Protein AF-A0A0Q4BEG1-F1 (afdb_monomer)

Solvent-accessible surface area (backbone atoms only — not comparable to full-atom values): 36075 Å² total; per-residue (Å²): 136,88,86,86,88,84,88,83,84,90,77,92,82,81,90,82,93,78,94,75,93,80,91,83,87,87,83,87,82,93,77,94,74,96,78,93,79,86,78,85,77,73,88,72,85,78,87,81,80,85,73,100,72,88,72,88,82,78,92,87,70,75,75,54,84,65,86,88,90,89,90,83,85,91,87,72,90,82,72,96,81,70,86,80,76,95,79,72,88,75,84,43,58,37,72,45,79,45,75,45,75,62,57,73,48,76,50,73,49,65,34,25,38,39,34,48,58,23,29,60,25,34,40,36,26,69,30,40,35,47,31,37,37,41,29,50,21,35,31,50,32,39,38,42,59,11,74,40,52,30,34,36,40,40,31,54,54,32,33,35,34,27,38,42,40,28,74,19,43,38,35,41,31,43,80,44,95,40,61,29,42,27,59,65,14,45,36,38,37,58,27,32,38,34,33,48,35,33,36,37,38,33,32,28,37,47,28,58,16,41,36,36,32,61,22,29,40,38,36,27,72,29,46,42,31,17,37,20,39,38,34,31,56,75,14,35,37,42,37,23,26,40,45,27,72,28,46,35,38,32,42,13,39,38,39,26,71,28,47,34,38,23,31,22,37,38,32,58,21,38,39,38,28,69,23,35,38,41,23,76,26,49,37,38,34,57,18,44,36,40,28,50,25,42,37,39,26,28,20,40,38,33,54,19,40,40,38,28,60,24,43,35,42,26,57,23,46,36,39,30,45,20,38,34,38,29,60,36,36,47,43,37,63,55,36,30,34,36,30,71,29,46,45,37,39,27,54,39,69,60,98,52,46,54,70,49,56,84,32,50,38,27,48,73,89,44,84,42,74,72,84,53,50,24,31,42,41,44,48,78,72,65,89,73,88,80,70,87,78,50,57,34,43,38,39,38,65,56,96,89,43,80,48,78,51,78,38,51,69,88,58,65,75,52,77,47,84,39,64,58,84,66,77,44,69,85,41,79,38,54,38,34,35,32,56,93,89,41,50,22,45,24,76,22,53,31,43,72,47,92,56,102,58,67,48,32,27,45,28,57,37,57,90,49,47,50,66,81,39,66,26,40,43,39,52,43,42,77,86,30,41,91,53,82,61,51,73,47,46,47,70,40,80,46,78,82,75,81,82,59,56,40,94,40,42,44,75,71,49,50,49,63,67,78,57,66,39,38,53,100,51,69,46,75,31,34,49,38,74,42,78,33,71,30,41,44,39,52,43,39,79,86,31,40,89,53,84,60,52,72,48,49,44,66,41,75,57,79,84,75,81,82,61,54,42,92,65,46,43,76,77,46,59,75,51,85,80,62,66,37,38,53,80,54,69,49,76,38,40,50,37,70,24,42,47,33,77,77,76,61,54,56,79,87,81,71,88,77,81,53,78,42,73,32,43,75,88,62,85,58,46,49,76,44,59,26,58,48,58,70,84,75,86,44,52,21,41,39,41,66,38,92,61,41,30,35,68,84,77,41,81,72,69,44,77,40,67,64

Mean predicted aligned error: 21.12 Å

Foldseek 3Di:
DDDDDDDDDDDDDDDDDDDDDDDDDDDDDDDDDDDDDDDDDPQDPDDDDDDPPPDDDDPDDGWDKDWDDDDDDPPDDDDPDDDDDDDDGDIFTEPDEDAAAEEEAEDADQGEYEYANAHHYEYEYQHNPQEYEYHNYEAAEYEYQYLEAYEYEYEAEYEYQEYEDHNYEYEYEYPDQHAHEPDNYEYEYAEEYEYHEHHAEAAEYAYNAEYEYNAYEYEHVAEYEHCEYAYADHYEYEEAEYDHAAEYHACYHYEYAYEYEYQEYAHCEHYEYAEEYYYAEEYEANEAYEYAYEYEHCEYEHCYEEHYAAEYEYAAEAEAAEAAAYEEEYEYNHQYYEHAHYEAEYCYYDDRHDYHYPYWYHHPNDTDDDDQWAWEWEDAPDDDPPDAWFWKWWWKADPNDIDIDIDHPPPNTDIDTDDNPDDQQPPWIWIWIDGPNWIFIWTWRWHWDDDPGRIYTYTHTDGTFTQADWEKEAEAAVQFDDDDIDIDGFFAADDDDDFTDDQQWDWPAKVVHDDRTHHSYYYYIYTDIDGHKEKEAEAAVQFDHDDIDIDTFFAADDDTPRTDDPQKDFPDKPDDDDRTHHSYYYYIYTQIAGEDEDWAFDPDDDQDQAKDFGTDDDPFWDKDQRIDRDDDKTKIWTAGDPRHAYPVRHRDIDIYID

Sequence (658 aa):
MISFAALFEYTEDADAVATNDIIFDLNGGSIGGQSSFVKTVGELNATGLPDASGSVIPSGKDEFVVWSEHPTDYSKLYNAGDPAPPNVATLYAVWGKYTATSGSINITGTGCHILNGATGITVSGSGSASLLVLNNSTLNNLQLLSSANVTILLQNENQIGSISVGASTIRLSSASTGDIYINSSNIWGSSSFIVDGGNLDIDKISLGGPVILNGGIVNVRGALQGSSVTIKEGAVLYGNSIYTSGALEINGSVTVTGMTNAGSITINGTFSSDSNLYTGGKLTINGNVTIAGKTEAGSVSINGTFNSNSFVYTTGKITIDGDVTVAELIQSGSNSIIVEGGTVVAGSVYPSPTVTGSAVVVINGKDIVESGWKYIEIIPGFDTDGTSGINVTFQFILNSEIYDRTLSLPEFTSRINLDPNSDLSSNQIEIRYFRGGTEYVSMGTAVSVSTPAPGYYVVNMTEGVPVNAQYTISFDSDGGSSVSSITQDYGTAVTAPAAPTKTGYTFAGWYPAVPATMPAGNVTIVAQWTVNQYTITFDSAGGSAVTAITQDYGTAITPPADPTWVGHYFVGWDTELPMTMPAENMTITAVWKTKVDIPVAVSGLVYNGLQQTGVVAATGYTLTGNTGTVAGSYSATATLYAGYIWSDETEIDKTIPW

Secondary structure (DSSP, 8-state):
---------------------------S-----------------------SS--PPPS-----EE---------S---TTSPPPS-PPPPEEEEEEE--SSEEEE--SSSEEEEES-EEEEEEE-S--SEEEEES-EEEEEEE--SS-EEEEEESS-EESEEEE-SS-EEEEESSSSEEE-TT-EEEESS-EEEESSEEEESEEEESS-EEE-SEEEEESS-EEES-EEE-TTEEEEES-EEESSEEEESSEEEESS-EEESEEEESSEEEESS-EEEEEEEEESSEEEESS-EEEEEEEESSEEEESS-EEESS-EEESS-EEEEEEEEETTSEEEE-SSEEEEEEE-S--EEEESSEEEETTEEE--S--EEEEEEE-S---S-S--EEEEEEEETTEEEEEEEETT----EEEE-TT---TT-EEEEEEEETTEEEEEEEEEEEE--SSS-EEEEEEPPPEETT-EEEEEEE-TTSS----EEEETTPBPPPPPPP-BTTEEEEEEESPPPSB--SS-EEEEEEEEEPEEEEEEE-TTSS--PPEEEETTPBPPPPPPP--TTEEEEEESSPPPSB--SS-EEEEEEEEEEEPPP-BPTT----SS-EESB---TTEEEES-EESSSS--EEEEEEPTTEEETTS--SPEEEE-

Radius of gyration: 63.31 Å; Cα contacts (8 Å, |Δi|>4): 1658; chains: 1; bounding box: 144×55×194 Å

pLDDT: mean 70.48, std 25.37, range [20.67, 98.31]

Structure (mmCIF, N/CA/C/O backbone):
data_AF-A0A0Q4BEG1-F1
#
_entry.id   AF-A0A0Q4BEG1-F1
#
loop_
_atom_site.group_PDB
_atom_site.id
_atom_site.type_symbol
_atom_site.label_atom_id
_atom_site.label_alt_id
_atom_site.label_comp_id
_atom_site.label_asym_id
_atom_site.label_entity_id
_atom_site.label_seq_id
_atom_site.pdbx_PDB_ins_code
_atom_site.Cartn_x
_atom_site.Cartn_y
_atom_site.Cartn_z
_atom_site.occupancy
_atom_site.B_iso_or_equiv
_atom_site.auth_seq_id
_atom_site.auth_comp_id
_atom_site.auth_asym_id
_atom_site.auth_atom_id
_atom_site.pdbx_PDB_model_num
ATOM 1 N N . MET A 1 1 ? -51.920 20.963 32.818 1.00 22.58 1 MET A N 1
ATOM 2 C CA . MET A 1 1 ? -53.314 21.442 32.732 1.00 22.58 1 MET A CA 1
ATOM 3 C C . MET A 1 1 ? -54.028 21.018 34.006 1.00 22.58 1 MET A C 1
ATOM 5 O O . MET A 1 1 ? -54.041 19.832 34.282 1.00 22.58 1 MET A O 1
ATOM 9 N N . ILE A 1 2 ? -54.551 22.020 34.723 1.00 23.73 2 ILE A N 1
ATOM 10 C CA . ILE A 1 2 ? -55.498 22.020 35.859 1.00 23.73 2 ILE A CA 1
ATOM 11 C C . ILE A 1 2 ? -55.026 21.378 37.181 1.00 23.73 2 ILE A C 1
ATOM 13 O O . ILE A 1 2 ? -54.863 20.172 37.307 1.00 23.73 2 ILE A O 1
ATOM 17 N N . SER A 1 3 ? -54.832 22.269 38.158 1.00 20.67 3 SER A N 1
ATOM 18 C CA . SER A 1 3 ? -54.524 22.065 39.573 1.00 20.67 3 SER A CA 1
ATOM 19 C C . SER A 1 3 ? -55.769 21.739 40.404 1.00 20.67 3 SER A C 1
ATOM 21 O O . SER A 1 3 ? -56.871 22.125 40.027 1.00 20.67 3 SER A O 1
ATOM 23 N N . PHE A 1 4 ? -55.569 21.168 41.597 1.00 23.23 4 PHE A N 1
ATOM 24 C CA . PHE A 1 4 ? -56.305 21.582 42.797 1.00 23.23 4 PHE A CA 1
ATOM 25 C C . PHE A 1 4 ? -55.404 21.440 44.031 1.00 23.23 4 PHE A C 1
ATOM 27 O O . PHE A 1 4 ? -54.851 20.376 44.293 1.00 23.23 4 PHE A O 1
ATOM 34 N N . ALA A 1 5 ? -55.237 22.550 44.747 1.00 21.69 5 ALA A N 1
ATOM 35 C CA . ALA A 1 5 ? -54.612 22.636 46.057 1.00 21.69 5 ALA A CA 1
ATOM 36 C C . ALA A 1 5 ? -55.710 22.557 47.126 1.00 21.69 5 ALA A C 1
ATOM 38 O O . ALA A 1 5 ? -56.768 23.163 46.950 1.00 21.69 5 ALA A O 1
ATOM 39 N N . ALA A 1 6 ? -55.449 21.866 48.234 1.00 23.84 6 ALA A N 1
ATOM 40 C CA . ALA A 1 6 ? -56.238 21.994 49.453 1.00 23.84 6 ALA A CA 1
ATOM 41 C C . ALA A 1 6 ? -55.286 22.127 50.646 1.00 23.84 6 ALA A C 1
ATOM 43 O O . ALA A 1 6 ? -54.558 21.204 51.001 1.00 23.84 6 ALA A O 1
ATOM 44 N N . LEU A 1 7 ? -55.285 23.338 51.192 1.00 21.88 7 LEU A N 1
ATOM 45 C CA . LEU A 1 7 ? -54.707 23.760 52.457 1.00 21.88 7 LEU A CA 1
ATOM 46 C C . LEU A 1 7 ? -55.726 23.404 53.553 1.00 21.88 7 LEU A C 1
ATOM 48 O O . LEU A 1 7 ? -56.886 23.767 53.381 1.00 21.88 7 LEU A O 1
ATOM 52 N N . PHE A 1 8 ? -55.333 22.763 54.657 1.00 24.53 8 PHE A N 1
ATOM 53 C CA . PHE A 1 8 ? -56.079 22.882 55.915 1.00 24.53 8 PHE A CA 1
ATOM 54 C C . PHE A 1 8 ? -55.133 22.926 57.115 1.00 24.53 8 PHE A C 1
ATOM 56 O O . PHE A 1 8 ? -54.181 22.155 57.220 1.00 24.53 8 PHE A O 1
ATOM 63 N N . GLU A 1 9 ? -55.408 23.926 57.947 1.00 23.86 9 GLU A N 1
ATOM 64 C CA . GLU A 1 9 ? -54.665 24.407 59.102 1.00 23.86 9 GLU A CA 1
ATOM 65 C C . GLU A 1 9 ? -54.723 23.439 60.289 1.00 23.86 9 GLU A C 1
ATOM 67 O O . GLU A 1 9 ? -55.688 22.702 60.486 1.00 23.86 9 GLU A O 1
ATOM 72 N N . TYR A 1 10 ? -53.667 23.489 61.098 1.00 21.86 10 TYR A N 1
ATOM 73 C CA . TYR A 1 10 ? -53.548 22.826 62.388 1.00 21.86 10 TYR A CA 1
ATOM 74 C C . TYR A 1 10 ? -54.175 23.727 63.462 1.00 21.86 10 TYR A C 1
ATOM 76 O O . TYR A 1 10 ? -53.731 24.860 63.643 1.00 21.86 10 TYR A O 1
ATOM 84 N N . THR A 1 11 ? -55.173 23.232 64.191 1.00 23.53 11 THR A N 1
ATOM 85 C CA . THR A 1 11 ? -55.635 23.834 65.452 1.00 23.53 11 THR A CA 1
ATOM 86 C C . THR A 1 11 ? -55.521 22.799 66.561 1.00 23.53 11 THR A C 1
ATOM 88 O O . THR A 1 11 ? -56.201 21.774 66.521 1.00 23.53 11 THR A O 1
ATOM 91 N N . GLU A 1 12 ? -54.647 23.070 67.533 1.00 31.20 12 GLU A N 1
ATOM 92 C CA . GLU A 1 12 ? -54.675 22.438 68.853 1.00 31.20 12 GLU A CA 1
ATOM 93 C C . GLU A 1 12 ? -55.971 22.838 69.560 1.00 31.20 12 GLU A C 1
ATOM 95 O O . GLU A 1 12 ? -56.244 24.031 69.679 1.00 31.20 12 GLU A O 1
ATOM 100 N N . ASP A 1 13 ? -56.730 21.871 70.076 1.00 24.89 13 ASP A N 1
ATOM 101 C CA . ASP A 1 13 ? -57.464 22.113 71.315 1.00 24.89 13 ASP A CA 1
ATOM 102 C C . ASP A 1 13 ? -57.687 20.827 72.119 1.00 24.89 13 ASP A C 1
ATOM 104 O O . ASP A 1 13 ? -57.808 19.724 71.577 1.00 24.89 13 ASP A O 1
ATOM 108 N N . ALA A 1 14 ? -57.664 21.013 73.432 1.00 28.39 14 ALA A N 1
ATOM 109 C CA . ALA A 1 14 ? -57.689 20.012 74.482 1.00 28.39 14 ALA A CA 1
ATOM 110 C C . ALA A 1 14 ? -59.120 19.558 74.845 1.00 28.39 14 ALA A C 1
ATOM 112 O O . ALA A 1 14 ? -60.101 20.228 74.545 1.00 28.39 14 ALA A O 1
ATOM 113 N N . ASP A 1 15 ? -59.196 18.432 75.563 1.00 30.42 15 ASP A N 1
ATOM 114 C CA . ASP A 1 15 ? -60.332 17.948 76.364 1.00 30.42 15 ASP A CA 1
ATOM 115 C C . ASP A 1 15 ? -61.671 17.617 75.665 1.00 30.42 15 ASP A C 1
ATOM 117 O O . ASP A 1 15 ? -62.530 18.472 75.477 1.00 30.42 15 ASP A O 1
ATOM 121 N N . ALA A 1 16 ? -61.945 16.315 75.473 1.00 26.17 16 ALA A N 1
ATOM 122 C CA . ALA A 1 16 ? -63.298 15.754 75.633 1.00 26.17 16 ALA A CA 1
ATOM 123 C C . ALA A 1 16 ? -63.291 14.218 75.779 1.00 26.17 16 ALA A C 1
ATOM 125 O O . ALA A 1 16 ? -62.999 13.473 74.845 1.00 26.17 16 ALA A O 1
ATOM 126 N N . VAL A 1 17 ? -63.695 13.751 76.962 1.00 32.97 17 VAL A N 1
ATOM 127 C CA . VAL A 1 17 ? -64.114 12.373 77.252 1.00 32.97 17 VAL A CA 1
ATOM 128 C C . VAL A 1 17 ? -65.532 12.163 76.713 1.00 32.97 17 VAL A C 1
ATOM 130 O O . VAL A 1 17 ? -66.451 12.834 77.176 1.00 32.97 17 VAL A O 1
ATOM 133 N N . ALA A 1 18 ? -65.737 11.207 75.802 1.00 25.72 18 ALA A N 1
ATOM 134 C CA . ALA A 1 18 ? -67.034 10.550 75.603 1.00 25.72 18 ALA A CA 1
ATOM 135 C C . ALA A 1 18 ? -66.882 9.203 74.873 1.00 25.72 18 ALA A C 1
ATOM 137 O O . ALA A 1 18 ? -66.514 9.133 73.704 1.00 25.72 18 ALA A O 1
ATOM 138 N N . THR A 1 19 ? -67.214 8.135 75.593 1.00 33.53 19 THR A N 1
ATOM 139 C CA . THR A 1 19 ? -67.519 6.789 75.099 1.00 33.53 19 THR A CA 1
ATOM 140 C C . THR A 1 19 ? -68.606 6.821 74.027 1.00 33.53 19 THR A C 1
ATOM 142 O O . THR A 1 19 ? -69.690 7.320 74.313 1.00 33.53 19 THR A O 1
ATOM 145 N N . ASN A 1 20 ? -68.350 6.246 72.849 1.00 24.61 20 ASN A N 1
ATOM 146 C CA . ASN A 1 20 ? -69.378 5.718 71.947 1.00 24.61 20 ASN A CA 1
ATOM 147 C C . ASN A 1 20 ? -68.766 4.677 70.997 1.00 24.61 20 ASN A C 1
ATOM 149 O O . ASN A 1 20 ? -67.860 4.982 70.221 1.00 24.61 20 ASN A O 1
ATOM 153 N N . ASP A 1 21 ? -69.290 3.454 71.073 1.00 25.91 21 ASP A N 1
ATOM 154 C CA . ASP A 1 21 ? -69.036 2.361 70.137 1.00 25.91 21 ASP A CA 1
ATOM 155 C C . ASP A 1 21 ? -69.472 2.755 68.720 1.00 25.91 21 ASP A C 1
ATOM 157 O O . ASP A 1 21 ? -70.603 3.201 68.510 1.00 25.91 21 ASP A O 1
ATOM 161 N N . ILE A 1 22 ? -68.600 2.555 67.727 1.00 22.97 22 ILE A N 1
ATOM 162 C CA . ILE A 1 22 ? -68.961 2.674 66.310 1.00 22.97 22 ILE A CA 1
ATOM 163 C C . ILE A 1 22 ? -68.614 1.366 65.592 1.00 22.97 22 ILE A C 1
ATOM 165 O O . ILE A 1 22 ? -67.444 1.028 65.404 1.00 22.97 22 ILE A O 1
ATOM 169 N N . ILE A 1 23 ? -69.662 0.649 65.180 1.00 24.62 23 ILE A N 1
ATOM 170 C CA . ILE A 1 23 ? -69.626 -0.493 64.258 1.00 24.62 23 ILE A CA 1
ATOM 171 C C . ILE A 1 23 ? -69.607 0.067 62.826 1.00 24.62 23 ILE A C 1
ATOM 173 O O . ILE A 1 23 ? -70.495 0.840 62.473 1.00 24.62 23 ILE A O 1
ATOM 177 N N . PHE A 1 24 ? -68.642 -0.337 61.992 1.00 22.94 24 PHE A N 1
ATOM 178 C CA . PHE A 1 24 ? -68.664 -0.075 60.545 1.00 22.94 24 PHE A CA 1
ATOM 179 C C . PHE A 1 24 ? -68.751 -1.391 59.758 1.00 22.94 24 PHE A C 1
ATOM 181 O O . PHE A 1 24 ? -67.867 -2.240 59.859 1.00 22.94 24 PHE A O 1
ATOM 188 N N . ASP A 1 25 ? -69.829 -1.520 58.980 1.00 25.36 25 ASP A N 1
ATOM 189 C CA . ASP A 1 25 ? -70.054 -2.495 57.906 1.00 25.36 25 ASP A CA 1
ATOM 190 C C . ASP A 1 25 ? -69.460 -1.939 56.594 1.00 25.36 25 ASP A C 1
ATOM 192 O O . ASP A 1 25 ? -69.623 -0.752 56.301 1.00 25.36 25 ASP A O 1
ATOM 196 N N . LEU A 1 26 ? -68.756 -2.763 55.811 1.00 27.06 26 LEU A N 1
ATOM 197 C CA . LEU A 1 26 ? -68.136 -2.376 54.537 1.00 27.06 26 LEU A CA 1
ATOM 198 C C . LEU A 1 26 ? -68.632 -3.286 53.405 1.00 27.06 26 LEU A C 1
ATOM 200 O O . LEU A 1 26 ? -67.977 -4.256 53.028 1.00 27.06 26 LEU A O 1
ATOM 204 N N . ASN A 1 27 ? -69.767 -2.920 52.806 1.00 24.52 27 ASN A N 1
ATOM 205 C CA . ASN A 1 27 ? -70.147 -3.369 51.468 1.00 24.52 27 ASN A CA 1
ATOM 206 C C . ASN A 1 27 ? -69.619 -2.380 50.413 1.00 24.52 27 ASN A C 1
ATOM 208 O O . ASN A 1 27 ? -70.084 -1.248 50.331 1.00 24.52 27 ASN A O 1
ATOM 212 N N . GLY A 1 28 ? -68.667 -2.844 49.597 1.00 33.16 28 GLY A N 1
ATOM 213 C CA . GLY A 1 28 ? -68.411 -2.413 48.215 1.00 33.16 28 GLY A CA 1
ATOM 214 C C . GLY A 1 28 ? -68.277 -0.913 47.915 1.00 33.16 28 GLY A C 1
ATOM 215 O O . GLY A 1 28 ? -69.239 -0.274 47.500 1.00 33.16 28 GLY A O 1
ATOM 216 N N . GLY A 1 29 ? -67.047 -0.390 47.948 1.00 24.62 29 GLY A N 1
ATOM 217 C CA . GLY A 1 29 ? -66.695 0.892 47.327 1.00 24.62 29 GLY A CA 1
ATOM 218 C C . GLY A 1 29 ? -65.185 1.133 47.330 1.00 24.62 29 GLY A C 1
ATOM 219 O O . GLY A 1 29 ? -64.585 1.269 48.389 1.00 24.62 29 GLY A O 1
ATOM 220 N N . SER A 1 30 ? -64.559 1.156 46.149 1.00 27.92 30 SER A N 1
ATOM 221 C CA . SER A 1 30 ? -63.130 1.455 45.984 1.00 27.92 30 SER A CA 1
ATOM 222 C C . SER A 1 30 ? -62.909 2.968 45.962 1.00 27.92 30 SER A C 1
ATOM 224 O O . SER A 1 30 ? -63.525 3.670 45.160 1.00 27.92 30 SER A O 1
ATOM 226 N N . ILE A 1 31 ? -62.021 3.461 46.828 1.00 26.64 31 ILE A N 1
ATOM 227 C CA . ILE A 1 31 ? -61.511 4.834 46.803 1.00 26.64 31 ILE A CA 1
ATOM 228 C C . ILE A 1 31 ? -59.995 4.728 46.630 1.00 26.64 31 ILE A C 1
ATOM 230 O O . ILE A 1 31 ? -59.291 4.224 47.502 1.00 26.64 31 ILE A O 1
ATOM 234 N N . GLY A 1 32 ? -59.504 5.149 45.464 1.00 29.92 32 GLY A N 1
ATOM 235 C CA . GLY A 1 32 ? -58.081 5.233 45.161 1.00 29.92 32 GLY A CA 1
ATOM 236 C C . GLY A 1 32 ? -57.468 6.472 45.807 1.00 29.92 32 GLY A C 1
ATOM 237 O O . GLY A 1 32 ? -57.795 7.594 45.432 1.00 29.92 32 GLY A O 1
ATOM 238 N N . GLY A 1 33 ? -56.574 6.253 46.766 1.00 24.05 33 GLY A N 1
ATOM 239 C CA . GLY A 1 33 ? -55.751 7.278 47.400 1.00 24.05 33 GLY A CA 1
ATOM 240 C C . GLY A 1 33 ? -54.872 6.638 48.472 1.00 24.05 33 GLY A C 1
ATOM 241 O O . GLY A 1 33 ? -55.384 5.968 49.362 1.00 24.05 33 GLY A O 1
ATOM 242 N N . GLN A 1 34 ? -53.550 6.778 48.354 1.00 27.88 34 GLN A N 1
ATOM 243 C CA . GLN A 1 34 ? -52.602 6.255 49.338 1.00 27.88 34 GLN A CA 1
ATOM 244 C C . GLN A 1 34 ? -52.545 7.178 50.558 1.00 27.88 34 GLN A C 1
ATOM 246 O O . GLN A 1 34 ? -52.111 8.323 50.454 1.00 27.88 34 GLN A O 1
ATOM 251 N N . SER A 1 35 ? -52.958 6.667 51.715 1.00 23.08 35 SER A N 1
ATOM 252 C CA . SER A 1 35 ? -52.747 7.305 53.016 1.00 23.08 35 SER A CA 1
ATOM 253 C C . SER A 1 35 ? -52.703 6.239 54.110 1.00 23.08 35 SER A C 1
ATOM 255 O O . SER A 1 35 ? -53.659 5.477 54.265 1.00 23.08 35 SER A O 1
ATOM 257 N N . SER A 1 36 ? -51.604 6.187 54.862 1.00 27.23 36 SER A N 1
ATOM 258 C CA . SER A 1 36 ? -51.420 5.305 56.019 1.00 27.23 36 SER A CA 1
ATOM 259 C C . SER A 1 36 ? -52.099 5.914 57.252 1.00 27.23 36 SER A C 1
ATOM 261 O O . SER A 1 36 ? -51.783 7.042 57.625 1.00 27.23 36 SER A O 1
ATOM 263 N N . PHE A 1 37 ? -52.999 5.183 57.917 1.00 23.53 37 PHE A N 1
ATOM 264 C CA . PHE A 1 37 ? -53.596 5.590 59.197 1.00 23.53 37 PHE A CA 1
ATOM 265 C C . PHE A 1 37 ? -53.126 4.664 60.326 1.00 23.53 37 PHE A C 1
ATOM 267 O O . PHE A 1 37 ? -53.249 3.445 60.224 1.00 23.53 37 PHE A O 1
ATOM 274 N N . VAL A 1 38 ? -52.650 5.237 61.436 1.00 27.61 38 VAL A N 1
ATOM 275 C CA . VAL A 1 38 ? -52.522 4.533 62.723 1.00 27.61 38 VAL A CA 1
ATOM 276 C C . VAL A 1 38 ? -53.861 4.669 63.440 1.00 27.61 38 VAL A C 1
ATOM 278 O O . VAL A 1 38 ? -54.246 5.774 63.816 1.00 27.61 38 VAL A O 1
ATOM 281 N N . LYS A 1 39 ? -54.587 3.565 63.640 1.00 29.34 39 LYS A N 1
ATOM 282 C CA . LYS A 1 39 ? -55.753 3.563 64.530 1.00 29.34 39 LYS A CA 1
ATOM 283 C C . LYS A 1 39 ? -55.294 3.126 65.918 1.00 29.34 39 LYS A C 1
ATOM 285 O O . LYS A 1 39 ? -54.976 1.960 66.126 1.00 29.34 39 LYS A O 1
ATOM 290 N N . THR A 1 40 ? -55.254 4.061 66.862 1.00 26.03 40 THR A N 1
ATOM 291 C CA . THR A 1 40 ? -55.136 3.751 68.291 1.00 26.03 40 THR A CA 1
ATOM 292 C C . THR A 1 40 ? -56.379 2.955 68.688 1.00 26.03 40 THR A C 1
ATOM 294 O O . THR A 1 40 ? -57.479 3.505 68.716 1.00 26.03 40 THR A O 1
ATOM 297 N N . VAL A 1 41 ? -56.248 1.649 68.926 1.00 26.98 41 VAL A N 1
ATOM 298 C CA . VAL A 1 41 ? -57.330 0.872 69.545 1.00 26.98 41 VAL A CA 1
ATOM 299 C C . VAL A 1 41 ? -57.266 1.162 71.040 1.00 26.98 41 VAL A C 1
ATOM 301 O O . VAL A 1 41 ? -56.213 1.000 71.655 1.00 26.98 41 VAL A O 1
ATOM 304 N N . GLY A 1 42 ? -58.371 1.673 71.586 1.00 25.72 42 GLY A N 1
ATOM 305 C CA . GLY A 1 42 ? -58.512 1.961 73.010 1.00 25.72 42 GLY A CA 1
ATOM 306 C C . GLY A 1 42 ? -58.226 0.738 73.881 1.00 25.72 42 GLY A C 1
ATOM 307 O O . GLY A 1 42 ? -58.343 -0.399 73.426 1.00 25.72 42 GLY A O 1
ATOM 308 N N . GLU A 1 43 ? -57.829 1.023 75.120 1.00 24.89 43 GLU A N 1
ATOM 309 C CA . GLU A 1 43 ? -57.507 0.088 76.202 1.00 24.89 43 GLU A CA 1
ATOM 310 C C . GLU A 1 43 ? -58.304 -1.225 76.125 1.00 24.89 43 GLU A C 1
ATOM 312 O O . GLU A 1 43 ? -59.505 -1.267 76.404 1.00 24.89 43 GLU A O 1
ATOM 317 N N . LEU A 1 44 ? -57.630 -2.324 75.775 1.00 27.34 44 LEU A N 1
ATOM 318 C CA . LEU A 1 44 ? -58.190 -3.654 75.979 1.00 27.34 44 LEU A CA 1
ATOM 319 C C . LEU A 1 44 ? -57.861 -4.078 77.415 1.00 27.34 44 LEU A C 1
ATOM 321 O O . LEU A 1 44 ? -56.736 -4.467 77.719 1.00 27.34 44 LEU A O 1
ATOM 325 N N . ASN A 1 45 ? -58.851 -4.013 78.306 1.00 26.09 45 ASN A N 1
ATOM 326 C CA . ASN A 1 45 ? -58.773 -4.638 79.626 1.00 26.09 45 ASN A CA 1
ATOM 327 C C . ASN A 1 45 ? -58.700 -6.166 79.458 1.00 26.09 45 ASN A C 1
ATOM 329 O O . ASN A 1 45 ? -59.726 -6.841 79.374 1.00 26.09 45 ASN A O 1
ATOM 333 N N . ALA A 1 46 ? -57.492 -6.723 79.401 1.00 26.81 46 ALA A N 1
ATOM 334 C CA . ALA A 1 46 ? -57.275 -8.164 79.391 1.00 26.81 46 ALA A CA 1
ATOM 335 C C . ALA A 1 46 ? -57.186 -8.696 80.830 1.00 26.81 46 ALA A C 1
ATOM 337 O O . ALA A 1 46 ? -56.112 -8.953 81.370 1.00 26.81 46 ALA A O 1
ATOM 338 N N . THR A 1 47 ? -58.335 -8.890 81.480 1.00 25.03 47 THR A N 1
ATOM 339 C CA . THR A 1 47 ? -58.399 -9.768 82.650 1.00 25.03 47 THR A CA 1
ATOM 340 C C . THR A 1 47 ? -58.352 -11.226 82.189 1.00 25.03 47 THR A C 1
ATOM 342 O O . THR A 1 47 ? -59.358 -11.810 81.801 1.00 25.03 47 THR A O 1
ATOM 345 N N . GLY A 1 48 ? -57.166 -11.832 82.284 1.00 31.62 48 GLY A N 1
ATOM 346 C CA . GLY A 1 48 ? -57.019 -13.285 82.397 1.00 31.62 48 GLY A CA 1
ATOM 347 C C . GLY A 1 48 ? -56.457 -14.012 81.179 1.00 31.62 48 GLY A C 1
ATOM 348 O O . GLY A 1 48 ? -57.190 -14.708 80.485 1.00 31.62 48 GLY A O 1
ATOM 349 N N . LEU A 1 49 ? -55.131 -13.987 81.022 1.00 24.67 49 LEU A N 1
ATOM 350 C CA . LEU A 1 49 ? -54.374 -15.086 80.415 1.00 24.67 49 LEU A CA 1
ATOM 351 C C . LEU A 1 49 ? -53.090 -15.324 81.239 1.00 24.67 49 LEU A C 1
ATOM 353 O O . LEU A 1 49 ? -52.405 -14.354 81.562 1.00 24.67 49 LEU A O 1
ATOM 357 N N . PRO A 1 50 ? -52.773 -16.570 81.640 1.00 25.62 50 PRO A N 1
ATOM 358 C CA . PRO A 1 50 ? -51.569 -16.868 82.412 1.00 25.62 50 PRO A CA 1
ATOM 359 C C . PRO A 1 50 ? -50.324 -16.923 81.512 1.00 25.62 50 PRO A C 1
ATOM 361 O O . PRO A 1 50 ? -50.389 -17.420 80.386 1.00 25.62 50 PRO A O 1
ATOM 364 N N . ASP A 1 51 ? -49.182 -16.463 82.029 1.00 31.50 51 ASP A N 1
ATOM 365 C CA . ASP A 1 51 ? -47.871 -16.714 81.428 1.00 31.50 51 ASP A CA 1
ATOM 366 C C . ASP A 1 51 ? -47.389 -18.144 81.751 1.00 31.50 51 ASP A C 1
ATOM 368 O O . ASP A 1 51 ? -47.841 -18.790 82.699 1.00 31.50 51 ASP A O 1
ATOM 372 N N . ALA A 1 52 ? -46.450 -18.661 80.960 1.00 31.81 52 ALA A N 1
ATOM 373 C CA . ALA A 1 52 ? -45.843 -19.972 81.185 1.00 31.81 52 ALA A CA 1
ATOM 374 C C . ALA A 1 52 ? -44.658 -19.936 82.179 1.00 31.81 52 ALA A C 1
ATOM 376 O O . ALA A 1 52 ? -43.813 -20.830 82.144 1.00 31.81 52 ALA A O 1
ATOM 377 N N . SER A 1 53 ? -44.556 -18.927 83.057 1.00 32.59 53 SER A N 1
ATOM 378 C CA . SER A 1 53 ? -43.393 -18.790 83.954 1.00 32.59 53 SER A CA 1
ATOM 379 C C . SER A 1 53 ? -43.651 -18.260 85.366 1.00 32.59 53 SER A C 1
ATOM 381 O O . SER A 1 53 ? -42.726 -18.288 86.175 1.00 32.59 53 SER A O 1
ATOM 383 N N . GLY A 1 54 ? -44.872 -17.864 85.730 1.00 29.36 54 GLY A N 1
ATOM 384 C CA . GLY A 1 54 ? -45.264 -17.669 87.127 1.00 29.36 54 GLY A CA 1
ATOM 385 C C . GLY A 1 54 ? -44.455 -16.621 87.898 1.00 29.36 54 GLY A C 1
ATOM 386 O O . GLY A 1 54 ? -44.200 -16.823 89.085 1.00 29.36 54 GLY A O 1
ATOM 387 N N . SER A 1 55 ? -44.060 -15.505 87.273 1.00 26.16 55 SER A N 1
ATOM 388 C CA . SER A 1 55 ? -43.383 -14.410 87.983 1.00 26.16 55 SER A CA 1
ATOM 389 C C . SER A 1 55 ? -44.085 -13.062 87.798 1.00 26.16 55 SER A C 1
ATOM 391 O O . SER A 1 55 ? -44.490 -12.686 86.702 1.00 26.16 55 SER A O 1
ATOM 393 N N . VAL A 1 56 ? -44.253 -12.349 88.913 1.00 25.56 56 VAL A N 1
ATOM 394 C CA . VAL A 1 56 ? -45.060 -11.129 89.077 1.00 25.56 56 VAL A CA 1
ATOM 395 C C . VAL A 1 56 ? -44.493 -9.953 88.262 1.00 25.56 56 VAL A C 1
ATOM 397 O O . VAL A 1 56 ? -43.308 -9.637 88.351 1.00 25.56 56 VAL A O 1
ATOM 400 N N . ILE A 1 57 ? -45.361 -9.274 87.503 1.00 28.36 57 ILE A N 1
ATOM 401 C CA . ILE A 1 57 ? -45.062 -8.087 86.683 1.00 28.36 57 ILE A CA 1
ATOM 402 C C . ILE A 1 57 ? -44.839 -6.854 87.592 1.00 28.36 57 ILE A C 1
ATOM 404 O O . ILE A 1 57 ? -45.716 -6.549 88.403 1.00 28.36 57 ILE A O 1
ATOM 408 N N . PRO A 1 58 ? -43.730 -6.095 87.470 1.00 24.88 58 PRO A N 1
ATOM 409 C CA . PRO A 1 58 ? -43.599 -4.778 88.099 1.00 24.88 58 PRO A CA 1
ATOM 410 C C . PRO A 1 58 ? -44.516 -3.752 87.414 1.00 24.88 58 PRO A C 1
ATOM 412 O O . PRO A 1 58 ? -44.569 -3.685 86.187 1.00 24.88 58 PRO A O 1
ATOM 415 N N . SER A 1 59 ? -45.219 -2.938 88.204 1.00 23.64 59 SER A N 1
ATOM 416 C CA . SER A 1 59 ? -46.182 -1.928 87.741 1.00 23.64 59 SER A CA 1
ATOM 417 C C . SER A 1 59 ? -45.565 -0.909 86.771 1.00 23.64 59 SER A C 1
ATOM 419 O O . SER A 1 59 ? -44.587 -0.250 87.128 1.00 23.64 59 SER A O 1
ATOM 421 N N . GLY A 1 60 ? -46.172 -0.748 85.588 1.00 26.03 60 GLY A N 1
ATOM 422 C CA . GLY A 1 60 ? -45.816 0.283 84.598 1.00 26.03 60 GLY A CA 1
ATOM 423 C C . GLY A 1 60 ? -45.840 -0.149 83.122 1.00 26.03 60 GLY A C 1
ATOM 424 O O . GLY A 1 60 ? -45.241 0.535 82.297 1.00 26.03 60 GLY A O 1
ATOM 425 N N . LYS A 1 61 ? -46.465 -1.281 82.775 1.00 28.31 61 LYS A N 1
ATOM 426 C CA . LYS A 1 61 ? -46.580 -1.762 81.390 1.00 28.31 61 LYS A CA 1
ATOM 427 C C . LYS A 1 61 ? -48.029 -1.678 80.918 1.00 28.31 61 LYS A C 1
ATOM 429 O O . LYS A 1 61 ? -48.867 -2.383 81.470 1.00 28.31 61 LYS A O 1
ATOM 434 N N . ASP A 1 62 ? -48.280 -0.881 79.885 1.00 28.66 62 ASP A N 1
ATOM 435 C CA . ASP A 1 62 ? -49.513 -0.958 79.102 1.00 28.66 62 ASP A CA 1
ATOM 436 C C . ASP A 1 62 ? -49.277 -1.908 77.917 1.00 28.66 62 ASP A C 1
ATOM 438 O O . ASP A 1 62 ? -48.314 -1.738 77.160 1.00 28.66 62 ASP A O 1
ATOM 442 N N . GLU A 1 63 ? -50.126 -2.925 77.763 1.00 28.27 63 GLU A N 1
ATOM 443 C CA . GLU A 1 63 ? -50.119 -3.816 76.599 1.00 28.27 63 GLU A CA 1
ATOM 444 C C . GLU A 1 63 ? -50.926 -3.189 75.454 1.00 28.27 63 GLU A C 1
ATOM 446 O O . GLU A 1 63 ? -52.095 -2.849 75.613 1.00 28.27 63 GLU A O 1
ATOM 451 N N . PHE A 1 64 ? -50.318 -3.075 74.272 1.00 30.73 64 PHE A N 1
ATOM 452 C CA . PHE A 1 64 ? -51.002 -2.683 73.036 1.00 30.73 64 PHE A CA 1
ATOM 453 C C . PHE A 1 64 ? -50.657 -3.656 71.904 1.00 30.73 64 PHE A C 1
ATOM 455 O O . PHE A 1 64 ? -49.573 -4.239 71.880 1.00 30.73 64 PHE A O 1
ATOM 462 N N . VAL A 1 65 ? -51.582 -3.820 70.955 1.00 29.94 65 VAL A N 1
ATOM 463 C CA . VAL A 1 65 ? -51.434 -4.674 69.765 1.00 29.94 65 VAL A CA 1
ATOM 464 C C . VAL A 1 65 ? -51.068 -3.804 68.559 1.00 29.94 65 VAL A C 1
ATOM 466 O O . VAL A 1 65 ? -51.748 -2.816 68.291 1.00 29.94 65 VAL A O 1
ATOM 469 N N . VAL A 1 66 ? -50.020 -4.169 67.812 1.00 30.80 66 VAL A N 1
ATOM 470 C CA . VAL A 1 66 ? -49.592 -3.464 66.586 1.00 30.80 66 VAL A CA 1
ATOM 471 C C . VAL A 1 66 ? -49.800 -4.362 65.361 1.00 30.80 66 VAL A C 1
ATOM 473 O O . VAL A 1 66 ? -49.411 -5.527 65.381 1.00 30.80 66 VAL A O 1
ATOM 476 N N . TRP A 1 67 ? -50.397 -3.808 64.300 1.00 27.92 67 TRP A N 1
ATOM 477 C CA . TRP A 1 67 ? -50.545 -4.417 62.968 1.00 27.92 67 TRP A CA 1
ATOM 478 C C . TRP A 1 67 ? -49.565 -3.776 61.969 1.00 27.92 67 TRP A C 1
ATOM 480 O O . TRP A 1 67 ? -49.363 -2.563 62.015 1.00 27.92 67 TRP A O 1
ATOM 490 N N . SER A 1 68 ? -49.008 -4.555 61.033 1.00 29.34 68 SER A N 1
ATOM 491 C CA . SER A 1 68 ? -48.336 -4.028 59.831 1.00 29.34 68 SER A CA 1
ATOM 492 C C . SER A 1 68 ? -48.782 -4.790 58.576 1.00 29.34 68 SER A C 1
ATOM 494 O O . SER A 1 68 ? -48.712 -6.017 58.552 1.00 29.34 68 SER A O 1
ATOM 496 N N . GLU A 1 69 ? -49.198 -4.081 57.522 1.00 28.67 69 GLU A N 1
ATOM 497 C CA . GLU A 1 69 ? -49.534 -4.644 56.198 1.00 28.67 69 GLU A CA 1
ATOM 498 C C . GLU A 1 69 ? -48.887 -3.844 55.056 1.00 28.67 69 GLU A C 1
ATOM 500 O O . GLU A 1 69 ? -48.736 -2.633 55.206 1.00 28.67 69 GLU A O 1
ATOM 505 N N . HIS A 1 70 ? -48.574 -4.519 53.927 1.00 30.94 70 HIS A N 1
ATOM 506 C CA . HIS A 1 70 ? -48.738 -4.061 52.518 1.00 30.94 70 HIS A CA 1
ATOM 507 C C . HIS A 1 70 ? -48.210 -5.113 51.481 1.00 30.94 70 HIS A C 1
ATOM 509 O O . HIS A 1 70 ? -47.291 -5.853 51.825 1.00 30.94 70 HIS A O 1
ATOM 515 N N . PRO A 1 71 ? -48.655 -5.160 50.190 1.00 40.16 71 PRO A N 1
ATOM 516 C CA . PRO A 1 71 ? -49.979 -5.569 49.653 1.00 40.16 71 PRO A CA 1
ATOM 517 C C . PRO A 1 71 ? -49.882 -6.665 48.528 1.00 40.16 71 PRO A C 1
ATOM 519 O O . PRO A 1 71 ? -48.856 -6.813 47.875 1.00 40.16 71 PRO A O 1
ATOM 522 N N . THR A 1 72 ? -50.890 -7.502 48.230 1.00 28.05 72 THR A N 1
ATOM 523 C CA . THR A 1 72 ? -51.950 -7.265 47.216 1.00 28.05 72 THR A CA 1
ATOM 524 C C . THR A 1 72 ? -52.935 -8.458 47.148 1.00 28.05 72 THR A C 1
ATOM 526 O O . THR A 1 72 ? -52.526 -9.611 47.173 1.00 28.05 72 THR A O 1
ATOM 529 N N . ASP A 1 73 ? -54.229 -8.136 47.037 1.00 28.88 73 ASP A N 1
ATOM 530 C CA . ASP A 1 73 ? -55.343 -8.916 46.454 1.00 28.88 73 ASP A CA 1
ATOM 531 C C . ASP A 1 73 ? -55.617 -10.364 46.944 1.00 28.88 73 ASP A C 1
ATOM 533 O O . ASP A 1 73 ? -55.185 -11.350 46.353 1.00 28.88 73 ASP A O 1
ATOM 537 N N . TYR A 1 74 ? -56.460 -10.507 47.977 1.00 26.86 74 TYR A N 1
ATOM 538 C CA . TYR A 1 74 ? -56.986 -11.804 48.449 1.00 26.86 74 TYR A CA 1
ATOM 539 C C . TYR A 1 74 ? -58.376 -12.156 47.889 1.00 26.86 74 TYR A C 1
ATOM 541 O O . TYR A 1 74 ? -59.161 -12.855 48.527 1.00 26.86 74 TYR A O 1
ATOM 549 N N . SER A 1 75 ? -58.708 -11.704 46.679 1.00 28.59 75 SER A N 1
ATOM 550 C CA . SER A 1 75 ? -59.991 -12.027 46.046 1.00 28.59 75 SER A CA 1
ATOM 551 C C . SER A 1 75 ? -59.889 -13.090 44.945 1.00 28.59 75 SER A C 1
ATOM 553 O O . SER A 1 75 ? -60.537 -12.967 43.913 1.00 28.59 75 SER A O 1
ATOM 555 N N . LYS A 1 76 ? -59.112 -14.169 45.144 1.00 28.30 76 LYS A N 1
ATOM 556 C CA . LYS A 1 76 ? -59.213 -15.417 44.349 1.00 28.30 76 LYS A CA 1
ATOM 557 C C . LYS A 1 76 ? -58.556 -16.618 45.056 1.00 28.30 76 LYS A C 1
ATOM 559 O O . LYS A 1 76 ? -57.346 -16.777 45.038 1.00 28.30 76 LYS A O 1
ATOM 564 N N . LEU A 1 77 ? -59.414 -17.444 45.663 1.00 23.77 77 LEU A N 1
ATOM 565 C CA . LEU A 1 77 ? -59.377 -18.916 45.755 1.00 23.77 77 LEU A CA 1
ATOM 566 C C . LEU A 1 77 ? -58.001 -19.620 45.818 1.00 23.77 77 LEU A C 1
ATOM 568 O O . LEU A 1 77 ? -57.361 -19.802 44.788 1.00 23.77 77 LEU A O 1
ATOM 572 N N . TYR A 1 78 ? -57.679 -20.218 46.972 1.00 25.28 78 TYR A N 1
ATOM 573 C CA . TYR A 1 78 ? -56.935 -21.485 47.019 1.00 25.28 78 TYR A CA 1
ATOM 574 C C . TYR A 1 78 ? -57.716 -22.527 47.828 1.00 25.28 78 TYR A C 1
ATOM 576 O O . TYR A 1 78 ? -58.208 -22.253 48.923 1.00 25.28 78 TYR A O 1
ATOM 584 N N . ASN A 1 79 ? -57.864 -23.717 47.240 1.00 27.86 79 ASN A N 1
ATOM 585 C CA . ASN A 1 79 ? -58.475 -24.892 47.857 1.00 27.86 79 ASN A CA 1
ATOM 586 C C . ASN A 1 79 ? -57.511 -25.526 48.871 1.00 27.86 79 ASN A C 1
ATOM 588 O O . ASN A 1 79 ? -56.295 -25.489 48.698 1.00 27.86 79 ASN A O 1
ATOM 592 N N . ALA A 1 80 ? -58.072 -26.147 49.909 1.00 27.23 80 ALA A N 1
ATOM 593 C CA . ALA A 1 80 ? -57.331 -26.880 50.930 1.00 27.23 80 ALA A CA 1
ATOM 594 C C . ALA A 1 80 ? -56.496 -28.013 50.300 1.00 27.23 80 ALA A C 1
ATOM 596 O O . ALA A 1 80 ? -57.044 -29.043 49.908 1.00 27.23 80 ALA A O 1
ATOM 597 N N . GLY A 1 81 ? -55.178 -27.816 50.190 1.00 29.03 81 GLY A N 1
ATOM 598 C CA . GLY A 1 81 ? -54.256 -28.827 49.664 1.00 29.03 81 GLY A CA 1
ATOM 599 C C . GLY A 1 81 ? -52.881 -28.320 49.217 1.00 29.03 81 GLY A C 1
ATOM 600 O O . GLY A 1 81 ? -51.945 -29.115 49.219 1.00 29.03 81 GLY A O 1
ATOM 601 N N . ASP A 1 82 ? -52.724 -27.034 48.894 1.00 27.56 82 ASP A N 1
ATOM 602 C CA . ASP A 1 82 ? -51.427 -26.480 48.474 1.00 27.56 82 ASP A CA 1
ATOM 603 C C . ASP A 1 82 ? -50.570 -25.990 49.664 1.00 27.56 82 ASP A C 1
ATOM 605 O O . ASP A 1 82 ? -51.113 -25.504 50.663 1.00 27.56 82 ASP A O 1
ATOM 609 N N . PRO A 1 83 ? -49.227 -26.106 49.597 1.00 28.27 83 PRO A N 1
ATOM 610 C CA . PRO A 1 83 ? -48.331 -25.628 50.649 1.00 28.27 83 PRO A CA 1
ATOM 611 C C . PRO A 1 83 ? -48.391 -24.095 50.771 1.00 28.27 83 PRO A C 1
ATOM 613 O O . PRO A 1 83 ? -48.262 -23.372 49.785 1.00 28.27 83 PRO A O 1
ATOM 616 N N . ALA A 1 84 ? -48.582 -23.601 51.998 1.00 27.31 84 ALA A N 1
ATOM 617 C CA . ALA A 1 84 ? -48.731 -22.178 52.304 1.00 27.31 84 ALA A CA 1
ATOM 618 C C . ALA A 1 84 ? -47.470 -21.348 51.957 1.00 27.31 84 ALA A C 1
ATOM 620 O O . ALA A 1 84 ? -46.352 -21.810 52.206 1.00 27.31 84 ALA A O 1
ATOM 621 N N . PRO A 1 85 ? -47.614 -20.107 51.446 1.00 25.47 85 PRO A N 1
ATOM 622 C CA . PRO A 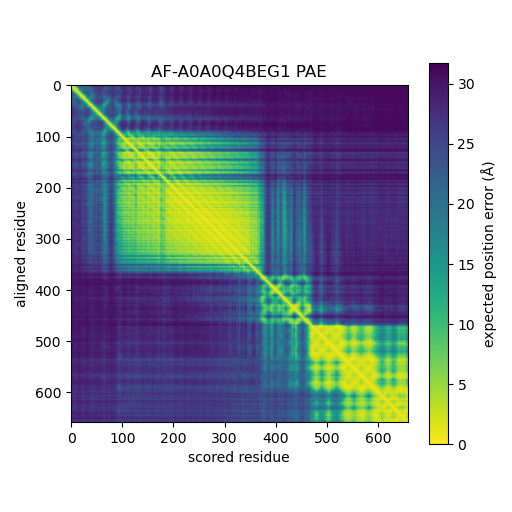1 85 ? -46.487 -19.199 51.245 1.00 25.47 85 PRO A CA 1
ATOM 623 C C . PRO A 1 85 ? -45.962 -18.626 52.584 1.00 25.47 85 PRO A C 1
ATOM 625 O O . PRO A 1 85 ? -46.697 -18.596 53.571 1.00 25.47 85 PRO A O 1
ATOM 628 N N . PRO A 1 86 ? -44.708 -18.128 52.652 1.00 26.47 86 PRO A N 1
ATOM 629 C CA . PRO A 1 86 ? -43.978 -17.907 53.911 1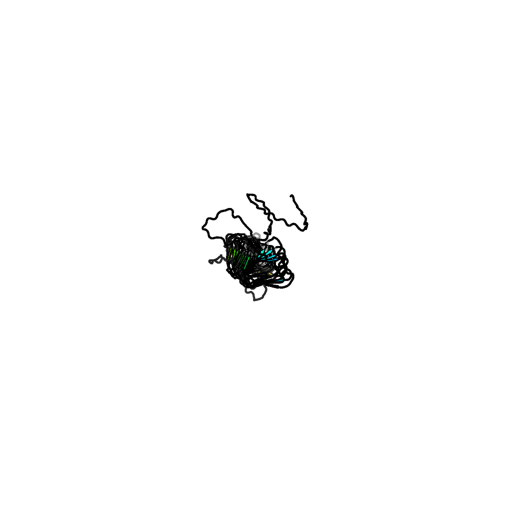.00 26.47 86 PRO A CA 1
ATOM 630 C C . PRO A 1 86 ? -44.394 -16.697 54.768 1.00 26.47 86 PRO A C 1
ATOM 632 O O . PRO A 1 86 ? -43.697 -16.381 55.728 1.00 26.47 86 PRO A O 1
ATOM 635 N N . ASN A 1 87 ? -45.488 -16.000 54.462 1.00 28.53 87 ASN A N 1
ATOM 636 C CA . ASN A 1 87 ? -45.787 -14.704 55.079 1.00 28.53 87 ASN A CA 1
ATOM 637 C C . ASN A 1 87 ? -47.060 -14.772 55.931 1.00 28.53 87 ASN A C 1
ATOM 639 O O . ASN A 1 87 ? -48.146 -14.414 55.483 1.00 28.53 87 ASN A O 1
ATOM 643 N N . VAL A 1 88 ? -46.911 -15.234 57.176 1.00 25.17 88 VAL A N 1
ATOM 644 C CA . VAL A 1 88 ? -47.944 -15.149 58.218 1.00 25.17 88 VAL A CA 1
ATOM 645 C C . VAL A 1 88 ? -47.735 -13.848 59.000 1.00 25.17 88 VAL A C 1
ATOM 647 O O . VAL A 1 88 ? -46.650 -13.614 59.536 1.00 25.17 88 VAL A O 1
ATOM 650 N N . ALA A 1 89 ? -48.766 -13.001 59.076 1.00 26.36 89 ALA A N 1
ATOM 651 C CA . ALA A 1 89 ? -48.789 -11.834 59.957 1.00 26.36 89 ALA A CA 1
ATOM 652 C C . ALA A 1 89 ? -48.476 -12.271 61.400 1.00 26.36 89 ALA A C 1
ATOM 654 O O . ALA A 1 89 ? -49.168 -13.117 61.967 1.00 26.36 89 ALA A O 1
ATOM 655 N N . THR A 1 90 ? -47.398 -11.739 61.981 1.00 31.58 90 THR A N 1
ATOM 656 C CA . THR A 1 90 ? -46.942 -12.119 63.325 1.00 31.58 90 THR A CA 1
ATOM 657 C C . THR A 1 90 ? -47.445 -11.091 64.335 1.00 31.58 90 THR A C 1
ATOM 659 O O . THR A 1 90 ? -47.105 -9.914 64.251 1.00 31.58 90 THR A O 1
ATOM 662 N N . LEU A 1 91 ? -48.277 -11.528 65.282 1.00 29.94 91 LEU A N 1
ATOM 663 C CA . LEU A 1 91 ? -48.765 -10.705 66.389 1.00 29.94 91 LEU A CA 1
ATOM 664 C C . LEU A 1 91 ? -47.627 -10.497 67.402 1.00 29.94 91 LEU A C 1
ATOM 666 O O . LEU A 1 91 ? -47.129 -11.472 67.966 1.00 29.94 91 LEU A O 1
ATOM 670 N N . TYR A 1 92 ? -47.223 -9.253 67.662 1.00 36.56 92 TYR A N 1
ATOM 671 C CA . TYR A 1 92 ? -46.228 -8.951 68.696 1.00 36.56 92 TYR A CA 1
ATOM 672 C C . TYR A 1 92 ? -46.891 -8.357 69.942 1.00 36.56 92 TYR A C 1
ATOM 674 O O . TYR A 1 92 ? -47.557 -7.328 69.858 1.00 36.56 92 TYR A O 1
ATOM 682 N N . ALA A 1 93 ? -46.661 -8.962 71.112 1.00 33.97 93 ALA A N 1
ATOM 683 C CA . ALA A 1 93 ? -46.954 -8.319 72.392 1.00 33.97 93 ALA A CA 1
ATOM 684 C C . ALA A 1 93 ? -45.967 -7.157 72.615 1.00 33.97 93 ALA A C 1
ATOM 686 O O . ALA A 1 93 ? -44.751 -7.345 72.488 1.00 33.97 93 ALA A O 1
ATOM 687 N N . VAL A 1 94 ? -46.465 -5.958 72.932 1.00 42.00 94 VAL A N 1
ATOM 688 C CA . VAL A 1 94 ? -45.631 -4.787 73.264 1.00 42.00 94 VAL A CA 1
ATOM 689 C C . VAL A 1 94 ? -45.135 -4.910 74.705 1.00 42.00 94 VAL A C 1
ATOM 691 O O . VAL A 1 94 ? -45.924 -5.005 75.636 1.00 42.00 94 VAL A O 1
ATOM 694 N N . TRP A 1 95 ? -43.815 -4.936 74.898 1.00 37.81 95 TRP A N 1
ATOM 695 C CA . TRP A 1 95 ? -43.174 -5.212 76.193 1.00 37.81 95 TRP A CA 1
ATOM 696 C C . TRP A 1 95 ? -42.718 -3.953 76.949 1.00 37.81 95 TRP A C 1
ATOM 698 O O . TRP A 1 95 ? -42.389 -4.052 78.137 1.00 37.81 95 TRP A O 1
ATOM 708 N N . GLY A 1 96 ? -42.705 -2.785 76.292 1.00 46.50 96 GLY A N 1
ATOM 709 C CA . GLY A 1 96 ? -42.426 -1.485 76.912 1.00 46.50 96 GLY A CA 1
ATOM 710 C C . GLY A 1 96 ? -42.391 -0.312 75.918 1.00 46.50 96 GLY A C 1
ATOM 711 O O . GLY A 1 96 ? -41.945 -0.471 74.779 1.00 46.50 96 GLY A O 1
ATOM 712 N N . LYS A 1 97 ? -42.839 0.868 76.375 1.00 48.78 97 LYS A N 1
ATOM 713 C CA . LYS A 1 97 ? -42.720 2.172 75.697 1.00 48.78 97 LYS A CA 1
ATOM 714 C C . LYS A 1 97 ? -41.716 3.038 76.459 1.00 48.78 97 LYS A C 1
ATOM 716 O O . LYS A 1 97 ? -41.845 3.189 77.670 1.00 48.78 97 LYS A O 1
ATOM 721 N N . TYR A 1 98 ? -40.742 3.619 75.762 1.00 54.16 98 TYR A N 1
ATOM 722 C CA . TYR A 1 98 ? -39.691 4.430 76.385 1.00 54.16 98 TYR A CA 1
ATOM 723 C C . TYR A 1 98 ? -39.671 5.853 75.813 1.00 54.16 98 TYR A C 1
ATOM 725 O O . TYR A 1 98 ? -39.583 6.041 74.600 1.00 54.16 98 TYR A O 1
ATOM 733 N N . THR A 1 99 ? -39.709 6.845 76.703 1.00 53.38 99 THR A N 1
ATOM 734 C CA . THR A 1 99 ? -39.484 8.273 76.426 1.00 53.38 99 THR A CA 1
ATOM 735 C C . THR A 1 99 ? -38.346 8.730 77.338 1.00 53.38 99 THR A C 1
ATOM 737 O O . THR A 1 99 ? -38.573 9.072 78.498 1.00 53.38 99 THR A O 1
ATOM 740 N N . ALA A 1 100 ? -37.103 8.647 76.874 1.00 55.81 100 ALA A N 1
ATOM 741 C CA . ALA A 1 100 ? -35.943 9.060 77.659 1.00 55.81 100 ALA A CA 1
ATOM 742 C C . ALA A 1 100 ? -35.098 10.063 76.858 1.00 55.81 100 ALA A C 1
ATOM 744 O O . ALA A 1 100 ? -35.050 10.004 75.631 1.00 55.81 100 ALA A O 1
ATOM 745 N N . THR A 1 101 ? -34.452 10.993 77.558 1.00 47.44 101 THR A N 1
ATOM 746 C CA . THR A 1 101 ? -33.700 12.120 76.970 1.00 47.44 101 THR A CA 1
ATOM 747 C C . THR A 1 101 ? -32.183 12.024 77.179 1.00 47.44 101 THR A C 1
ATOM 749 O O . THR A 1 101 ? -31.444 12.902 76.742 1.00 47.44 101 THR A O 1
ATOM 752 N N . SER A 1 102 ? -31.701 10.985 77.878 1.00 53.84 102 SER A N 1
ATOM 753 C CA . SER A 1 102 ? -30.284 10.587 77.974 1.00 53.84 102 SER A CA 1
ATOM 754 C C . SER A 1 102 ? -30.142 9.230 78.688 1.00 53.84 102 SER A C 1
ATOM 756 O O . SER A 1 102 ? -31.031 8.829 79.440 1.00 53.84 102 SER A O 1
ATOM 758 N N . GLY A 1 103 ? -29.031 8.511 78.474 1.00 63.09 103 GLY A N 1
ATOM 759 C CA . GLY A 1 103 ? -28.693 7.276 79.206 1.00 63.09 103 GLY A CA 1
ATOM 760 C C . GLY A 1 103 ? -28.560 6.023 78.332 1.00 63.09 103 GLY A C 1
ATOM 761 O O . GLY A 1 103 ? -28.318 6.109 77.129 1.00 63.09 103 GLY A O 1
ATOM 762 N N . SER A 1 104 ? -28.662 4.838 78.944 1.00 62.47 104 SER A N 1
ATOM 763 C CA . SER A 1 104 ? -28.654 3.546 78.239 1.00 62.47 104 SER A CA 1
ATOM 764 C C . SER A 1 104 ? -29.941 2.769 78.513 1.00 62.47 104 SER A C 1
ATOM 766 O O . SER A 1 104 ? -30.331 2.627 79.670 1.00 62.47 104 SER A O 1
ATOM 768 N N . ILE A 1 105 ? -30.581 2.252 77.466 1.00 65.00 105 ILE A N 1
ATOM 769 C CA . ILE A 1 105 ? -31.747 1.365 77.560 1.00 65.00 105 ILE A CA 1
ATOM 770 C C . ILE A 1 105 ? -31.281 -0.045 77.213 1.00 65.00 105 ILE A C 1
ATOM 772 O O . ILE A 1 105 ? -30.831 -0.281 76.095 1.00 65.00 105 ILE A O 1
ATOM 776 N N . ASN A 1 106 ? -31.398 -0.977 78.162 1.00 66.00 106 ASN A N 1
ATOM 777 C CA . ASN A 1 106 ? -31.141 -2.391 77.905 1.00 66.00 106 ASN A CA 1
ATOM 778 C C . ASN A 1 106 ? -32.462 -3.115 77.608 1.00 66.00 106 ASN A C 1
ATOM 780 O O . ASN A 1 106 ? -33.299 -3.290 78.496 1.00 66.00 106 ASN A O 1
ATOM 784 N N . ILE A 1 107 ? -32.658 -3.510 76.357 1.00 65.25 107 ILE A N 1
ATOM 785 C CA . ILE A 1 107 ? -33.828 -4.234 75.879 1.00 65.25 107 ILE A CA 1
ATOM 786 C C . ILE A 1 107 ? -33.605 -5.732 76.122 1.00 65.25 107 ILE A C 1
ATOM 788 O O . ILE A 1 107 ? -32.730 -6.362 75.527 1.00 65.25 107 ILE A O 1
ATOM 792 N N . THR A 1 108 ? -34.412 -6.309 77.012 1.00 57.78 108 THR A N 1
ATOM 793 C CA . THR A 1 108 ? -34.405 -7.743 77.335 1.00 57.78 108 THR A CA 1
ATOM 794 C C . THR A 1 108 ? -35.808 -8.325 77.137 1.00 57.78 108 THR A C 1
ATOM 796 O O . THR A 1 108 ? -36.798 -7.670 77.463 1.00 57.78 108 THR A O 1
ATOM 799 N N . GLY A 1 109 ? -35.901 -9.540 76.581 1.00 55.12 109 GLY A N 1
ATOM 800 C CA . GLY A 1 109 ? -37.173 -10.201 76.243 1.00 55.12 109 GLY A CA 1
ATOM 801 C C . GLY A 1 109 ? -37.367 -10.470 74.744 1.00 55.12 109 GLY A C 1
ATOM 802 O O . GLY A 1 109 ? -36.527 -10.086 73.933 1.00 55.12 109 GLY A O 1
ATOM 803 N N . THR A 1 110 ? -38.452 -11.170 74.386 1.00 56.78 110 THR A N 1
ATOM 804 C CA . THR A 1 110 ? -38.759 -11.638 73.014 1.00 56.78 110 THR A CA 1
ATOM 805 C C . THR A 1 110 ? -39.853 -10.830 72.287 1.00 56.78 110 THR A C 1
ATOM 807 O O . THR A 1 110 ? -40.343 -11.247 71.237 1.00 56.78 110 THR A O 1
ATOM 810 N N . GLY A 1 111 ? -40.257 -9.670 72.818 1.00 62.06 111 GLY A N 1
ATOM 811 C CA . GLY A 1 111 ? -41.416 -8.897 72.345 1.00 62.06 111 GLY A CA 1
ATOM 812 C C . GLY A 1 111 ? -41.116 -7.718 71.411 1.00 62.06 111 GLY A C 1
ATOM 813 O O . GLY A 1 111 ? -40.007 -7.567 70.894 1.00 62.06 111 GLY A O 1
ATOM 814 N N . CYS A 1 112 ? -42.139 -6.881 71.202 1.00 65.88 112 CYS A N 1
ATOM 815 C CA . CYS A 1 112 ? -42.029 -5.585 70.530 1.00 65.88 112 CYS A CA 1
ATOM 816 C C . CYS A 1 112 ? -41.653 -4.486 71.536 1.00 65.88 112 CYS A C 1
ATOM 818 O O . CYS A 1 112 ? -42.263 -4.381 72.602 1.00 65.88 112 CYS A O 1
ATOM 820 N N . HIS A 1 113 ? -40.676 -3.649 71.196 1.00 68.69 113 HIS A N 1
ATOM 821 C CA . HIS A 1 113 ? -40.258 -2.503 72.004 1.00 68.69 113 HIS A CA 1
ATOM 822 C C . HIS A 1 113 ? -40.422 -1.213 71.204 1.00 68.69 113 HIS A C 1
ATOM 824 O O . HIS A 1 113 ? -39.996 -1.154 70.056 1.00 68.69 113 HIS A O 1
ATOM 830 N N . ILE A 1 114 ? -41.019 -0.179 71.804 1.00 71.25 114 ILE A N 1
ATOM 831 C CA . ILE A 1 114 ? -41.310 1.089 71.119 1.00 71.25 114 ILE A CA 1
ATOM 832 C C . ILE A 1 114 ? -40.545 2.229 71.798 1.00 71.25 114 ILE A C 1
ATOM 834 O O . ILE A 1 114 ? -40.722 2.484 72.991 1.00 71.25 114 ILE A O 1
ATOM 838 N N . LEU A 1 115 ? -39.721 2.943 71.034 1.00 70.94 115 LEU A N 1
ATOM 839 C CA . LEU A 1 115 ? -39.107 4.207 71.437 1.00 70.94 115 LEU A CA 1
ATOM 840 C C . LEU A 1 115 ? -39.781 5.331 70.656 1.00 70.94 115 LEU A C 1
ATOM 842 O O . LEU A 1 115 ? -39.828 5.298 69.429 1.00 70.94 115 LEU A O 1
ATOM 846 N N . ASN A 1 116 ? -40.315 6.316 71.372 1.00 73.56 116 ASN A N 1
ATOM 847 C CA . ASN A 1 116 ? -41.002 7.451 70.767 1.00 73.56 116 ASN A CA 1
ATOM 848 C C . ASN A 1 116 ? -40.430 8.751 71.342 1.00 73.56 116 ASN A C 1
ATOM 850 O O . ASN A 1 116 ? -40.533 8.970 72.548 1.00 73.56 116 ASN A O 1
ATOM 854 N N . GLY A 1 117 ? -39.798 9.581 70.509 1.00 65.75 117 GLY A N 1
ATOM 855 C CA . GLY A 1 117 ? -39.159 10.827 70.953 1.00 65.75 117 GLY A CA 1
ATOM 856 C C . GLY A 1 117 ? -37.908 10.631 71.819 1.00 65.75 117 GLY A C 1
ATOM 857 O O . GLY A 1 117 ? -37.572 11.507 72.614 1.00 65.75 117 GLY A O 1
ATOM 858 N N . ALA A 1 118 ? -37.245 9.472 71.739 1.00 66.75 118 ALA A N 1
ATOM 859 C CA . ALA A 1 118 ? -36.055 9.185 72.538 1.00 66.75 118 ALA A CA 1
ATOM 860 C C . ALA A 1 118 ? -34.845 9.961 71.995 1.00 66.75 118 ALA A C 1
ATOM 862 O O . ALA A 1 118 ? -34.598 9.918 70.796 1.00 66.75 118 ALA A O 1
ATOM 863 N N . THR A 1 119 ? -34.066 10.637 72.844 1.00 66.69 119 THR A N 1
ATOM 864 C CA . THR A 1 119 ? -32.901 11.434 72.408 1.00 66.69 119 THR A CA 1
ATOM 865 C C . THR A 1 119 ? -31.639 11.099 73.206 1.00 66.69 119 THR A C 1
ATOM 867 O O . THR A 1 119 ? -31.681 10.920 74.420 1.00 66.69 119 THR A O 1
ATOM 870 N N . GLY A 1 120 ? -30.492 10.981 72.526 1.00 59.62 120 GLY A N 1
ATOM 871 C CA . GLY A 1 120 ? -29.170 10.839 73.152 1.00 59.62 120 GLY A CA 1
ATOM 872 C C . GLY A 1 120 ? -28.928 9.514 73.890 1.00 59.62 120 GLY A C 1
ATOM 873 O O . GLY A 1 120 ? -28.154 9.473 74.849 1.00 59.62 120 GLY A O 1
ATOM 874 N N . ILE A 1 121 ? -29.591 8.431 73.477 1.00 61.53 121 ILE A N 1
ATOM 875 C CA . ILE A 1 121 ? -29.568 7.144 74.192 1.00 61.53 121 ILE A CA 1
ATOM 876 C C . ILE A 1 121 ? -28.714 6.101 73.477 1.00 61.53 121 ILE A C 1
ATOM 878 O O . ILE A 1 121 ? -28.657 6.058 72.248 1.00 61.53 121 ILE A O 1
ATOM 882 N N . THR A 1 122 ? -28.062 5.241 74.263 1.00 61.97 122 THR A N 1
ATOM 883 C CA . THR A 1 122 ? -27.532 3.959 73.778 1.00 61.97 122 THR A CA 1
ATOM 884 C C . THR A 1 122 ? -28.543 2.855 74.044 1.00 61.97 122 THR A C 1
ATOM 886 O O . THR A 1 122 ? -28.915 2.622 75.191 1.00 61.97 122 THR A O 1
ATOM 889 N N . VAL A 1 123 ? -28.987 2.164 73.002 1.00 65.44 123 VAL A N 1
ATOM 890 C CA . VAL A 1 123 ? -29.849 0.990 73.149 1.00 65.44 123 VAL A CA 1
ATOM 891 C C . VAL A 1 123 ? -28.976 -0.249 73.025 1.00 65.44 123 VAL A C 1
ATOM 893 O O . VAL A 1 123 ? -28.323 -0.434 72.001 1.00 65.44 123 VAL A O 1
ATOM 896 N N . SER A 1 124 ? -28.944 -1.083 74.058 1.00 63.28 124 SER A N 1
ATOM 897 C CA . SER A 1 124 ? -28.286 -2.390 74.033 1.00 63.28 124 SER A CA 1
ATOM 898 C C . SER A 1 124 ? -29.305 -3.494 74.291 1.00 63.28 124 SER A C 1
ATOM 900 O O . SER A 1 124 ? -30.331 -3.253 74.913 1.00 63.28 124 SER A O 1
ATOM 902 N N . GLY A 1 125 ? -29.079 -4.703 73.788 1.00 59.47 125 GLY A N 1
ATOM 903 C CA . GLY A 1 125 ? -29.963 -5.830 74.078 1.00 59.47 125 GLY A CA 1
ATOM 904 C C . GLY A 1 125 ? -29.314 -7.166 73.751 1.00 59.47 125 GLY A C 1
ATOM 905 O O . GLY A 1 125 ? -28.719 -7.329 72.684 1.00 59.47 125 GLY A O 1
ATOM 906 N N . SER A 1 126 ? -29.406 -8.113 74.687 1.00 49.53 126 SER A N 1
ATOM 907 C CA . SER A 1 126 ? -28.960 -9.508 74.529 1.00 49.53 126 SER A CA 1
ATOM 908 C C . SER A 1 126 ? -30.117 -10.483 74.278 1.00 49.53 126 SER A C 1
ATOM 910 O O . SER A 1 126 ? -29.876 -11.657 74.003 1.00 49.53 126 SER A O 1
ATOM 912 N N . GLY A 1 127 ? -31.365 -10.012 74.389 1.00 50.47 127 GLY A N 1
ATOM 913 C CA . GLY A 1 127 ? -32.578 -10.800 74.171 1.00 50.47 127 GLY A CA 1
ATOM 914 C C . GLY A 1 127 ? -33.082 -10.737 72.730 1.00 50.47 127 GLY A C 1
ATOM 915 O O . GLY A 1 127 ? -32.763 -9.810 71.988 1.00 50.47 127 GLY A O 1
ATOM 916 N N . SER A 1 128 ? -33.891 -11.726 72.353 1.00 51.12 128 SER A N 1
ATOM 917 C CA . SER A 1 128 ? -34.507 -11.881 71.032 1.00 51.12 128 SER A CA 1
ATOM 918 C C . SER A 1 128 ? -35.622 -10.863 70.759 1.00 51.12 128 SER A C 1
ATOM 920 O O . SER A 1 128 ? -36.745 -11.263 70.464 1.00 51.12 128 SER A O 1
ATOM 922 N N . ALA A 1 129 ? -35.362 -9.560 70.896 1.00 50.88 129 ALA A N 1
ATOM 923 C CA . ALA A 1 129 ? -36.342 -8.538 70.541 1.00 50.88 129 ALA A CA 1
ATOM 924 C C . ALA A 1 129 ? -36.755 -8.738 69.075 1.00 50.88 129 ALA A C 1
ATOM 926 O O . ALA A 1 129 ? -35.958 -8.534 68.159 1.00 50.88 129 ALA A O 1
ATOM 927 N N . SER A 1 130 ? -37.994 -9.180 68.868 1.00 60.41 130 SER A N 1
ATOM 928 C CA . SER A 1 130 ? -38.473 -9.567 67.541 1.00 60.41 130 SER A CA 1
ATOM 929 C C . SER A 1 130 ? -38.773 -8.338 66.671 1.00 60.41 130 SER A C 1
ATOM 931 O O . SER A 1 130 ? -38.660 -8.400 65.445 1.00 60.41 130 SER A O 1
ATOM 933 N N . LEU A 1 131 ? -39.126 -7.215 67.317 1.00 67.31 131 LEU A N 1
ATOM 934 C CA . LEU A 1 131 ? -39.468 -5.939 66.690 1.00 67.31 131 LEU A CA 1
ATOM 935 C C . LEU A 1 131 ? -39.059 -4.748 67.585 1.00 67.31 131 LEU A C 1
ATOM 937 O O . LEU A 1 131 ? -39.447 -4.670 68.749 1.00 67.31 131 LEU A O 1
ATOM 941 N N . LEU A 1 132 ? -38.308 -3.796 67.039 1.00 74.44 132 LEU A N 1
ATOM 942 C CA . LEU A 1 132 ? -37.959 -2.514 67.651 1.00 74.44 132 LEU A CA 1
ATOM 943 C C . LEU A 1 132 ? -38.570 -1.392 66.812 1.00 74.44 132 LEU A C 1
ATOM 945 O O . LEU A 1 132 ? -38.162 -1.189 65.676 1.00 74.44 132 LEU A O 1
ATOM 949 N N . VAL A 1 133 ? -39.529 -0.650 67.350 1.00 74.69 133 VAL A N 1
ATOM 950 C CA . VAL A 1 133 ? -40.127 0.500 66.664 1.00 74.69 133 VAL A CA 1
ATOM 951 C C . VAL A 1 133 ? -39.449 1.773 67.154 1.00 74.69 133 VAL A C 1
ATOM 953 O O . VAL A 1 133 ? -39.492 2.066 68.349 1.00 74.69 133 VAL A O 1
ATOM 956 N N . LEU A 1 134 ? -38.839 2.533 66.247 1.00 75.06 134 LEU A N 1
ATOM 957 C CA . LEU A 1 134 ? -38.320 3.871 66.526 1.00 75.06 134 LEU A CA 1
ATOM 958 C C . LEU A 1 134 ? -39.213 4.898 65.839 1.00 75.06 134 LEU A C 1
ATOM 960 O O . LEU A 1 134 ? -39.419 4.844 64.627 1.00 75.06 134 LEU A O 1
ATOM 964 N N . ASN A 1 135 ? -39.746 5.826 66.623 1.00 76.88 135 ASN A N 1
ATOM 965 C CA . ASN A 1 135 ? -40.548 6.933 66.134 1.00 76.88 135 ASN A CA 1
ATOM 966 C C . ASN A 1 135 ? -39.935 8.256 66.601 1.00 76.88 135 ASN A C 1
ATOM 968 O O . ASN A 1 135 ? -39.751 8.453 67.806 1.00 76.88 135 ASN A O 1
ATOM 972 N N . ASN A 1 136 ? -39.606 9.141 65.658 1.00 76.44 136 ASN A N 1
ATOM 973 C CA . ASN A 1 136 ? -39.048 10.470 65.922 1.00 76.44 136 ASN A CA 1
ATOM 974 C C . ASN A 1 136 ? -37.891 10.474 66.949 1.00 76.44 136 ASN A C 1
ATOM 976 O O . ASN A 1 136 ? -37.902 11.245 67.909 1.00 76.44 136 ASN A O 1
ATOM 980 N N . SER A 1 137 ? -36.962 9.517 66.844 1.00 73.88 137 SER A N 1
ATOM 981 C CA . SER A 1 137 ? -35.946 9.244 67.870 1.00 73.88 137 SER A CA 1
ATOM 982 C C . SER A 1 137 ? -34.514 9.465 67.366 1.00 73.88 137 SER A C 1
ATOM 984 O O . SER A 1 137 ? -34.166 9.109 66.241 1.00 73.88 137 SER A O 1
ATOM 986 N N . THR A 1 138 ? -33.654 9.995 68.237 1.00 78.69 138 THR A N 1
ATOM 987 C CA . THR A 1 138 ? -32.216 10.209 68.031 1.00 78.69 138 THR A CA 1
ATOM 988 C C . THR A 1 138 ? -31.403 9.329 68.983 1.00 78.69 138 THR A C 1
ATOM 990 O O . THR A 1 138 ? -31.305 9.601 70.181 1.00 78.69 138 THR A O 1
ATOM 993 N N . LEU A 1 139 ? -30.779 8.275 68.465 1.00 76.75 139 LEU A N 1
ATOM 994 C CA . LEU A 1 139 ? -29.923 7.361 69.218 1.00 76.75 139 LEU A CA 1
ATOM 995 C C . LEU A 1 139 ? -28.447 7.677 68.971 1.00 76.75 139 LEU A C 1
ATOM 997 O O . LEU A 1 139 ? -28.031 7.856 67.831 1.00 76.75 139 LEU A O 1
ATOM 1001 N N . ASN A 1 140 ? -27.632 7.653 70.028 1.00 76.31 140 ASN A N 1
ATOM 1002 C CA . ASN A 1 140 ? -26.178 7.736 69.875 1.00 76.31 140 ASN A CA 1
ATOM 1003 C C . ASN A 1 140 ? -25.638 6.432 69.282 1.00 76.31 140 ASN A C 1
ATOM 1005 O O . ASN A 1 140 ? -24.904 6.453 68.304 1.00 76.31 140 ASN A O 1
ATOM 1009 N N . ASN A 1 141 ? -26.039 5.298 69.865 1.00 75.38 141 ASN A N 1
ATOM 1010 C CA . ASN A 1 141 ? -25.603 3.964 69.461 1.00 75.38 141 ASN A CA 1
ATOM 1011 C C . ASN A 1 141 ? -26.754 2.960 69.609 1.00 75.38 141 ASN A C 1
ATOM 1013 O O . ASN A 1 141 ? -27.475 2.974 70.609 1.00 75.38 141 ASN A O 1
ATOM 1017 N N . LEU A 1 142 ? -26.867 2.036 68.660 1.00 78.56 142 LEU A N 1
ATOM 1018 C CA . LEU A 1 142 ? -27.735 0.866 68.729 1.00 78.56 142 LEU A CA 1
ATOM 1019 C C . LEU A 1 142 ? -26.868 -0.397 68.666 1.00 78.56 142 LEU A C 1
ATOM 1021 O O . LEU A 1 142 ? -26.281 -0.713 67.636 1.00 78.56 142 LEU A O 1
ATOM 1025 N N . GLN A 1 143 ? -26.762 -1.111 69.784 1.00 77.50 143 GLN A N 1
ATOM 1026 C CA . GLN A 1 143 ? -25.972 -2.332 69.916 1.00 77.50 143 GLN A CA 1
ATOM 1027 C C . GLN A 1 143 ? -26.887 -3.544 70.072 1.00 77.50 143 GLN A C 1
ATOM 1029 O O . GLN A 1 143 ? -27.478 -3.777 71.127 1.00 77.50 143 GLN A O 1
ATOM 1034 N N . LEU A 1 144 ? -26.975 -4.355 69.025 1.00 72.69 144 LEU A N 1
ATOM 1035 C CA . LEU A 1 144 ? -27.811 -5.549 69.003 1.00 72.69 144 LEU A CA 1
ATOM 1036 C C . LEU A 1 144 ? -26.915 -6.779 69.110 1.00 72.69 144 LEU A C 1
ATOM 1038 O O . LEU A 1 144 ? -26.455 -7.318 68.110 1.00 72.69 144 LEU A O 1
ATOM 1042 N N . LEU A 1 145 ? -26.657 -7.215 70.345 1.00 66.69 145 LEU A N 1
ATOM 1043 C CA . LEU A 1 145 ? -25.801 -8.370 70.661 1.00 66.69 145 LEU A CA 1
ATOM 1044 C C . LEU A 1 145 ? -26.572 -9.704 70.656 1.00 66.69 145 LEU A C 1
ATOM 1046 O O . LEU A 1 145 ? -26.003 -10.751 70.956 1.00 66.69 145 LEU A O 1
ATOM 1050 N N . SER A 1 146 ? -27.863 -9.652 70.324 1.00 61.50 146 SER A N 1
ATOM 1051 C CA . SER A 1 146 ? -28.769 -10.791 70.159 1.00 61.50 146 SER A CA 1
ATOM 1052 C C . SER A 1 146 ? -28.206 -11.864 69.209 1.00 61.50 146 SER A C 1
ATOM 1054 O O . SER A 1 146 ? -27.500 -11.548 68.243 1.00 61.50 146 SER A O 1
ATOM 1056 N N . SER A 1 147 ? -28.568 -13.130 69.451 1.00 59.06 147 SER A N 1
ATOM 1057 C CA . SER A 1 147 ? -28.434 -14.262 68.512 1.00 59.06 147 SER A CA 1
ATOM 1058 C C . SER A 1 147 ? -29.694 -14.518 67.664 1.00 59.06 147 SER A C 1
ATOM 1060 O O . SER A 1 147 ? -29.671 -15.364 66.773 1.00 59.06 147 SER A O 1
ATOM 1062 N N . ALA A 1 148 ? -30.792 -13.808 67.938 1.00 62.09 148 ALA A N 1
ATOM 1063 C CA . ALA A 1 148 ? -32.030 -13.850 67.169 1.00 62.09 148 ALA A CA 1
ATOM 1064 C C . ALA A 1 148 ? -32.212 -12.613 66.276 1.00 62.09 148 ALA A C 1
ATOM 1066 O O . ALA A 1 148 ? -31.884 -11.492 66.670 1.00 62.09 148 ALA A O 1
ATOM 1067 N N . ASN A 1 149 ? -32.805 -12.829 65.099 1.00 69.38 149 ASN A N 1
ATOM 1068 C CA . ASN A 1 149 ? -33.102 -11.782 64.121 1.00 69.38 149 ASN A CA 1
ATOM 1069 C C . ASN A 1 149 ? -33.914 -10.637 64.739 1.00 69.38 149 ASN A C 1
ATOM 1071 O O . ASN A 1 149 ? -34.886 -10.881 65.451 1.00 69.38 149 ASN A O 1
ATOM 1075 N N . VAL A 1 150 ? -33.533 -9.402 64.414 1.00 72.56 150 VAL A N 1
ATOM 1076 C CA . VAL A 1 150 ? -34.177 -8.187 64.922 1.00 72.56 150 VAL A CA 1
ATOM 1077 C C . VAL A 1 150 ? -34.750 -7.411 63.747 1.00 72.56 150 VAL A C 1
ATOM 1079 O O . VAL A 1 150 ? -34.025 -7.075 62.808 1.00 72.56 150 VAL A O 1
ATOM 1082 N N . THR A 1 151 ? -36.043 -7.101 63.808 1.00 73.75 151 THR A N 1
ATOM 1083 C CA . THR A 1 151 ? -36.667 -6.145 62.887 1.00 73.75 151 THR A CA 1
ATOM 1084 C C . THR A 1 151 ? -36.702 -4.780 63.551 1.00 73.75 151 THR A C 1
ATOM 1086 O O . THR A 1 151 ? -37.168 -4.664 64.678 1.00 73.75 151 THR A O 1
ATOM 1089 N N . ILE A 1 152 ? -36.226 -3.743 62.874 1.00 76.44 152 ILE A N 1
ATOM 1090 C CA . ILE A 1 152 ? -36.316 -2.358 63.317 1.00 76.44 152 ILE A CA 1
ATOM 1091 C C . ILE A 1 152 ? -37.274 -1.644 62.372 1.00 76.44 152 ILE A C 1
ATOM 1093 O O . ILE A 1 152 ? -36.982 -1.487 61.187 1.00 76.44 152 ILE A O 1
ATOM 1097 N N . LEU A 1 153 ? -38.417 -1.223 62.900 1.00 74.44 153 LEU A N 1
ATOM 1098 C CA . LEU A 1 153 ? -39.392 -0.423 62.179 1.00 74.44 153 LEU A CA 1
ATOM 1099 C C . LEU A 1 153 ? -39.142 1.053 62.473 1.00 74.44 153 LEU A C 1
ATOM 1101 O O . LEU A 1 153 ? -39.244 1.496 63.616 1.00 74.44 153 LEU A O 1
ATOM 1105 N N . LEU A 1 154 ? -38.823 1.812 61.436 1.00 72.81 154 LEU A N 1
ATOM 1106 C CA . LEU A 1 154 ? -38.537 3.236 61.511 1.00 72.81 154 LEU A CA 1
ATOM 1107 C C . LEU A 1 154 ? -39.781 4.013 61.064 1.00 72.81 154 LEU A C 1
ATOM 1109 O O . LEU A 1 154 ? -40.329 3.782 59.983 1.00 72.81 154 LEU A O 1
ATOM 1113 N N . GLN A 1 155 ? -40.251 4.909 61.928 1.00 72.19 155 GLN A N 1
ATOM 1114 C CA . GLN A 1 155 ? -41.405 5.777 61.703 1.00 72.19 155 GLN A CA 1
ATOM 1115 C C . GLN A 1 155 ? -40.975 7.239 61.817 1.00 72.19 155 GLN A C 1
ATOM 1117 O O . GLN A 1 155 ? -40.366 7.622 62.818 1.00 72.19 155 GLN A O 1
ATOM 1122 N N . ASN A 1 156 ? -41.331 8.061 60.826 1.00 72.00 156 ASN A N 1
ATOM 1123 C CA . ASN A 1 156 ? -40.926 9.472 60.754 1.00 72.00 156 ASN A CA 1
ATOM 1124 C C . ASN A 1 156 ? -39.387 9.633 60.776 1.00 72.00 156 ASN A C 1
ATOM 1126 O O . ASN A 1 156 ? -38.647 8.695 60.468 1.00 72.00 156 ASN A O 1
ATOM 1130 N N . GLU A 1 157 ? -38.892 10.820 61.118 1.00 73.75 157 GLU A N 1
ATOM 1131 C CA . GLU A 1 157 ? -37.459 11.123 61.121 1.00 73.75 157 GLU A CA 1
ATOM 1132 C C . GLU A 1 157 ? -36.753 10.474 62.316 1.00 73.75 157 GLU A C 1
ATOM 1134 O O . GLU A 1 157 ? -36.982 10.829 63.467 1.00 73.75 157 GLU A O 1
ATOM 1139 N N . ASN A 1 158 ? -35.862 9.520 62.060 1.00 72.81 158 ASN A N 1
ATOM 1140 C CA . ASN A 1 158 ? -35.011 8.939 63.096 1.00 72.81 158 ASN A CA 1
ATOM 1141 C C . ASN A 1 158 ? -33.550 9.165 62.741 1.00 72.81 158 ASN A C 1
ATOM 1143 O O . ASN A 1 158 ? -33.180 9.068 61.575 1.00 72.81 158 ASN A O 1
ATOM 1147 N N . GLN A 1 159 ? -32.726 9.403 63.758 1.00 77.19 159 GLN A N 1
ATOM 1148 C CA . GLN A 1 159 ? -31.278 9.508 63.631 1.00 77.19 159 GLN A CA 1
ATOM 1149 C C . GLN A 1 159 ? -30.622 8.462 64.518 1.00 77.19 159 GLN A C 1
ATOM 1151 O O . GLN A 1 159 ? -30.925 8.363 65.703 1.00 77.19 159 GLN A O 1
ATOM 1156 N N . ILE A 1 160 ? -29.718 7.667 63.961 1.00 76.81 160 ILE A N 1
ATOM 1157 C CA . ILE A 1 160 ? -28.934 6.697 64.725 1.00 76.81 160 ILE A CA 1
ATOM 1158 C C . ILE A 1 160 ? -27.470 7.004 64.425 1.00 76.81 160 ILE A C 1
ATOM 1160 O O . ILE A 1 160 ? -27.113 7.178 63.260 1.00 76.81 160 ILE A O 1
ATOM 1164 N N . GLY A 1 161 ? -26.642 7.127 65.462 1.00 76.19 161 GLY A N 1
ATOM 1165 C CA . GLY A 1 161 ? -25.230 7.487 65.326 1.00 76.19 161 GLY A CA 1
ATOM 1166 C C . GLY A 1 161 ? -24.300 6.307 65.039 1.00 76.19 161 GLY A C 1
ATOM 1167 O O . GLY A 1 161 ? -23.298 6.488 64.364 1.00 76.19 161 GLY A O 1
ATOM 1168 N N . SER A 1 162 ? -24.601 5.093 65.505 1.00 77.69 162 SER A N 1
ATOM 1169 C CA . SER A 1 162 ? -23.964 3.861 65.013 1.00 77.69 162 SER A CA 1
ATOM 1170 C C . SER A 1 162 ? -24.855 2.645 65.240 1.00 77.69 162 SER A C 1
ATOM 1172 O O . SER A 1 162 ? -25.629 2.611 66.202 1.00 77.69 162 SER A O 1
ATOM 1174 N N . ILE A 1 163 ? -24.732 1.633 64.376 1.00 79.50 163 ILE A N 1
ATOM 1175 C CA . ILE A 1 163 ? -25.405 0.341 64.545 1.00 79.50 163 ILE A CA 1
ATOM 1176 C C . ILE A 1 163 ? -24.339 -0.752 64.599 1.00 79.50 163 ILE A C 1
ATOM 1178 O O . ILE A 1 163 ? -23.623 -0.994 63.630 1.00 79.50 163 ILE A O 1
ATOM 1182 N N . SER A 1 164 ? -24.249 -1.432 65.737 1.00 77.06 164 SER A N 1
ATOM 1183 C CA . SER A 1 164 ? -23.389 -2.601 65.910 1.00 77.06 164 SER A CA 1
ATOM 1184 C C . SER A 1 164 ? -24.241 -3.859 65.974 1.00 77.06 164 SER A C 1
ATOM 1186 O O . SER A 1 164 ? -25.164 -3.951 66.790 1.00 77.06 164 SER A O 1
ATOM 1188 N N . VAL A 1 165 ? -23.933 -4.818 65.104 1.00 70.44 165 VAL A N 1
ATOM 1189 C CA . VAL A 1 165 ? -24.711 -6.042 64.921 1.00 70.44 165 VAL A CA 1
ATOM 1190 C C . VAL A 1 165 ? -23.911 -7.263 65.367 1.00 70.44 165 VAL A C 1
ATOM 1192 O O . VAL A 1 165 ? -22.788 -7.498 64.924 1.00 70.44 165 VAL A O 1
ATOM 1195 N N . GLY A 1 166 ? -24.492 -8.040 66.279 1.00 68.81 166 GLY A N 1
ATOM 1196 C CA . GLY A 1 166 ? -23.982 -9.330 66.740 1.00 68.81 166 GLY A CA 1
ATOM 1197 C C . GLY A 1 166 ? -24.262 -10.446 65.730 1.00 68.81 166 GLY A C 1
ATOM 1198 O O . GLY A 1 166 ? -24.195 -10.228 64.525 1.00 68.81 166 GLY A O 1
ATOM 1199 N N . ALA A 1 167 ? -24.610 -11.646 66.201 1.00 62.56 167 ALA A N 1
ATOM 1200 C CA . ALA A 1 167 ? -24.789 -12.855 65.378 1.00 62.56 167 ALA A CA 1
ATOM 1201 C C . ALA A 1 167 ? -26.138 -12.947 64.616 1.00 62.56 167 ALA A C 1
ATOM 1203 O O . ALA A 1 167 ? -26.495 -14.016 64.127 1.00 62.56 167 ALA A O 1
ATOM 1204 N N . SER A 1 168 ? -26.900 -11.853 64.531 1.00 67.19 168 SER A N 1
ATOM 1205 C CA . SER A 1 168 ? -28.297 -11.853 64.068 1.00 67.19 168 SER A CA 1
ATOM 1206 C C . SER A 1 168 ? -28.519 -11.095 62.768 1.00 67.19 168 SER A C 1
ATOM 1208 O O . SER A 1 168 ? -27.863 -10.084 62.525 1.00 67.19 168 SER A O 1
ATOM 1210 N N . THR A 1 169 ? -29.510 -11.514 61.973 1.00 71.00 169 THR A N 1
ATOM 1211 C CA . THR A 1 169 ? -29.969 -10.711 60.829 1.00 71.00 169 THR A CA 1
ATOM 1212 C C . THR A 1 169 ? -30.699 -9.473 61.330 1.00 71.00 169 THR A C 1
ATOM 1214 O O . THR A 1 169 ? -31.630 -9.591 62.130 1.00 71.00 169 THR A O 1
ATOM 1217 N N . ILE A 1 170 ? -30.321 -8.303 60.822 1.00 74.75 170 ILE A N 1
ATOM 1218 C CA . ILE A 1 170 ? -31.087 -7.073 61.018 1.00 74.75 170 ILE A CA 1
ATOM 1219 C C . ILE A 1 170 ? -31.948 -6.821 59.798 1.00 74.75 170 ILE A C 1
ATOM 1221 O O . ILE A 1 170 ? -31.449 -6.822 58.675 1.00 74.75 170 ILE A O 1
ATOM 1225 N N . ARG A 1 171 ? -33.231 -6.565 60.034 1.00 76.31 171 ARG A N 1
ATOM 1226 C CA . ARG A 1 171 ? -34.143 -6.027 59.029 1.00 76.31 171 ARG A CA 1
ATOM 1227 C C . ARG A 1 171 ? -34.502 -4.604 59.414 1.00 76.31 171 ARG A C 1
ATOM 1229 O O . ARG A 1 171 ? -35.081 -4.403 60.473 1.00 76.31 171 ARG A O 1
ATOM 1236 N N . LEU A 1 172 ? -34.149 -3.628 58.592 1.00 75.69 172 LEU A N 1
ATOM 1237 C CA . LEU A 1 172 ? -34.685 -2.277 58.689 1.00 75.69 172 LEU A CA 1
ATOM 1238 C C . LEU A 1 172 ? -35.903 -2.190 57.786 1.00 75.69 172 LEU A C 1
ATOM 1240 O O . LEU A 1 172 ? -35.812 -2.535 56.615 1.00 75.69 172 LEU A O 1
ATOM 1244 N N . SER A 1 173 ? -37.018 -1.709 58.310 1.00 70.00 173 SER A N 1
ATOM 1245 C CA . SER A 1 173 ? -38.205 -1.410 57.518 1.00 70.00 173 SER A CA 1
ATOM 1246 C C . SER A 1 173 ? -38.672 0.001 57.837 1.00 70.00 173 SER A C 1
ATOM 1248 O O . SER A 1 173 ? -38.573 0.451 58.979 1.00 70.00 173 SER A O 1
ATOM 1250 N N . SER A 1 174 ? -39.166 0.709 56.828 1.00 61.81 174 SER A N 1
ATOM 1251 C CA . SER A 1 174 ? -39.791 2.021 56.990 1.00 61.81 174 SER A CA 1
ATOM 1252 C C . SER A 1 174 ? -41.310 1.897 56.876 1.00 61.81 174 SER A C 1
ATOM 1254 O O . SER A 1 174 ? -41.817 1.216 55.988 1.00 61.81 174 SER A O 1
ATOM 1256 N N . ALA A 1 175 ? -42.052 2.538 57.783 1.00 50.47 175 ALA A N 1
ATOM 1257 C CA . ALA A 1 175 ? -43.522 2.538 57.738 1.00 50.47 175 ALA A CA 1
ATOM 1258 C C . ALA A 1 175 ? -44.114 3.731 56.963 1.00 50.47 175 ALA A C 1
ATOM 1260 O O . ALA A 1 175 ? -45.308 3.742 56.664 1.00 50.47 175 ALA A O 1
ATOM 1261 N N . SER A 1 176 ? -43.314 4.764 56.684 1.00 49.28 176 SER A N 1
ATOM 1262 C CA . SER A 1 176 ? -43.751 5.992 56.018 1.00 49.28 176 SER A CA 1
ATOM 1263 C C . SER A 1 176 ? -42.727 6.467 54.989 1.00 49.28 176 SER A C 1
ATOM 1265 O O . SER A 1 176 ? -41.551 6.125 55.058 1.00 49.28 176 SER A O 1
ATOM 1267 N N . THR A 1 177 ? -43.176 7.294 54.044 1.00 43.09 177 THR A N 1
ATOM 1268 C CA . THR A 1 177 ? -42.371 7.951 52.996 1.00 43.09 177 THR A CA 1
ATOM 1269 C C . THR A 1 177 ? -41.394 9.011 53.532 1.00 43.09 177 THR A C 1
ATOM 1271 O O . THR A 1 177 ? -40.935 9.853 52.766 1.00 43.09 177 THR A O 1
ATOM 1274 N N . GLY A 1 178 ? -41.134 9.035 54.841 1.00 44.72 178 GLY A N 1
ATOM 1275 C CA . GLY A 1 178 ? -40.207 9.976 55.461 1.00 44.72 178 GLY A CA 1
ATOM 1276 C C . GLY A 1 178 ? -38.755 9.572 55.217 1.00 44.72 178 GLY A C 1
ATOM 1277 O O . GLY A 1 178 ? -38.431 8.383 55.199 1.00 44.72 178 GLY A O 1
ATOM 1278 N N . ASP A 1 179 ? -37.886 10.565 55.043 1.00 49.03 179 ASP A N 1
ATOM 1279 C CA . ASP A 1 179 ? -36.446 10.355 54.940 1.00 49.03 179 ASP A CA 1
ATOM 1280 C C . ASP A 1 179 ? -35.902 9.814 56.269 1.00 49.03 179 ASP A C 1
ATOM 1282 O O . ASP A 1 179 ? -35.916 10.483 57.304 1.00 49.03 179 ASP A O 1
ATOM 1286 N N . ILE A 1 180 ? -35.416 8.575 56.259 1.00 52.97 180 ILE A N 1
ATOM 1287 C CA . ILE A 1 180 ? -34.700 7.991 57.387 1.00 52.97 180 ILE A CA 1
ATOM 1288 C C . ILE A 1 180 ? -33.248 8.448 57.285 1.00 52.97 180 ILE A C 1
ATOM 1290 O O . ILE A 1 180 ? -32.414 7.872 56.581 1.00 52.97 180 ILE A O 1
ATOM 1294 N N . TYR A 1 181 ? -32.936 9.499 58.033 1.00 52.50 181 TYR A N 1
ATOM 1295 C CA . TYR A 1 181 ? -31.584 10.021 58.159 1.00 52.50 181 TYR A CA 1
ATOM 1296 C C . TYR A 1 181 ? -30.800 9.261 59.227 1.00 52.50 181 TYR A C 1
ATOM 1298 O O . TYR A 1 181 ? -30.655 9.722 60.357 1.00 52.50 181 TYR A O 1
ATOM 1306 N N . ILE A 1 182 ? -30.180 8.136 58.868 1.00 56.94 182 ILE A N 1
ATOM 1307 C CA . ILE A 1 182 ? -29.122 7.565 59.706 1.00 56.94 182 ILE A CA 1
ATOM 1308 C C . ILE A 1 182 ? -27.825 8.375 59.499 1.00 56.94 182 ILE A C 1
ATOM 1310 O O . ILE A 1 182 ? -26.825 7.923 58.941 1.00 56.94 182 ILE A O 1
ATOM 1314 N N . ASN A 1 183 ? -27.838 9.629 59.956 1.00 46.53 183 ASN A N 1
ATOM 1315 C CA . ASN A 1 183 ? -26.692 10.516 59.840 1.00 46.53 183 ASN A CA 1
ATOM 1316 C C . ASN A 1 183 ? -25.518 9.971 60.672 1.00 46.53 183 ASN A C 1
ATOM 1318 O O . ASN A 1 183 ? -25.603 9.879 61.895 1.00 46.53 183 ASN A O 1
ATOM 1322 N N . SER A 1 184 ? -24.411 9.658 59.992 1.00 51.75 184 SER A N 1
ATOM 1323 C CA . SER A 1 184 ? -23.132 9.248 60.588 1.00 51.75 184 SER A CA 1
ATOM 1324 C C . SER A 1 184 ? -23.094 7.850 61.224 1.00 51.75 184 SER A C 1
ATOM 1326 O O . SER A 1 184 ? -22.108 7.534 61.890 1.00 51.75 184 SER A O 1
ATOM 1328 N N . SER A 1 185 ? -24.086 6.971 60.983 1.00 59.09 185 SER A N 1
ATOM 1329 C CA . SER A 1 185 ? -23.902 5.566 61.373 1.00 59.09 185 SER A CA 1
ATOM 1330 C C . SER A 1 185 ? -22.985 4.842 60.431 1.00 59.09 185 SER A C 1
ATOM 1332 O O . SER A 1 185 ? -23.273 4.631 59.251 1.00 59.09 185 SER A O 1
ATOM 1334 N N . ASN A 1 186 ? -21.946 4.308 61.043 1.00 69.12 186 ASN A N 1
ATOM 1335 C CA . ASN A 1 186 ? -21.369 3.095 60.546 1.00 69.12 186 ASN A CA 1
ATOM 1336 C C . ASN A 1 186 ? -22.199 1.896 61.016 1.00 69.12 186 ASN A C 1
ATOM 1338 O O . ASN A 1 186 ? -22.534 1.784 62.201 1.00 69.12 186 ASN A O 1
ATOM 1342 N N . ILE A 1 187 ? -22.505 1.001 60.084 1.00 76.38 187 ILE A N 1
ATOM 1343 C CA . ILE A 1 187 ? -23.107 -0.296 60.374 1.00 76.38 187 ILE A CA 1
ATOM 1344 C C . ILE A 1 187 ? -21.991 -1.338 60.337 1.00 76.38 187 ILE A C 1
ATOM 1346 O O . ILE A 1 187 ? -21.385 -1.553 59.284 1.00 76.38 187 ILE A O 1
ATOM 1350 N N . TRP A 1 188 ? -21.714 -1.972 61.476 1.00 74.50 188 TRP A N 1
ATOM 1351 C CA . TRP A 1 188 ? -20.642 -2.961 61.607 1.00 74.50 188 TRP A CA 1
ATOM 1352 C C . TRP A 1 188 ? -21.097 -4.230 62.302 1.00 74.50 188 TRP A C 1
ATOM 1354 O O . TRP A 1 188 ? -21.902 -4.181 63.228 1.00 74.50 188 TRP A O 1
ATOM 1364 N N . GLY A 1 189 ? -20.518 -5.360 61.905 1.00 75.06 189 GLY A N 1
ATOM 1365 C CA . GLY A 1 189 ? -20.754 -6.650 62.544 1.00 75.06 189 GLY A CA 1
ATOM 1366 C C . GLY A 1 189 ? -20.619 -7.822 61.583 1.00 75.06 189 GLY A C 1
ATOM 1367 O O . GLY A 1 189 ? -20.184 -7.661 60.448 1.00 75.06 189 GLY A O 1
ATOM 1368 N N . SER A 1 190 ? -20.960 -9.024 62.038 1.00 65.62 190 SER A N 1
ATOM 1369 C CA . SER A 1 190 ? -20.705 -10.267 61.289 1.00 65.62 190 SER A CA 1
ATOM 1370 C C . SER A 1 190 ? -21.897 -10.792 60.489 1.00 65.62 190 SER A C 1
ATOM 1372 O O . SER A 1 190 ? -21.760 -11.795 59.798 1.00 65.62 190 SER A O 1
ATOM 1374 N N . SER A 1 191 ? -23.062 -10.160 60.603 1.00 77.31 191 SER A N 1
ATOM 1375 C CA . SER A 1 191 ? -24.337 -10.771 60.210 1.00 77.31 191 SER A CA 1
ATOM 1376 C C . SER A 1 191 ? -25.019 -10.067 59.044 1.00 77.31 191 SER A C 1
ATOM 1378 O O . SER A 1 191 ? -24.542 -9.047 58.546 1.00 77.31 191 SER A O 1
ATOM 1380 N N . SER A 1 192 ? -26.116 -10.661 58.574 1.00 80.31 192 SER A N 1
ATOM 1381 C CA . SER A 1 192 ? -26.904 -10.174 57.445 1.00 80.31 192 SER A CA 1
ATOM 1382 C C . SER A 1 192 ? -27.625 -8.864 57.765 1.00 80.31 192 SER A C 1
ATOM 1384 O O . SER A 1 192 ? -28.141 -8.680 58.869 1.00 80.31 192 SER A O 1
ATOM 1386 N N . PHE A 1 193 ? -27.744 -7.994 56.771 1.00 83.06 193 PHE A N 1
ATOM 1387 C CA . PHE A 1 193 ? -28.473 -6.735 56.861 1.00 83.06 193 PHE A CA 1
ATOM 1388 C C . PHE A 1 193 ? -29.450 -6.613 55.700 1.00 83.06 193 PHE A C 1
ATOM 1390 O O . PHE A 1 193 ? -29.071 -6.783 54.545 1.00 83.06 193 PHE A O 1
ATOM 1397 N N . ILE A 1 194 ? -30.712 -6.352 56.013 1.00 82.00 194 ILE A N 1
ATOM 1398 C CA . ILE A 1 194 ? -31.806 -6.266 55.050 1.00 82.00 194 ILE A CA 1
ATOM 1399 C C . ILE A 1 194 ? -32.481 -4.908 55.211 1.00 82.00 194 ILE A C 1
ATOM 1401 O O . ILE A 1 194 ? -32.767 -4.501 56.335 1.00 82.00 194 ILE A O 1
ATOM 1405 N N . VAL A 1 195 ? -32.750 -4.226 54.103 1.00 80.94 195 VAL A N 1
ATOM 1406 C CA . VAL A 1 195 ? -33.503 -2.968 54.058 1.00 80.94 195 VAL A CA 1
ATOM 1407 C C . VAL A 1 195 ? -34.777 -3.189 53.253 1.00 80.94 195 VAL A C 1
ATOM 1409 O O . VAL A 1 195 ? -34.724 -3.391 52.043 1.00 80.94 195 VAL A O 1
ATOM 1412 N N . ASP A 1 196 ? -35.918 -3.146 53.925 1.00 76.25 196 ASP A N 1
ATOM 1413 C CA . ASP A 1 196 ? -37.258 -3.320 53.374 1.00 76.25 196 ASP A CA 1
ATOM 1414 C C . ASP A 1 196 ? -37.917 -1.940 53.167 1.00 76.25 196 ASP A C 1
ATOM 1416 O O . ASP A 1 196 ? -38.764 -1.512 53.956 1.00 76.25 196 ASP A O 1
ATOM 1420 N N . GLY A 1 197 ? -37.504 -1.234 52.105 1.00 69.12 197 GLY A N 1
ATOM 1421 C CA . GLY A 1 197 ? -38.122 0.018 51.645 1.00 69.12 197 GLY A CA 1
ATOM 1422 C C . GLY A 1 197 ? -37.738 1.293 52.414 1.00 69.12 197 GLY A C 1
ATOM 1423 O O . GLY A 1 197 ? -37.152 1.248 53.495 1.00 69.12 197 GLY A O 1
ATOM 1424 N N . GLY A 1 198 ? -38.134 2.451 51.867 1.00 69.06 198 GLY A N 1
ATOM 1425 C CA . GLY A 1 198 ? -37.892 3.788 52.439 1.00 69.06 198 GLY A CA 1
ATOM 1426 C C . GLY A 1 198 ? -36.656 4.499 51.898 1.00 69.06 198 GLY A C 1
ATOM 1427 O O . GLY A 1 198 ? -35.881 3.922 51.140 1.00 69.06 198 GLY A O 1
ATOM 1428 N N . ASN A 1 199 ? -36.477 5.761 52.287 1.00 75.44 199 ASN A N 1
ATOM 1429 C CA . ASN A 1 199 ? -35.272 6.526 51.977 1.00 75.44 199 ASN A CA 1
ATOM 1430 C C . ASN A 1 199 ? -34.302 6.412 53.150 1.00 75.44 199 ASN A C 1
ATOM 1432 O O . ASN A 1 199 ? -34.667 6.781 54.259 1.00 75.44 199 ASN A O 1
ATOM 1436 N N . LEU A 1 200 ? -33.096 5.904 52.925 1.00 77.62 200 LEU A N 1
ATOM 1437 C CA . LEU A 1 200 ? -32.111 5.632 53.961 1.00 77.62 200 LEU A CA 1
ATOM 1438 C C . LEU A 1 200 ? -30.774 6.277 53.604 1.00 77.62 200 LEU A C 1
ATOM 1440 O O . LEU A 1 200 ? -30.185 5.932 52.588 1.00 77.62 200 LEU A O 1
ATOM 1444 N N . ASP A 1 201 ? -30.270 7.173 54.445 1.00 81.19 201 ASP A N 1
ATOM 1445 C CA . ASP A 1 201 ? -28.931 7.762 54.294 1.00 81.19 201 ASP A CA 1
ATOM 1446 C C . ASP A 1 201 ? -27.984 7.157 55.337 1.00 81.19 201 ASP A C 1
ATOM 1448 O O . ASP A 1 201 ? -28.280 7.210 56.528 1.00 81.19 201 ASP A O 1
ATOM 1452 N N . ILE A 1 202 ? -26.885 6.544 54.892 1.00 81.00 202 ILE A N 1
ATOM 1453 C CA . ILE A 1 202 ? -25.914 5.795 55.700 1.00 81.00 202 ILE A CA 1
ATOM 1454 C C . ILE A 1 202 ? -24.509 6.306 55.383 1.00 81.00 202 ILE A C 1
ATOM 1456 O O . ILE A 1 202 ? -24.151 6.520 54.225 1.00 81.00 202 ILE A O 1
ATOM 1460 N N . ASP A 1 203 ? -23.662 6.431 56.403 1.00 83.75 203 ASP A N 1
ATOM 1461 C CA . ASP A 1 203 ? -22.267 6.808 56.180 1.00 83.75 203 ASP A CA 1
ATOM 1462 C C . ASP A 1 203 ? -21.455 5.635 55.619 1.00 83.75 203 ASP A C 1
ATOM 1464 O O . ASP A 1 203 ? -20.865 5.732 54.551 1.00 83.75 203 ASP A O 1
ATOM 1468 N N . LYS A 1 204 ? -21.466 4.475 56.280 1.00 86.31 204 LYS A N 1
ATOM 1469 C CA . LYS A 1 204 ? -20.725 3.295 55.812 1.00 86.31 204 LYS A CA 1
ATOM 1470 C C . LYS A 1 204 ? -21.388 2.007 56.272 1.00 86.31 204 LYS A C 1
ATOM 1472 O O . LYS A 1 204 ? -21.834 1.903 57.413 1.00 86.31 204 LYS A O 1
ATOM 1477 N N . ILE A 1 205 ? -21.357 0.986 55.421 1.00 87.44 205 ILE A N 1
ATOM 1478 C CA . ILE A 1 205 ? -21.740 -0.379 55.790 1.00 87.44 205 ILE A CA 1
ATOM 1479 C C . ILE A 1 205 ? -20.492 -1.250 55.688 1.00 87.44 205 ILE A C 1
ATOM 1481 O O . ILE A 1 205 ? -19.848 -1.294 54.646 1.00 87.44 205 ILE A O 1
ATOM 1485 N N . SER A 1 206 ? -20.116 -1.941 56.759 1.00 87.62 206 SER A N 1
ATOM 1486 C CA . SER A 1 206 ? -19.040 -2.930 56.709 1.00 87.62 206 SER A CA 1
ATOM 1487 C C . SER A 1 206 ? -19.415 -4.145 57.543 1.00 87.62 206 SER A C 1
ATOM 1489 O O . SER A 1 206 ? -19.263 -4.172 58.764 1.00 87.62 206 SER A O 1
ATOM 1491 N N . LEU A 1 207 ? -19.975 -5.133 56.848 1.00 85.06 207 LEU A N 1
ATOM 1492 C CA . LEU A 1 207 ? -20.552 -6.333 57.428 1.00 85.06 207 LEU A CA 1
ATOM 1493 C C . LEU A 1 207 ? -19.826 -7.587 56.943 1.00 85.06 207 LEU A C 1
ATOM 1495 O O . LEU A 1 207 ? -19.421 -7.692 55.788 1.00 85.06 207 LEU A O 1
ATOM 1499 N N . GLY A 1 208 ? -19.700 -8.568 57.832 1.00 82.50 208 GLY A N 1
ATOM 1500 C CA . GLY A 1 208 ? -19.247 -9.916 57.489 1.00 82.50 208 GLY A CA 1
ATOM 1501 C C . GLY A 1 208 ? -20.333 -10.775 56.833 1.00 82.50 208 GLY A C 1
ATOM 1502 O O . GLY A 1 208 ? -20.006 -11.802 56.248 1.00 82.50 208 GLY A O 1
ATOM 1503 N N . GLY A 1 209 ? -21.604 -10.364 56.918 1.00 86.62 209 GLY A N 1
ATOM 1504 C CA . GLY A 1 209 ? -22.756 -11.052 56.333 1.00 86.62 209 GLY A CA 1
ATOM 1505 C C . GLY A 1 209 ? -23.281 -10.388 55.052 1.00 86.62 209 GLY A C 1
ATOM 1506 O O . GLY A 1 209 ? -22.678 -9.436 54.552 1.00 86.62 209 GLY A O 1
ATOM 1507 N N . PRO A 1 210 ? -24.339 -10.939 54.436 1.00 90.25 210 PRO A N 1
ATOM 1508 C CA . PRO A 1 210 ? -24.929 -10.416 53.205 1.00 90.25 210 PRO A CA 1
ATOM 1509 C C . PRO A 1 210 ? -25.713 -9.120 53.448 1.00 90.25 210 PRO A C 1
ATOM 1511 O O . PRO A 1 210 ? -26.357 -8.964 54.484 1.00 90.25 210 PRO A O 1
ATOM 1514 N N . VAL A 1 211 ? -25.704 -8.214 52.472 1.00 91.00 211 VAL A N 1
ATOM 1515 C CA . VAL A 1 211 ? -26.509 -6.984 52.463 1.00 91.00 211 VAL A CA 1
ATOM 1516 C C . VAL A 1 211 ? -27.589 -7.091 51.396 1.00 91.00 211 VAL A C 1
ATOM 1518 O O . VAL A 1 211 ? -27.283 -7.365 50.241 1.00 91.00 211 VAL A O 1
ATOM 1521 N N . ILE A 1 212 ? -28.850 -6.873 51.756 1.00 89.19 212 ILE A N 1
ATOM 1522 C CA . ILE A 1 212 ? -29.993 -7.026 50.853 1.00 89.19 212 ILE A CA 1
ATOM 1523 C C . ILE A 1 212 ? -30.850 -5.762 50.904 1.00 89.19 212 ILE A C 1
ATOM 1525 O O . ILE A 1 212 ? -31.329 -5.387 51.967 1.00 89.19 212 ILE A O 1
ATOM 1529 N N . LEU A 1 213 ? -31.077 -5.116 49.763 1.00 90.31 213 LEU A N 1
ATOM 1530 C CA . LEU A 1 213 ? -31.992 -3.982 49.634 1.00 90.31 213 LEU A CA 1
ATOM 1531 C C . LEU A 1 213 ? -33.236 -4.449 48.869 1.00 90.31 213 LEU A C 1
ATOM 1533 O O . LEU A 1 213 ? -33.144 -4.767 47.686 1.00 90.31 213 LEU A O 1
ATOM 1537 N N . ASN A 1 214 ? -34.385 -4.511 49.538 1.00 82.81 214 ASN A N 1
ATOM 1538 C CA . ASN A 1 214 ? -35.666 -4.995 49.011 1.00 82.81 214 ASN A CA 1
ATOM 1539 C C . ASN A 1 214 ? -36.589 -3.870 48.493 1.00 82.81 214 ASN A C 1
ATOM 1541 O O . ASN A 1 214 ? -37.752 -4.121 48.195 1.00 82.81 214 ASN A O 1
ATOM 1545 N N . GLY A 1 215 ? -36.094 -2.635 48.390 1.00 77.25 215 GLY A N 1
ATOM 1546 C CA . GLY A 1 215 ? -36.826 -1.489 47.843 1.00 77.25 215 GLY A CA 1
ATOM 1547 C C . GLY A 1 215 ? -36.358 -0.165 48.446 1.00 77.25 215 GLY A C 1
ATOM 1548 O O . GLY A 1 215 ? -35.541 -0.161 49.366 1.00 77.25 215 GLY A O 1
ATOM 1549 N N . GLY A 1 216 ? -36.910 0.950 47.962 1.00 79.38 216 GLY A N 1
ATOM 1550 C CA . GLY A 1 216 ? -36.603 2.288 48.483 1.00 79.38 216 GLY A CA 1
ATOM 1551 C C . GLY A 1 216 ? -35.310 2.889 47.925 1.00 79.38 216 GLY A C 1
ATOM 1552 O O . GLY A 1 216 ? -34.713 2.338 47.003 1.00 79.38 216 GLY A O 1
ATOM 1553 N N . ILE A 1 217 ? -34.890 4.035 48.462 1.00 85.38 217 ILE A N 1
ATOM 1554 C CA . ILE A 1 217 ? -33.671 4.746 48.054 1.00 85.38 217 ILE A CA 1
ATOM 1555 C C . ILE A 1 217 ? -32.658 4.659 49.189 1.00 85.38 217 ILE A C 1
ATOM 1557 O O . ILE A 1 217 ? -32.888 5.189 50.266 1.00 85.38 217 ILE A O 1
ATOM 1561 N N . VAL A 1 218 ? -31.509 4.039 48.956 1.00 87.12 218 VAL A N 1
ATOM 1562 C CA . VAL A 1 218 ? -30.428 3.938 49.935 1.00 87.12 218 VAL A CA 1
ATOM 1563 C C . VAL A 1 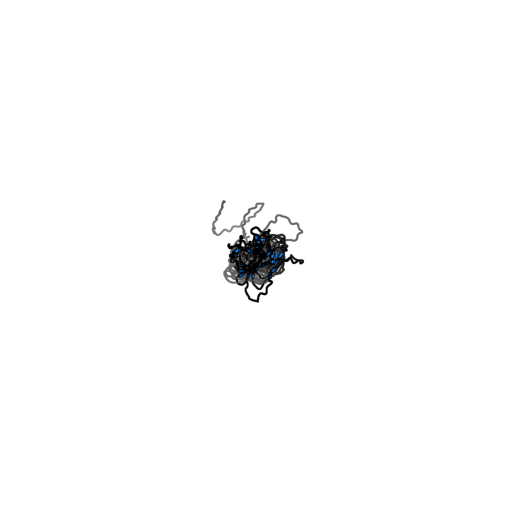218 ? -29.232 4.737 49.440 1.00 87.12 218 VAL A C 1
ATOM 1565 O O . VAL A 1 218 ? -28.709 4.483 48.360 1.00 87.12 218 VAL A O 1
ATOM 1568 N N . ASN A 1 219 ? -28.787 5.703 50.230 1.00 88.75 219 ASN A N 1
ATOM 1569 C CA . ASN A 1 219 ? -27.560 6.450 50.019 1.00 88.75 219 ASN A CA 1
ATOM 1570 C C . ASN A 1 219 ? -26.489 5.933 50.986 1.00 88.75 219 ASN A C 1
ATOM 1572 O O . ASN A 1 219 ? -26.709 5.904 52.192 1.00 88.75 219 ASN A O 1
ATOM 1576 N N . VAL A 1 220 ? -25.339 5.510 50.466 1.00 90.00 220 VAL A N 1
ATOM 1577 C CA . VAL A 1 220 ? -24.173 5.077 51.239 1.00 90.00 220 VAL A CA 1
ATOM 1578 C C . VAL A 1 220 ? -23.000 5.973 50.860 1.00 90.00 220 VAL A C 1
ATOM 1580 O O . VAL A 1 220 ? -22.374 5.795 49.814 1.00 90.00 220 VAL A O 1
ATOM 1583 N N . ARG A 1 221 ? -22.698 6.950 51.717 1.00 87.50 221 ARG A N 1
ATOM 1584 C CA . ARG A 1 221 ? -21.693 7.999 51.452 1.00 87.50 221 ARG A CA 1
ATOM 1585 C C . ARG A 1 221 ? -20.262 7.457 51.390 1.00 87.50 221 ARG A C 1
ATOM 1587 O O . ARG A 1 221 ? -19.404 8.016 50.710 1.00 87.50 221 ARG A O 1
ATOM 1594 N N . GLY A 1 222 ? -20.009 6.371 52.106 1.00 87.50 222 GLY A N 1
ATOM 1595 C CA . GLY A 1 222 ? -18.760 5.631 52.186 1.00 87.50 222 GLY A CA 1
ATOM 1596 C C . GLY A 1 222 ? -18.866 4.245 51.551 1.00 87.50 222 GLY A C 1
ATOM 1597 O O . GLY A 1 222 ? -19.688 3.984 50.675 1.00 87.50 222 GLY A O 1
ATOM 1598 N N . ALA A 1 223 ? -17.987 3.332 51.962 1.00 89.12 223 ALA A N 1
ATOM 1599 C CA . ALA A 1 223 ? -17.967 1.989 51.390 1.00 89.12 223 ALA A CA 1
ATOM 1600 C C . ALA A 1 223 ? -19.174 1.149 51.846 1.00 89.12 223 ALA A C 1
ATOM 1602 O O . ALA A 1 223 ? -19.493 1.104 53.035 1.00 89.12 223 ALA A O 1
ATOM 1603 N N . LEU A 1 224 ? -19.773 0.425 50.906 1.00 93.25 224 LEU A N 1
ATOM 1604 C CA . LEU A 1 224 ? -20.698 -0.674 51.140 1.00 93.25 224 LEU A CA 1
ATOM 1605 C C . LEU A 1 224 ? -19.913 -1.987 51.090 1.00 93.25 224 LEU A C 1
ATOM 1607 O O . LEU A 1 224 ? -19.446 -2.387 50.025 1.00 93.25 224 LEU A O 1
ATOM 1611 N N . GLN A 1 225 ? -19.750 -2.648 52.234 1.00 91.75 225 GLN A N 1
ATOM 1612 C CA . GLN A 1 225 ? -19.055 -3.929 52.333 1.00 91.75 225 GLN A CA 1
ATOM 1613 C C . GLN A 1 225 ? -19.942 -5.003 52.958 1.00 91.75 225 GLN A C 1
ATOM 1615 O O . GLN A 1 225 ? -20.564 -4.777 53.997 1.00 91.75 225 GLN A O 1
ATOM 1620 N N . GLY A 1 226 ? -19.958 -6.174 52.328 1.00 90.44 226 GLY A N 1
ATOM 1621 C CA . GLY A 1 226 ? -20.725 -7.345 52.746 1.00 90.44 226 GLY A CA 1
ATOM 1622 C C . GLY A 1 226 ? -20.127 -8.628 52.172 1.00 90.44 226 GLY A C 1
ATOM 1623 O O . GLY A 1 226 ? -19.370 -8.587 51.202 1.00 90.44 226 GLY A O 1
ATOM 1624 N N . SER A 1 227 ? -20.487 -9.789 52.725 1.00 91.19 227 SER A N 1
ATOM 1625 C CA . SER A 1 227 ? -20.136 -11.081 52.096 1.00 91.19 227 SER A CA 1
ATOM 1626 C C . SER A 1 227 ? -20.790 -11.260 50.722 1.00 91.19 227 SER A C 1
ATOM 1628 O O . SER A 1 227 ? -20.216 -11.892 49.843 1.00 91.19 227 SER A O 1
ATOM 1630 N N . SER A 1 228 ? -21.957 -10.656 50.513 1.00 94.75 228 SER A N 1
ATOM 1631 C CA . SER A 1 228 ? -22.622 -10.469 49.225 1.00 94.75 228 SER A CA 1
ATOM 1632 C C . SER A 1 228 ? -23.497 -9.219 49.313 1.00 94.75 228 SER A C 1
ATOM 1634 O O . SER A 1 228 ? -23.828 -8.771 50.415 1.00 94.75 228 SER A O 1
ATOM 1636 N N . VAL A 1 229 ? -23.870 -8.646 48.174 1.00 95.94 229 VAL A N 1
ATOM 1637 C CA . VAL A 1 229 ? -24.796 -7.508 48.106 1.00 95.94 229 VAL A CA 1
ATOM 1638 C C . VAL A 1 229 ? -25.874 -7.822 47.077 1.00 95.94 229 VAL A C 1
ATOM 1640 O O . VAL A 1 229 ? -25.562 -8.147 45.936 1.00 95.94 229 VAL A O 1
ATOM 1643 N N . THR A 1 230 ? -27.139 -7.700 47.462 1.00 95.69 230 THR A N 1
ATOM 1644 C CA . THR A 1 230 ? -28.287 -7.913 46.578 1.00 95.69 230 THR A CA 1
ATOM 1645 C C . THR A 1 230 ? -29.172 -6.678 46.584 1.00 95.69 230 THR A C 1
ATOM 1647 O O . THR A 1 230 ? -29.739 -6.316 47.609 1.00 95.69 230 THR A O 1
ATOM 1650 N N . ILE A 1 231 ? -29.331 -6.049 45.427 1.00 95.44 231 ILE A N 1
ATOM 1651 C CA . ILE A 1 231 ? -30.235 -4.927 45.193 1.00 95.44 231 ILE A CA 1
ATOM 1652 C C . ILE A 1 231 ? -31.432 -5.486 44.429 1.00 95.44 231 ILE A C 1
ATOM 1654 O O . ILE A 1 231 ? -31.289 -5.925 43.286 1.00 95.44 231 ILE A O 1
ATOM 1658 N N . LYS A 1 232 ? -32.602 -5.567 45.057 1.00 91.19 232 LYS A N 1
ATOM 1659 C CA . LYS A 1 232 ? -33.819 -6.069 44.410 1.00 91.19 232 LYS A CA 1
ATOM 1660 C C . LYS A 1 232 ? -34.430 -5.023 43.484 1.00 91.19 232 LYS A C 1
ATOM 1662 O O . LYS A 1 232 ? -34.059 -3.851 43.490 1.00 91.19 232 LYS A O 1
ATOM 1667 N N . GLU A 1 233 ? -35.360 -5.489 42.664 1.00 89.94 233 GLU A N 1
ATOM 1668 C CA . GLU A 1 233 ? -36.175 -4.639 41.806 1.00 89.94 233 GLU A CA 1
ATOM 1669 C C . GLU A 1 233 ? -36.882 -3.553 42.636 1.00 89.94 233 GLU A C 1
ATOM 1671 O O . GLU A 1 233 ? -37.307 -3.798 43.765 1.00 89.94 233 GLU A O 1
ATOM 1676 N N . GLY A 1 234 ? -36.949 -2.331 42.106 1.00 82.62 234 GLY A N 1
ATOM 1677 C CA . GLY A 1 234 ? -37.525 -1.179 42.808 1.00 82.62 234 GLY A CA 1
ATOM 1678 C C . GLY A 1 234 ? -36.637 -0.549 43.891 1.00 82.62 234 GLY A C 1
ATOM 1679 O O . GLY A 1 234 ? -37.012 0.488 44.436 1.00 82.62 234 GLY A O 1
ATOM 1680 N N . ALA A 1 235 ? -35.464 -1.117 44.196 1.00 86.38 235 ALA A N 1
ATOM 1681 C CA . ALA A 1 235 ? -34.469 -0.476 45.055 1.00 86.38 235 ALA A CA 1
ATOM 1682 C C . ALA A 1 235 ? -33.531 0.434 44.243 1.00 86.38 235 ALA A C 1
ATOM 1684 O O . ALA A 1 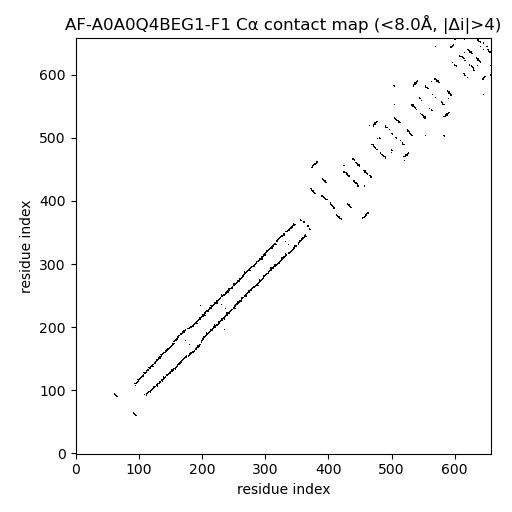235 ? -33.126 0.094 43.128 1.00 86.38 235 ALA A O 1
ATOM 1685 N N . VAL A 1 236 ? -33.149 1.572 44.820 1.00 90.00 236 VAL A N 1
ATOM 1686 C CA . VAL A 1 236 ? -32.166 2.514 44.274 1.00 90.00 236 VAL A CA 1
ATOM 1687 C C . VAL A 1 236 ? -31.017 2.648 45.264 1.00 90.00 236 VAL A C 1
ATOM 1689 O O . VAL A 1 236 ? -31.249 2.980 46.420 1.00 90.00 236 VAL A O 1
ATOM 1692 N N . LEU A 1 237 ? -29.782 2.415 44.828 1.00 93.69 237 LEU A N 1
ATOM 1693 C CA . LEU A 1 237 ? -28.577 2.624 45.629 1.00 93.69 237 LEU A CA 1
ATOM 1694 C C . LEU A 1 237 ? -27.743 3.757 45.031 1.00 93.69 237 LEU A C 1
ATOM 1696 O O . LEU A 1 237 ? -27.295 3.657 43.891 1.00 93.69 237 LEU A O 1
ATOM 1700 N N . TYR A 1 238 ? -27.469 4.782 45.826 1.00 93.31 238 TYR A N 1
ATOM 1701 C CA . TYR A 1 238 ? -26.391 5.734 45.581 1.00 93.31 238 TYR A CA 1
ATOM 1702 C C . TYR A 1 238 ? -25.237 5.368 46.509 1.00 93.31 238 TYR A C 1
ATOM 1704 O O . TYR A 1 238 ? -25.381 5.455 47.720 1.00 93.31 238 TYR A O 1
ATOM 1712 N N . GLY A 1 239 ? -24.121 4.889 45.972 1.00 90.56 239 GLY A N 1
ATOM 1713 C CA . GLY A 1 239 ? -22.977 4.441 46.763 1.00 90.56 239 GLY A CA 1
ATOM 1714 C C . GLY A 1 239 ? -21.702 5.210 46.442 1.00 90.56 239 GLY A C 1
ATOM 1715 O O . GLY A 1 239 ? -21.565 5.795 45.372 1.00 90.56 239 GLY A O 1
ATOM 1716 N N . ASN A 1 240 ? -20.725 5.153 47.344 1.00 92.75 240 ASN A N 1
ATOM 1717 C CA . ASN A 1 240 ? -19.343 5.464 46.993 1.00 92.75 240 ASN A CA 1
ATOM 1718 C C . ASN A 1 240 ? -18.679 4.229 46.374 1.00 92.75 240 ASN A C 1
ATOM 1720 O O . ASN A 1 240 ? -18.681 4.076 45.162 1.00 92.75 240 ASN A O 1
ATOM 1724 N N . SER A 1 241 ? -18.178 3.301 47.189 1.00 93.94 241 SER A N 1
ATOM 1725 C CA . SER A 1 241 ? -17.514 2.080 46.715 1.00 93.94 241 SER A CA 1
ATOM 1726 C C . SER A 1 241 ? -18.263 0.839 47.194 1.00 93.94 241 SER A C 1
ATOM 1728 O O . SER A 1 241 ? -18.746 0.824 48.326 1.00 93.94 241 SER A O 1
ATOM 1730 N N . ILE A 1 242 ? -18.311 -0.220 46.387 1.00 96.19 242 ILE A N 1
ATOM 1731 C CA . ILE A 1 242 ? -18.917 -1.507 46.761 1.00 96.19 242 ILE A CA 1
ATOM 1732 C C . ILE A 1 242 ? -17.817 -2.566 46.816 1.00 96.19 242 ILE A C 1
ATOM 1734 O O . ILE A 1 242 ? -17.155 -2.815 45.813 1.00 96.19 242 ILE A O 1
ATOM 1738 N N . TYR A 1 243 ? -17.639 -3.213 47.968 1.00 94.94 243 TYR A N 1
ATOM 1739 C CA . TYR A 1 243 ? -16.669 -4.295 48.149 1.00 94.94 243 TYR A CA 1
ATOM 1740 C C . TYR A 1 243 ? -17.358 -5.541 48.687 1.00 94.94 243 TYR A C 1
ATOM 1742 O O . TYR A 1 243 ? -17.855 -5.545 49.811 1.00 94.94 243 TYR A O 1
ATOM 1750 N N . THR A 1 244 ? -17.354 -6.625 47.921 1.00 94.25 244 THR A N 1
ATOM 1751 C CA . THR A 1 244 ? -17.905 -7.901 48.385 1.00 94.25 244 THR A CA 1
ATOM 1752 C C . THR A 1 244 ? -16.964 -9.047 48.061 1.00 94.25 244 THR A C 1
ATOM 1754 O O . THR A 1 244 ? -16.298 -9.045 47.031 1.00 94.25 244 THR A O 1
ATOM 1757 N N . SER A 1 245 ? -16.878 -10.036 48.946 1.00 89.75 245 SER A N 1
ATOM 1758 C CA . SER A 1 245 ? -16.111 -11.255 48.664 1.00 89.75 245 SER A CA 1
ATOM 1759 C C . SER A 1 245 ? -16.897 -12.248 47.800 1.00 89.75 245 SER A C 1
ATOM 1761 O O . SER A 1 245 ? -16.296 -13.027 47.064 1.00 89.75 245 SER A O 1
ATOM 1763 N N . GLY A 1 246 ? -18.229 -12.220 47.882 1.00 93.62 246 GLY A N 1
ATOM 1764 C CA . GLY A 1 246 ? -19.155 -13.056 47.124 1.00 93.62 246 GLY A CA 1
ATOM 1765 C C . GLY A 1 246 ? -19.845 -12.312 45.981 1.00 93.62 246 GLY A C 1
ATOM 1766 O O . GLY A 1 246 ? -19.233 -11.508 45.280 1.00 93.62 246 GLY A O 1
ATOM 1767 N N . ALA A 1 247 ? -21.118 -12.631 45.749 1.00 95.81 247 ALA A N 1
ATOM 1768 C CA . ALA A 1 247 ? -21.874 -12.091 44.625 1.00 95.81 247 ALA A CA 1
ATOM 1769 C C . ALA A 1 247 ? -22.401 -10.669 44.888 1.00 95.81 247 ALA A C 1
ATOM 1771 O O . ALA A 1 247 ? -22.899 -10.365 45.974 1.00 95.81 247 ALA A O 1
ATOM 1772 N N . LEU A 1 248 ? -22.351 -9.831 43.854 1.00 97.69 248 LEU A N 1
ATOM 1773 C CA . LEU A 1 248 ? -23.104 -8.587 43.736 1.00 97.69 248 LEU A CA 1
ATOM 1774 C C . LEU A 1 248 ? -24.230 -8.794 42.714 1.00 97.69 248 LEU A C 1
ATOM 1776 O O . LEU A 1 248 ? -23.968 -8.980 41.527 1.00 97.69 248 LEU A O 1
ATOM 1780 N N . GLU A 1 249 ? -25.476 -8.765 43.172 1.00 97.81 249 GLU A N 1
ATOM 1781 C CA . GLU A 1 249 ? -26.674 -8.947 42.349 1.00 97.81 249 GLU A CA 1
ATOM 1782 C C . GLU A 1 249 ? -27.482 -7.653 42.293 1.00 97.81 249 GLU A C 1
ATOM 1784 O O . GLU A 1 249 ? -27.935 -7.156 43.320 1.00 97.81 249 GLU A O 1
ATOM 1789 N N . ILE A 1 250 ? -27.697 -7.109 41.099 1.00 97.75 250 ILE A N 1
ATOM 1790 C CA . ILE A 1 250 ? -28.358 -5.820 40.898 1.00 97.75 250 ILE A CA 1
ATOM 1791 C C . ILE A 1 250 ? -29.574 -6.007 39.998 1.00 97.75 250 ILE A C 1
ATOM 1793 O O . ILE A 1 250 ? -29.448 -6.119 38.786 1.00 97.75 250 ILE A O 1
ATOM 1797 N N . ASN A 1 251 ? -30.762 -6.020 40.590 1.00 95.25 251 ASN A N 1
ATOM 1798 C CA . ASN A 1 251 ? -32.054 -6.019 39.896 1.00 95.25 251 ASN A CA 1
ATOM 1799 C C . ASN A 1 251 ? -32.722 -4.632 39.922 1.00 95.25 251 ASN A C 1
ATOM 1801 O O . ASN A 1 251 ? -33.636 -4.381 39.147 1.00 95.25 251 ASN A O 1
ATOM 1805 N N . GLY A 1 252 ? -32.276 -3.743 40.816 1.00 92.31 252 GLY A N 1
ATOM 1806 C CA . GLY A 1 252 ? -32.715 -2.347 40.912 1.00 92.31 252 GLY A CA 1
ATOM 1807 C C . GLY A 1 252 ? -31.805 -1.371 40.158 1.00 92.31 252 GLY A C 1
ATOM 1808 O O . GLY A 1 252 ? -31.139 -1.739 39.192 1.00 92.31 252 GLY A O 1
ATOM 1809 N N . SER A 1 253 ? -31.754 -0.119 40.613 1.00 95.00 253 SER A N 1
ATOM 1810 C CA . SER A 1 253 ? -30.862 0.915 40.072 1.00 95.00 253 SER A CA 1
ATOM 1811 C C . SER A 1 253 ? -29.699 1.175 41.022 1.00 95.00 253 SER A C 1
ATOM 1813 O O . SER A 1 253 ? -29.903 1.353 42.218 1.00 95.00 253 SER A O 1
ATOM 1815 N N . VAL A 1 254 ? -28.479 1.241 40.504 1.00 97.12 254 VAL A N 1
ATOM 1816 C CA . VAL A 1 254 ? -27.273 1.501 41.294 1.00 97.12 254 VAL A CA 1
ATOM 1817 C C . VAL A 1 254 ? -26.427 2.562 40.605 1.00 97.12 254 VAL A C 1
ATOM 1819 O O . VAL A 1 254 ? -26.080 2.420 39.436 1.00 97.12 254 VAL A O 1
ATOM 1822 N N . THR A 1 255 ? -26.046 3.590 41.352 1.00 96.75 255 THR A N 1
ATOM 1823 C CA . THR A 1 255 ? -25.073 4.597 40.933 1.00 96.75 255 THR A CA 1
ATOM 1824 C C . THR A 1 255 ? -23.958 4.640 41.961 1.00 96.75 255 THR A C 1
ATOM 1826 O O . THR A 1 255 ? -24.226 4.832 43.146 1.00 96.75 255 THR A O 1
ATOM 1829 N N . VAL A 1 256 ? -22.714 4.466 41.526 1.00 95.56 256 VAL A N 1
ATOM 1830 C CA . VAL A 1 256 ? -21.541 4.461 42.404 1.00 95.56 256 VAL A CA 1
ATOM 1831 C C . VAL A 1 256 ? -20.483 5.455 41.940 1.00 95.56 256 VAL A C 1
ATOM 1833 O O . VAL A 1 256 ? -20.200 5.544 40.748 1.00 95.56 256 VAL A O 1
ATOM 1836 N N . THR A 1 257 ? -19.895 6.187 42.886 1.00 93.44 257 THR A N 1
ATOM 1837 C CA . THR A 1 257 ? -18.835 7.184 42.622 1.00 93.44 257 THR A CA 1
ATOM 1838 C C . THR A 1 257 ? -17.412 6.677 42.894 1.00 93.44 257 THR A C 1
ATOM 1840 O O . THR A 1 257 ? -16.429 7.417 42.937 1.00 93.44 257 THR A O 1
ATOM 1843 N N . GLY A 1 258 ? -17.292 5.389 43.184 1.00 91.56 258 GLY A N 1
ATOM 1844 C CA . GLY A 1 258 ? -16.070 4.738 43.612 1.00 91.56 258 GLY A CA 1
ATOM 1845 C C . GLY A 1 258 ? -16.007 3.306 43.107 1.00 91.56 258 GLY A C 1
ATOM 1846 O O . GLY A 1 258 ? -16.874 2.825 42.373 1.00 91.56 258 GLY A O 1
ATOM 1847 N N . MET A 1 259 ? -14.928 2.624 43.482 1.00 94.06 259 MET A N 1
ATOM 1848 C CA . MET A 1 259 ? -14.607 1.307 42.946 1.00 94.06 259 MET A CA 1
ATOM 1849 C C . MET A 1 259 ? -15.680 0.280 43.313 1.00 94.06 259 MET A C 1
ATOM 1851 O O . MET A 1 259 ? -16.126 0.201 44.459 1.00 94.06 259 MET A O 1
ATOM 1855 N N . THR A 1 260 ? -16.036 -0.560 42.346 1.00 97.56 260 THR A N 1
ATOM 1856 C CA . THR A 1 260 ? -16.827 -1.768 42.587 1.00 97.56 260 THR A CA 1
ATOM 1857 C C . THR A 1 260 ? -15.923 -2.984 42.468 1.00 97.56 260 THR A C 1
ATOM 1859 O O . THR A 1 260 ? -15.293 -3.181 41.435 1.00 97.56 260 THR A O 1
ATOM 1862 N N . ASN A 1 261 ? -15.841 -3.799 43.515 1.00 97.00 261 ASN A N 1
ATOM 1863 C CA . ASN A 1 261 ? -15.084 -5.046 43.524 1.00 97.00 261 ASN A CA 1
ATOM 1864 C C . ASN A 1 261 ? -15.924 -6.157 44.163 1.00 97.00 261 ASN A C 1
ATOM 1866 O O . ASN A 1 261 ? -16.338 -6.041 45.319 1.00 97.00 261 ASN A O 1
ATOM 1870 N N . ALA A 1 262 ? -16.195 -7.218 43.410 1.00 96.94 262 ALA A N 1
ATOM 1871 C CA . ALA A 1 262 ? -17.003 -8.342 43.871 1.00 96.94 262 ALA A CA 1
ATOM 1872 C C . ALA A 1 262 ? -16.476 -9.688 43.358 1.00 96.94 262 ALA A C 1
ATOM 1874 O O . ALA A 1 262 ? -15.853 -9.767 42.297 1.00 96.94 262 ALA A O 1
ATOM 1875 N N . GLY A 1 263 ? -16.786 -10.777 44.061 1.00 94.69 263 GLY A N 1
ATOM 1876 C CA . GLY A 1 263 ? -16.452 -12.135 43.624 1.00 94.69 263 GLY A CA 1
ATOM 1877 C C . GLY A 1 263 ? -17.083 -12.490 42.273 1.00 94.69 263 GLY A C 1
ATOM 1878 O O . GLY A 1 263 ? -16.393 -12.973 41.380 1.00 94.69 263 GLY A O 1
ATOM 1879 N N . SER A 1 264 ? -18.367 -12.179 42.090 1.00 97.06 264 SER A N 1
ATOM 1880 C CA . SER A 1 264 ? -19.080 -12.226 40.802 1.00 97.06 264 SER A CA 1
ATOM 1881 C C . SER A 1 264 ? -20.107 -11.101 40.735 1.00 97.06 264 SER A C 1
ATOM 1883 O O . SER A 1 264 ? -20.639 -10.714 41.773 1.00 97.06 264 SER A O 1
ATOM 1885 N N . ILE A 1 265 ? -20.437 -10.609 39.542 1.00 98.31 265 ILE A N 1
ATOM 1886 C CA . ILE A 1 265 ? -21.373 -9.488 39.371 1.00 98.31 265 ILE A CA 1
ATOM 1887 C C . ILE A 1 265 ? -22.478 -9.886 38.393 1.00 98.31 265 ILE A C 1
ATOM 1889 O O . ILE A 1 265 ? -22.196 -10.346 37.289 1.00 98.31 265 ILE A O 1
ATOM 1893 N N . THR A 1 266 ? -23.738 -9.697 38.784 1.00 98.19 266 THR A N 1
ATOM 1894 C CA . THR A 1 266 ? -24.912 -9.879 37.917 1.00 98.19 266 THR A CA 1
ATOM 1895 C C . THR A 1 266 ? -25.765 -8.620 37.942 1.00 98.19 266 THR A C 1
ATOM 1897 O O . THR A 1 266 ? -26.205 -8.201 39.009 1.00 98.19 266 THR A O 1
ATOM 1900 N N . ILE A 1 267 ? -26.014 -8.029 36.776 1.00 98.19 267 ILE A N 1
ATOM 1901 C CA . ILE A 1 267 ? -26.755 -6.776 36.620 1.00 98.19 267 ILE A CA 1
ATOM 1902 C C . ILE A 1 267 ? -27.950 -7.024 35.704 1.00 98.19 267 ILE A C 1
ATOM 1904 O O . ILE A 1 267 ? -27.809 -7.083 34.487 1.00 98.19 267 ILE A O 1
ATOM 1908 N N . ASN A 1 268 ? -29.127 -7.169 36.301 1.00 97.00 268 ASN A N 1
ATOM 1909 C CA . ASN A 1 268 ? -30.420 -7.240 35.622 1.00 97.00 268 ASN A CA 1
ATOM 1910 C C . ASN A 1 268 ? -31.102 -5.864 35.517 1.00 97.00 268 ASN A C 1
ATOM 1912 O O . ASN A 1 268 ? -31.942 -5.675 34.646 1.00 97.00 268 ASN A O 1
ATOM 1916 N N . GLY A 1 269 ? -30.749 -4.917 36.395 1.00 94.06 269 GLY A N 1
ATOM 1917 C CA . GLY A 1 269 ? -31.278 -3.549 36.402 1.00 94.06 269 GLY A CA 1
ATOM 1918 C C . GLY A 1 269 ? -30.331 -2.519 35.773 1.00 94.06 269 GLY A C 1
ATOM 1919 O O . GLY A 1 269 ? -29.658 -2.801 34.783 1.00 94.06 269 GLY A O 1
ATOM 1920 N N . THR A 1 270 ? -30.261 -1.318 36.350 1.00 96.06 270 THR A N 1
ATOM 1921 C CA . THR A 1 270 ? -29.377 -0.240 35.869 1.00 96.06 270 THR A CA 1
ATOM 1922 C C . THR A 1 270 ? -28.161 -0.102 36.776 1.00 96.06 270 THR A C 1
ATOM 1924 O O . THR A 1 270 ? -28.306 -0.045 37.997 1.00 96.06 270 THR A O 1
ATOM 1927 N N . PHE A 1 271 ? -26.966 0.001 36.197 1.00 97.75 271 PHE A N 1
ATOM 1928 C CA . PHE A 1 271 ? -25.733 0.278 36.931 1.00 97.75 271 PHE A CA 1
ATOM 1929 C C . PHE A 1 271 ? -24.934 1.392 36.257 1.00 97.75 271 PHE A C 1
ATOM 1931 O O . PHE A 1 271 ? -24.624 1.312 35.071 1.00 97.75 271 PHE A O 1
ATOM 1938 N N . SER A 1 272 ? -24.558 2.408 37.025 1.00 97.44 272 SER A N 1
ATOM 1939 C CA . SER A 1 272 ? -23.677 3.483 36.581 1.00 97.44 272 SER A CA 1
ATOM 1940 C C . SER A 1 272 ? -22.507 3.635 37.544 1.00 97.44 272 SER A C 1
ATOM 1942 O O . SER A 1 272 ? -22.715 3.758 38.749 1.00 97.44 272 SER A O 1
ATOM 1944 N N . SER A 1 273 ? -21.283 3.683 37.022 1.00 95.75 273 SER A N 1
ATOM 1945 C CA . SER A 1 273 ? -20.081 3.974 37.805 1.00 95.75 273 SER A CA 1
ATOM 1946 C C . SER A 1 273 ? -19.197 4.997 37.105 1.00 95.75 273 SER A C 1
ATOM 1948 O O . SER A 1 273 ? -18.954 4.891 35.905 1.00 95.75 273 SER A O 1
ATOM 1950 N N . ASP A 1 274 ? -18.677 5.965 37.854 1.00 93.50 274 ASP A N 1
ATOM 1951 C CA . ASP A 1 274 ? -17.608 6.861 37.389 1.00 93.50 274 ASP A CA 1
ATOM 1952 C C . ASP A 1 274 ? -16.193 6.283 37.626 1.00 93.50 274 ASP A C 1
ATOM 1954 O O . ASP A 1 274 ? -15.189 6.926 37.318 1.00 93.50 274 ASP A O 1
ATOM 1958 N N . SER A 1 275 ? -16.106 5.062 38.160 1.00 95.88 275 SER A N 1
ATOM 1959 C CA . SER A 1 275 ? -14.872 4.418 38.599 1.00 95.88 275 SER A CA 1
ATOM 1960 C C . SER A 1 275 ? -14.718 3.027 37.981 1.00 95.88 275 SER A C 1
ATOM 1962 O O . SER A 1 275 ? -15.432 2.646 37.052 1.00 95.88 275 SER A O 1
ATOM 1964 N N . ASN A 1 276 ? -13.730 2.273 38.460 1.00 95.19 276 ASN A N 1
ATOM 1965 C CA . ASN A 1 276 ? -13.416 0.946 37.946 1.00 95.19 276 ASN A CA 1
ATOM 1966 C C . ASN A 1 276 ? -14.351 -0.126 38.528 1.00 95.19 276 ASN A C 1
ATOM 1968 O O . ASN A 1 276 ? -14.717 -0.087 39.709 1.00 95.19 276 ASN A O 1
ATOM 1972 N N . LEU A 1 277 ? -14.649 -1.132 37.710 1.00 97.31 277 LEU A N 1
ATOM 1973 C CA . LEU A 1 277 ? -15.388 -2.329 38.088 1.00 97.31 277 LEU A CA 1
ATOM 1974 C C . LEU A 1 277 ? -14.485 -3.558 37.959 1.00 97.31 277 LEU A C 1
ATOM 1976 O O . LEU A 1 277 ? -13.972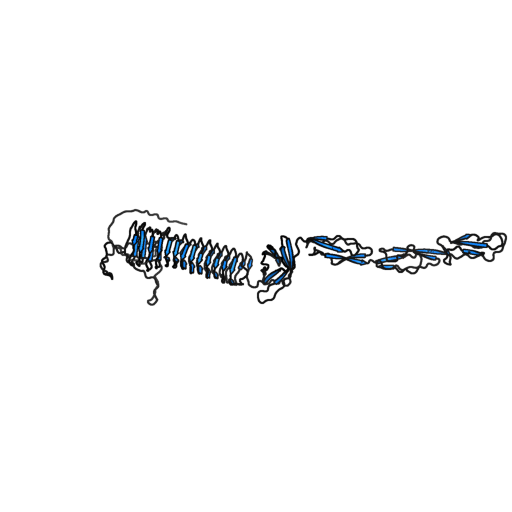 -3.859 36.885 1.00 97.31 277 LEU A O 1
ATOM 1980 N N . TYR A 1 278 ? -14.320 -4.279 39.061 1.00 96.88 278 TYR A N 1
ATOM 1981 C CA . TYR A 1 278 ? -13.478 -5.462 39.168 1.00 96.88 278 TYR A CA 1
ATOM 1982 C C . TYR A 1 278 ? -14.299 -6.663 39.617 1.00 96.88 278 TYR A C 1
ATOM 1984 O O . TYR A 1 278 ? -15.046 -6.605 40.597 1.00 96.88 278 TYR A O 1
ATOM 1992 N N . THR A 1 279 ? -14.109 -7.793 38.950 1.00 96.25 279 THR A N 1
ATOM 1993 C CA . THR A 1 279 ? -14.565 -9.075 39.466 1.00 96.25 279 THR A CA 1
ATOM 1994 C C . THR A 1 279 ? -13.622 -10.207 39.091 1.00 96.25 279 THR A C 1
ATOM 1996 O O . THR A 1 279 ? -13.257 -10.386 37.935 1.00 96.25 279 THR A O 1
ATOM 1999 N N . GLY A 1 280 ? -13.215 -11.012 40.073 1.00 89.00 280 GLY A N 1
ATOM 2000 C CA . GLY A 1 280 ? -12.415 -12.210 39.796 1.00 89.00 280 GLY A CA 1
ATOM 2001 C C . GLY A 1 280 ? -13.208 -13.305 39.068 1.00 89.00 280 GLY A C 1
ATOM 2002 O O . GLY A 1 280 ? -12.617 -14.197 38.463 1.00 89.00 280 GLY A O 1
ATOM 2003 N N . GLY A 1 281 ? -14.542 -13.247 39.131 1.00 93.69 281 GLY A N 1
ATOM 2004 C CA . GLY A 1 281 ? -15.461 -14.225 38.560 1.00 93.69 281 GLY A CA 1
ATOM 2005 C C . GLY A 1 281 ? -16.194 -13.718 37.319 1.00 93.69 281 GLY A C 1
ATOM 2006 O O . GLY A 1 281 ? -15.668 -12.958 36.510 1.00 93.69 281 GLY A O 1
ATOM 2007 N N . LYS A 1 282 ? -17.425 -14.195 37.125 1.00 96.00 282 LYS A N 1
ATOM 2008 C CA . LYS A 1 282 ? -18.253 -13.831 35.969 1.00 96.00 282 LYS A CA 1
ATOM 2009 C C . LYS A 1 282 ? -18.940 -12.477 36.187 1.00 96.00 282 LYS A C 1
ATOM 2011 O O . LYS A 1 282 ? -19.568 -12.271 37.225 1.00 96.00 282 LYS A O 1
ATOM 2016 N N . LEU A 1 283 ? -18.876 -11.615 35.175 1.00 97.69 283 LEU A N 1
ATOM 2017 C CA . LEU A 1 283 ? -19.709 -10.427 35.006 1.00 97.69 283 LEU A CA 1
ATOM 2018 C C . LEU A 1 283 ? -20.849 -10.753 34.031 1.00 97.69 283 LEU A C 1
ATOM 2020 O O . LEU A 1 283 ? -20.606 -11.095 32.874 1.00 97.69 283 LEU A O 1
ATOM 2024 N N . THR A 1 284 ? -22.092 -10.669 34.499 1.00 97.75 284 THR A N 1
ATOM 2025 C CA . THR A 1 284 ? -23.302 -10.880 33.691 1.00 97.75 284 THR A CA 1
ATOM 2026 C C . THR A 1 284 ? -24.098 -9.583 33.623 1.00 97.75 284 THR A C 1
ATOM 2028 O O . THR A 1 284 ? -24.467 -9.040 34.661 1.00 97.75 284 THR A O 1
ATOM 2031 N N . ILE A 1 285 ? -24.368 -9.093 32.417 1.00 97.69 285 ILE A N 1
ATOM 2032 C CA . ILE A 1 285 ? -25.077 -7.840 32.156 1.00 97.69 285 ILE A CA 1
ATOM 2033 C C . ILE A 1 285 ? -26.317 -8.156 31.326 1.00 97.69 285 ILE A C 1
ATOM 2035 O O . ILE A 1 285 ? -26.214 -8.395 30.130 1.00 97.69 285 ILE A O 1
ATOM 2039 N N . ASN A 1 286 ? -27.483 -8.153 31.958 1.00 96.75 286 ASN A N 1
ATOM 2040 C CA . ASN A 1 286 ? -28.785 -8.300 31.304 1.00 96.75 286 ASN A CA 1
ATOM 2041 C C . ASN A 1 286 ? -29.549 -6.966 31.228 1.00 96.75 286 ASN A C 1
ATOM 2043 O O . ASN A 1 286 ? -30.497 -6.854 30.461 1.00 96.75 286 ASN A O 1
ATOM 2047 N N . GLY A 1 287 ? -29.156 -5.973 32.032 1.00 93.50 287 GLY A N 1
ATOM 2048 C CA . GLY A 1 287 ? -29.754 -4.637 32.057 1.00 93.50 287 GLY A CA 1
ATOM 2049 C C . GLY A 1 287 ? -28.886 -3.562 31.394 1.00 93.50 287 GLY A C 1
ATOM 2050 O O . GLY A 1 287 ? -28.165 -3.839 30.439 1.00 93.50 287 GLY A O 1
ATOM 2051 N N . ASN A 1 288 ? -28.949 -2.326 31.896 1.00 94.81 288 ASN A N 1
ATOM 2052 C CA . ASN A 1 288 ? -28.234 -1.178 31.325 1.00 94.81 288 ASN A CA 1
ATOM 2053 C C . ASN A 1 288 ? -27.045 -0.781 32.198 1.00 94.81 288 ASN A C 1
ATOM 2055 O O . ASN A 1 288 ? -27.212 -0.439 33.369 1.00 94.81 288 ASN A O 1
ATOM 2059 N N . VAL A 1 289 ? -25.847 -0.796 31.624 1.00 97.50 289 VAL A N 1
ATOM 2060 C CA . VAL A 1 289 ? -24.596 -0.578 32.351 1.00 97.50 289 VAL A CA 1
ATOM 2061 C C . VAL A 1 289 ? -23.784 0.532 31.699 1.00 97.50 289 VAL A C 1
ATOM 2063 O O . VAL A 1 289 ? -23.539 0.496 30.496 1.00 97.50 289 VAL A O 1
ATOM 2066 N N . THR A 1 290 ? -23.315 1.480 32.509 1.00 96.62 290 THR A N 1
ATOM 2067 C CA . THR A 1 290 ? -22.380 2.535 32.102 1.00 96.62 290 THR A CA 1
ATOM 2068 C C . THR A 1 290 ? -21.221 2.614 33.090 1.00 96.62 290 THR A C 1
ATOM 2070 O O . THR A 1 290 ? -21.437 2.738 34.294 1.00 96.62 290 THR A O 1
ATOM 2073 N N . ILE A 1 291 ? -19.985 2.550 32.599 1.00 96.25 291 ILE A N 1
ATOM 2074 C CA . ILE A 1 291 ? -18.773 2.555 33.428 1.00 96.25 291 ILE A CA 1
ATOM 2075 C C . ILE A 1 291 ? -17.755 3.524 32.830 1.00 96.25 291 ILE A C 1
ATOM 2077 O O . ILE A 1 291 ? -17.290 3.335 31.709 1.00 96.25 291 ILE A O 1
ATOM 2081 N N . ALA A 1 292 ? -17.374 4.560 33.572 1.00 92.12 292 ALA A N 1
ATOM 2082 C CA . ALA A 1 292 ? -16.351 5.492 33.106 1.00 92.12 292 ALA A CA 1
ATOM 2083 C C . ALA A 1 292 ? -14.929 4.919 33.237 1.00 92.12 292 ALA A C 1
ATOM 2085 O O . ALA A 1 292 ? -14.063 5.236 32.425 1.00 92.12 292 ALA A O 1
ATOM 2086 N N . GLY A 1 293 ? -14.687 4.087 34.255 1.00 89.75 293 GLY A N 1
ATOM 2087 C CA . GLY A 1 293 ? -13.394 3.460 34.508 1.00 89.75 293 GLY A CA 1
ATOM 2088 C C . GLY A 1 293 ? -13.186 2.123 33.796 1.00 89.75 293 GLY A C 1
ATOM 2089 O O . GLY A 1 293 ? -13.965 1.691 32.944 1.00 89.75 293 GLY A O 1
ATOM 2090 N N . LYS A 1 294 ? -12.099 1.449 34.176 1.00 91.44 294 LYS A N 1
ATOM 2091 C CA . LYS A 1 294 ? -11.720 0.130 33.661 1.00 91.44 294 LYS A CA 1
ATOM 2092 C C . LYS A 1 294 ? -12.682 -0.944 34.149 1.00 91.44 294 LYS A C 1
ATOM 2094 O O . LYS A 1 294 ? -13.097 -0.929 35.307 1.00 91.44 294 LYS A O 1
ATOM 2099 N N . THR A 1 295 ? -12.963 -1.909 33.284 1.00 95.81 295 THR A N 1
ATOM 2100 C CA . THR A 1 295 ? -13.720 -3.115 33.621 1.00 95.81 295 THR A CA 1
ATOM 2101 C C . THR A 1 295 ? -12.806 -4.326 33.531 1.00 95.81 295 THR A C 1
ATOM 2103 O O . THR A 1 295 ? -12.307 -4.642 32.454 1.00 95.81 295 THR A O 1
ATOM 2106 N N . GLU A 1 296 ? -12.603 -5.026 34.642 1.00 95.12 296 GLU A N 1
ATOM 2107 C CA . GLU A 1 296 ? -11.840 -6.273 34.683 1.00 95.12 296 GLU A CA 1
ATOM 2108 C C . GLU A 1 296 ? -12.709 -7.406 35.220 1.00 95.12 296 GLU A C 1
ATOM 2110 O O . GLU A 1 296 ? -13.292 -7.293 36.301 1.00 95.12 296 GLU A O 1
ATOM 2115 N N . ALA A 1 297 ? -12.801 -8.505 34.472 1.00 95.19 297 ALA A N 1
ATOM 2116 C CA . ALA A 1 297 ? -13.629 -9.646 34.848 1.00 95.19 297 ALA A CA 1
ATOM 2117 C C . ALA A 1 297 ? -12.959 -10.998 34.564 1.00 95.19 297 ALA A C 1
ATOM 2119 O O . ALA A 1 297 ? -12.202 -11.162 33.609 1.00 95.19 297 ALA A O 1
ATOM 2120 N N . GLY A 1 298 ? -13.301 -12.020 35.343 1.00 90.25 298 GLY A N 1
ATOM 2121 C CA . GLY A 1 298 ? -12.944 -13.403 35.036 1.00 90.25 298 GLY A CA 1
ATOM 2122 C C . GLY A 1 298 ? -13.579 -13.887 33.730 1.00 90.25 298 GLY A C 1
ATOM 2123 O O . GLY A 1 298 ? -12.926 -14.537 32.936 1.00 90.25 298 GLY A O 1
ATOM 2124 N N . SER A 1 299 ? -14.840 -13.556 33.460 1.00 91.81 299 SER A N 1
ATOM 2125 C CA . SER A 1 299 ? -15.503 -13.745 32.153 1.00 91.81 299 SER A CA 1
ATOM 2126 C C . SER A 1 299 ? -16.667 -12.767 32.021 1.00 91.81 299 SER A C 1
ATOM 2128 O O . SER A 1 299 ? -17.156 -12.281 33.041 1.00 91.81 299 SER A O 1
ATOM 2130 N N . VAL A 1 300 ? -17.120 -12.475 30.800 1.00 94.38 300 VAL A N 1
ATOM 2131 C CA . VAL A 1 300 ? -18.186 -11.486 30.553 1.00 94.38 300 VAL A CA 1
ATOM 2132 C C . VAL A 1 300 ? -19.299 -12.085 29.698 1.00 94.38 300 VAL A C 1
ATOM 2134 O O . VAL A 1 300 ? -19.042 -12.760 28.705 1.00 94.38 300 VAL A O 1
ATOM 2137 N N . SER A 1 301 ? -20.545 -11.831 30.088 1.00 94.69 301 SER A N 1
ATOM 2138 C CA . SER A 1 301 ? -21.756 -12.178 29.342 1.00 94.69 301 SER A CA 1
ATOM 2139 C C . SER A 1 301 ? -22.657 -10.951 29.295 1.00 94.69 301 SER A C 1
ATOM 2141 O O . SER A 1 301 ? -23.091 -10.491 30.348 1.00 94.69 301 SER A O 1
ATOM 2143 N N . ILE A 1 302 ? -22.934 -10.426 28.108 1.00 94.81 302 ILE A N 1
ATOM 2144 C CA . ILE A 1 302 ? -23.732 -9.216 27.902 1.00 94.81 302 ILE A CA 1
ATOM 2145 C C . ILE A 1 302 ? -24.936 -9.591 27.048 1.00 94.81 302 ILE A C 1
ATOM 2147 O O . ILE A 1 302 ? -24.756 -10.043 25.933 1.00 94.81 302 ILE A O 1
ATOM 2151 N N . ASN A 1 303 ? -26.137 -9.421 27.580 1.00 93.88 303 ASN A N 1
ATOM 2152 C CA . ASN A 1 303 ? -27.426 -9.541 26.892 1.00 93.88 303 ASN A CA 1
ATOM 2153 C C . ASN A 1 303 ? -28.204 -8.203 26.929 1.00 93.88 303 ASN A C 1
ATOM 2155 O O . ASN A 1 303 ? -29.198 -8.021 26.241 1.00 93.88 303 ASN A O 1
ATOM 2159 N N . GLY A 1 304 ? -27.762 -7.254 27.761 1.00 90.81 304 GLY A N 1
ATOM 2160 C CA . GLY A 1 304 ? -28.300 -5.894 27.825 1.00 90.81 304 GLY A CA 1
ATOM 2161 C C . GLY A 1 304 ? -27.400 -4.861 27.141 1.00 90.81 304 GLY A C 1
ATOM 2162 O O . GLY A 1 304 ? -26.602 -5.198 26.269 1.00 90.81 304 GLY A O 1
ATOM 2163 N N . THR A 1 305 ? -27.495 -3.604 27.578 1.00 92.94 305 THR A N 1
ATOM 2164 C CA . THR A 1 305 ? -26.656 -2.504 27.073 1.00 92.94 305 THR A CA 1
ATOM 2165 C C . THR A 1 305 ? -25.432 -2.318 27.962 1.00 92.94 305 THR A C 1
ATOM 2167 O O . THR A 1 305 ? -25.569 -2.178 29.179 1.00 92.94 305 THR A O 1
ATOM 2170 N N . PHE A 1 306 ? -24.240 -2.233 27.378 1.00 95.69 306 PHE A N 1
ATOM 2171 C CA . PHE A 1 306 ? -22.995 -1.986 28.100 1.00 95.69 306 PHE A CA 1
ATOM 2172 C C . PHE A 1 306 ? -22.174 -0.864 27.461 1.00 95.69 306 PHE A C 1
ATOM 2174 O O . PHE A 1 306 ? -21.700 -0.987 26.338 1.00 95.69 306 PHE A O 1
ATOM 2181 N N . ASN A 1 307 ? -21.956 0.215 28.207 1.00 94.06 307 ASN A N 1
ATOM 2182 C CA . ASN A 1 307 ? -21.135 1.347 27.797 1.00 94.06 307 ASN A CA 1
ATOM 2183 C C . ASN A 1 307 ? -19.923 1.467 28.723 1.00 94.06 307 ASN A C 1
ATOM 2185 O O . ASN A 1 307 ? -20.081 1.614 29.935 1.00 94.06 307 ASN A O 1
ATOM 2189 N N . SER A 1 308 ? -18.715 1.446 28.166 1.00 92.94 308 SER A N 1
ATOM 2190 C CA . SER A 1 308 ? -17.484 1.714 28.902 1.00 92.94 308 SER A CA 1
ATOM 2191 C C . SER A 1 308 ? -16.661 2.806 28.231 1.00 92.94 308 SER A C 1
ATOM 2193 O O . SER A 1 308 ? -16.398 2.757 27.031 1.00 92.94 308 SER A O 1
ATOM 2195 N N . ASN A 1 309 ? -16.203 3.781 29.014 1.00 89.81 309 ASN A N 1
ATOM 2196 C CA . ASN A 1 309 ? -15.306 4.824 28.513 1.00 89.81 309 ASN A CA 1
ATOM 2197 C C . ASN A 1 309 ? -13.827 4.403 28.559 1.00 89.81 309 ASN A C 1
ATOM 2199 O O . ASN A 1 309 ? -12.973 5.199 28.179 1.00 89.81 309 ASN A O 1
ATOM 2203 N N . SER A 1 310 ? -13.511 3.191 29.029 1.00 88.69 310 SER A N 1
ATOM 2204 C CA . SER A 1 310 ? -12.130 2.728 29.184 1.00 88.69 310 SER A CA 1
ATOM 2205 C C . SER A 1 310 ? -11.955 1.253 28.798 1.00 88.69 310 SER A C 1
ATOM 2207 O O . SER A 1 310 ? -12.804 0.660 28.135 1.00 88.69 310 SER A O 1
ATOM 2209 N N . PHE A 1 311 ? -10.816 0.666 29.162 1.00 82.12 311 PHE A N 1
ATOM 2210 C CA . PHE A 1 311 ? -10.447 -0.720 28.897 1.00 82.12 311 PHE A CA 1
ATOM 2211 C C . PHE A 1 311 ? -11.438 -1.716 29.508 1.00 82.12 311 PHE A C 1
ATOM 2213 O O . PHE A 1 311 ? -11.773 -1.638 30.693 1.00 82.12 311 PHE A O 1
ATOM 2220 N N . VAL A 1 312 ? -11.802 -2.723 28.717 1.00 88.88 312 VAL A N 1
ATOM 2221 C CA . VAL A 1 312 ? -12.528 -3.916 29.153 1.00 88.88 312 VAL A CA 1
ATOM 2222 C C . VAL A 1 312 ? -11.606 -5.114 28.977 1.00 88.88 312 VAL A C 1
ATOM 2224 O O . VAL A 1 312 ? -11.336 -5.555 27.859 1.00 88.88 312 VAL A O 1
ATOM 2227 N N . TYR A 1 313 ? -11.110 -5.641 30.090 1.00 87.62 313 TYR A N 1
ATOM 2228 C CA . TYR A 1 313 ? -10.184 -6.762 30.119 1.00 87.62 313 TYR A CA 1
ATOM 2229 C C . TYR A 1 313 ? -10.821 -7.970 30.795 1.00 87.62 313 TYR A C 1
ATOM 2231 O O . TYR A 1 313 ? -11.436 -7.873 31.857 1.00 87.62 313 TYR A O 1
ATOM 2239 N N . THR A 1 314 ? -10.648 -9.140 30.193 1.00 87.81 314 THR A N 1
ATOM 2240 C CA . THR A 1 314 ? -11.108 -10.393 30.784 1.00 87.81 314 THR A CA 1
ATOM 2241 C C . THR A 1 314 ? -10.045 -11.469 30.703 1.00 87.81 314 THR A C 1
ATOM 2243 O O . THR A 1 314 ? -9.304 -11.533 29.727 1.00 87.81 314 THR A O 1
ATOM 2246 N N . THR A 1 315 ? -9.965 -12.346 31.703 1.00 85.31 315 THR A N 1
ATOM 2247 C CA . THR A 1 315 ? -9.118 -13.553 31.616 1.00 85.31 315 THR A CA 1
ATOM 2248 C C . THR A 1 315 ? -9.819 -14.681 30.845 1.00 85.31 315 THR A C 1
ATOM 2250 O O . THR A 1 315 ? -9.177 -15.493 30.179 1.00 85.31 315 THR A O 1
ATOM 2253 N N . GLY A 1 316 ? -11.148 -14.706 30.903 1.00 82.44 316 GLY A N 1
ATOM 2254 C CA . GLY A 1 316 ? -12.048 -15.692 30.312 1.00 82.44 316 GLY A CA 1
ATOM 2255 C C . GLY A 1 316 ? -12.651 -15.281 28.970 1.00 82.44 316 GLY A C 1
ATOM 2256 O O . GLY A 1 316 ? -12.209 -14.343 28.312 1.00 82.44 316 GLY A O 1
ATOM 2257 N N . LYS A 1 317 ? -13.703 -16.004 28.575 1.00 84.69 317 LYS A N 1
ATOM 2258 C CA . LYS A 1 317 ? -14.527 -15.735 27.387 1.00 84.69 317 LYS A CA 1
ATOM 2259 C C . LYS A 1 317 ? -15.387 -14.473 27.567 1.00 84.69 317 LYS A C 1
ATOM 2261 O O . LYS A 1 317 ? -15.889 -14.223 28.666 1.00 84.69 317 LYS A O 1
ATOM 2266 N N . ILE A 1 318 ? -15.632 -13.759 26.465 1.00 88.44 318 ILE A N 1
ATOM 2267 C CA . ILE A 1 318 ? -16.662 -12.713 26.357 1.00 88.44 318 ILE A CA 1
ATOM 2268 C C . ILE A 1 318 ? -17.790 -13.222 25.448 1.00 88.44 318 ILE A C 1
ATOM 2270 O O . ILE A 1 318 ? -17.520 -13.754 24.376 1.00 88.44 318 ILE A O 1
ATOM 2274 N N . THR A 1 319 ? -19.047 -13.109 25.874 1.00 88.44 319 THR A N 1
ATOM 2275 C CA . THR A 1 319 ? -20.240 -13.399 25.053 1.00 88.44 319 THR A CA 1
ATOM 2276 C C . THR A 1 319 ? -21.133 -12.164 25.034 1.00 88.44 319 THR A C 1
ATOM 2278 O O . THR A 1 319 ? -21.382 -11.596 26.095 1.00 88.44 319 THR A O 1
ATOM 2281 N N . ILE A 1 320 ? -21.570 -11.735 23.855 1.00 88.88 320 ILE A N 1
ATOM 2282 C CA . ILE A 1 320 ? -22.332 -10.509 23.618 1.00 88.88 320 ILE A CA 1
ATOM 2283 C C . ILE A 1 320 ? -23.557 -10.862 22.772 1.00 88.88 320 ILE A C 1
ATOM 2285 O O . ILE A 1 320 ? -23.413 -11.423 21.697 1.00 88.88 320 ILE A O 1
ATOM 2289 N N . ASP A 1 321 ? -24.737 -10.531 23.266 1.00 86.81 321 ASP A N 1
ATOM 2290 C CA . ASP A 1 321 ? -26.053 -10.681 22.634 1.00 86.81 321 ASP A CA 1
ATOM 2291 C C . ASP A 1 321 ? -26.874 -9.376 22.762 1.00 86.81 321 ASP A C 1
ATOM 2293 O O . ASP A 1 321 ? -28.074 -9.333 22.519 1.00 86.81 321 ASP A O 1
ATOM 2297 N N . GLY A 1 322 ? -26.214 -8.283 23.165 1.00 84.94 322 GLY A N 1
ATOM 2298 C CA . GLY A 1 322 ? -26.797 -6.954 23.351 1.00 84.94 322 GLY A CA 1
ATOM 2299 C C . GLY A 1 322 ? -25.848 -5.846 22.887 1.00 84.94 322 GLY A C 1
ATOM 2300 O O . GLY A 1 322 ? -24.766 -6.120 22.366 1.00 84.94 322 GLY A O 1
ATOM 2301 N N . ASP A 1 323 ? -26.249 -4.586 23.057 1.00 85.38 323 ASP A N 1
ATOM 2302 C CA . ASP A 1 323 ? -25.489 -3.440 22.550 1.00 85.38 323 ASP A CA 1
ATOM 2303 C C . ASP A 1 323 ? -24.294 -3.094 23.448 1.00 85.38 323 ASP A C 1
ATOM 2305 O O . ASP A 1 323 ? -24.424 -2.901 24.658 1.00 85.38 323 ASP A O 1
ATOM 2309 N N . VAL A 1 324 ? -23.112 -2.973 22.847 1.00 89.19 324 VAL A N 1
ATOM 2310 C CA . VAL A 1 324 ? -21.851 -2.704 23.539 1.00 89.19 324 VAL A CA 1
ATOM 2311 C C . VAL A 1 324 ? -21.150 -1.511 22.911 1.00 89.19 324 VAL A C 1
ATOM 2313 O O . VAL A 1 324 ? -20.883 -1.507 21.718 1.00 89.19 324 VAL A O 1
ATOM 2316 N N . THR A 1 325 ? -20.770 -0.526 23.719 1.00 87.25 325 THR A N 1
ATOM 2317 C CA . THR A 1 325 ? -19.892 0.576 23.308 1.00 87.25 325 THR A CA 1
ATOM 2318 C C . THR A 1 325 ? -18.701 0.660 24.253 1.00 87.25 325 THR A C 1
ATOM 2320 O O . THR A 1 325 ? -18.876 0.804 25.459 1.00 87.25 325 THR A O 1
ATOM 2323 N N . VAL A 1 326 ? -17.482 0.583 23.726 1.00 85.81 326 VAL A N 1
ATOM 2324 C CA . VAL A 1 326 ? -16.232 0.667 24.490 1.00 85.81 326 VAL A CA 1
ATOM 2325 C C . VAL A 1 326 ? -15.299 1.674 23.825 1.00 85.81 326 VAL A C 1
ATOM 2327 O O . VAL A 1 326 ? -14.818 1.447 22.718 1.00 85.81 326 VAL A O 1
ATOM 2330 N N . ALA A 1 327 ? -15.022 2.793 24.490 1.00 75.06 327 ALA A N 1
ATOM 2331 C CA . ALA A 1 327 ? -14.247 3.880 23.888 1.00 75.06 327 ALA A CA 1
ATOM 2332 C C . ALA A 1 327 ? -12.784 3.498 23.601 1.00 75.06 327 ALA A C 1
ATOM 2334 O O . ALA A 1 327 ? -12.219 3.942 22.605 1.00 75.06 327 ALA A O 1
ATOM 2335 N N . GLU A 1 328 ? -12.178 2.669 24.455 1.00 77.31 328 GLU A N 1
ATOM 2336 C CA . GLU A 1 328 ? -10.783 2.241 24.315 1.00 77.31 328 GLU A CA 1
ATOM 2337 C C . GLU A 1 328 ? -10.691 0.825 23.722 1.00 77.31 328 GLU A C 1
ATOM 2339 O O . GLU A 1 328 ? -10.832 0.647 22.514 1.00 77.31 328 GLU A O 1
ATOM 2344 N N . LEU A 1 329 ? -10.442 -0.196 24.545 1.00 77.19 329 LEU A N 1
ATOM 2345 C CA . LEU A 1 329 ? -10.042 -1.531 24.093 1.00 77.19 329 LEU A CA 1
ATOM 2346 C C . LEU A 1 329 ? -10.866 -2.634 24.758 1.00 77.19 329 LEU A C 1
ATOM 2348 O O . LEU A 1 329 ? -11.059 -2.612 25.973 1.00 77.19 329 LEU A O 1
ATOM 2352 N N . ILE A 1 330 ? -11.237 -3.652 23.976 1.00 80.62 330 ILE A N 1
ATOM 2353 C CA . ILE A 1 330 ? -11.755 -4.932 24.481 1.00 80.62 330 ILE A CA 1
ATOM 2354 C C . ILE A 1 330 ? -10.682 -6.021 24.338 1.00 80.62 330 ILE A C 1
ATOM 2356 O O . ILE A 1 330 ? -10.133 -6.228 23.252 1.00 80.62 330 ILE A O 1
ATOM 2360 N N . GLN A 1 331 ? -10.404 -6.748 25.425 1.00 79.31 331 GLN A N 1
ATOM 2361 C CA . GLN A 1 331 ? -9.439 -7.849 25.455 1.00 79.31 331 GLN A CA 1
ATOM 2362 C C . GLN A 1 331 ? -9.969 -9.074 26.221 1.00 79.31 331 GLN A C 1
ATOM 2364 O O . GLN A 1 331 ? -10.507 -8.965 27.325 1.00 79.31 331 GLN A O 1
ATOM 2369 N N . SER A 1 332 ? -9.759 -10.263 25.648 1.00 78.06 332 SER A N 1
ATOM 2370 C CA . SER A 1 332 ? -10.047 -11.560 26.273 1.00 78.06 332 SER A CA 1
ATOM 2371 C C . SER A 1 332 ? -8.792 -12.424 26.332 1.00 78.06 332 SER A C 1
ATOM 2373 O O . SER A 1 332 ? -8.130 -12.633 25.320 1.00 78.06 332 SER A O 1
ATOM 2375 N N . GLY A 1 333 ? -8.486 -12.958 27.514 1.00 66.81 333 GLY A N 1
ATOM 2376 C CA . GLY A 1 333 ? -7.383 -13.890 27.743 1.00 66.81 333 GLY A CA 1
ATOM 2377 C C . GLY A 1 333 ? -7.662 -15.322 27.270 1.00 66.81 333 GLY A C 1
ATOM 2378 O O . GLY A 1 333 ? -6.729 -16.105 27.137 1.00 66.81 333 GLY A O 1
ATOM 2379 N N . SER A 1 334 ? -8.921 -15.679 26.984 1.00 64.19 334 SER A N 1
ATOM 2380 C CA . SER A 1 334 ? -9.314 -17.019 26.501 1.00 64.19 334 SER A CA 1
ATOM 2381 C C . SER A 1 334 ? -9.393 -17.134 24.981 1.00 64.19 334 SER A C 1
ATOM 2383 O O . SER A 1 334 ? -9.939 -18.104 24.457 1.00 64.19 334 SER A O 1
ATOM 2385 N N . ASN A 1 335 ? -8.885 -16.142 24.256 1.00 61.97 335 ASN A N 1
ATOM 2386 C CA . ASN A 1 335 ? -8.934 -16.080 22.803 1.00 61.97 335 ASN A CA 1
ATOM 2387 C C . ASN A 1 335 ? -10.338 -16.245 22.184 1.00 61.97 335 ASN A C 1
ATOM 2389 O O . ASN A 1 335 ? -10.453 -16.704 21.046 1.00 61.97 335 ASN A O 1
ATOM 2393 N N . SER A 1 336 ? -11.411 -15.863 22.886 1.00 66.56 336 SER A N 1
ATOM 2394 C CA . SER A 1 336 ? -12.781 -16.002 22.378 1.00 66.56 336 SER A CA 1
ATOM 2395 C C . SER A 1 336 ? -13.672 -14.835 22.802 1.00 66.56 336 SER A C 1
ATOM 2397 O O . SER A 1 336 ? -13.918 -14.617 23.992 1.00 66.56 336 SER A O 1
ATOM 2399 N N . ILE A 1 337 ? -14.178 -14.118 21.797 1.00 77.38 337 ILE A N 1
ATOM 2400 C CA . ILE A 1 337 ? -15.275 -13.157 21.917 1.00 77.38 337 ILE A CA 1
ATOM 2401 C C . ILE A 1 337 ? -16.388 -13.668 21.004 1.00 77.38 337 ILE A C 1
ATOM 2403 O O . ILE A 1 337 ? -16.176 -13.847 19.809 1.00 77.38 337 ILE A O 1
ATOM 2407 N N . ILE A 1 338 ? -17.563 -13.948 21.551 1.00 77.69 338 ILE A N 1
ATOM 2408 C CA . ILE A 1 338 ? -18.709 -14.407 20.764 1.00 77.69 338 ILE A CA 1
ATOM 2409 C C . ILE A 1 338 ? -19.740 -13.292 20.717 1.00 77.69 338 ILE A C 1
ATOM 2411 O O . ILE A 1 338 ? -20.109 -12.786 21.771 1.00 77.69 338 ILE A O 1
ATOM 2415 N N . VAL A 1 339 ? -20.176 -12.918 19.517 1.00 80.62 339 VAL A N 1
ATOM 2416 C CA . VAL A 1 339 ? -21.190 -11.879 19.298 1.00 80.62 339 VAL A CA 1
ATOM 2417 C C . VAL A 1 339 ? -22.411 -12.515 18.627 1.00 80.62 339 VAL A C 1
ATOM 2419 O O . VAL A 1 339 ? -22.457 -12.696 17.413 1.00 80.62 339 VAL A O 1
ATOM 2422 N N . GLU A 1 340 ? -23.377 -12.935 19.431 1.00 75.06 340 GLU A N 1
ATOM 2423 C CA . GLU A 1 340 ? -24.594 -13.635 19.002 1.00 75.06 340 GLU A CA 1
ATOM 2424 C C . GLU A 1 340 ? -25.670 -12.649 18.498 1.00 75.06 340 GLU A C 1
ATOM 2426 O O . GLU A 1 340 ? -26.417 -12.991 17.580 1.00 75.06 340 GLU A O 1
ATOM 2431 N N . GLY A 1 341 ? -25.650 -11.399 18.984 1.00 65.88 341 GLY A N 1
ATOM 2432 C CA . GLY A 1 341 ? -26.600 -10.329 18.656 1.00 65.88 341 GLY A CA 1
ATOM 2433 C C . GLY A 1 341 ? -26.112 -8.934 19.089 1.00 65.88 341 GLY A C 1
ATOM 2434 O O . GLY A 1 341 ? -25.048 -8.807 19.698 1.00 65.88 341 GLY A O 1
ATOM 2435 N N . GLY A 1 342 ? -26.879 -7.887 18.758 1.00 69.19 342 GLY A N 1
ATOM 2436 C CA . GLY A 1 342 ? -26.584 -6.487 19.115 1.00 69.19 342 GLY A CA 1
ATOM 2437 C C . GLY A 1 342 ? -25.543 -5.780 18.232 1.00 69.19 342 GLY A C 1
ATOM 2438 O O . GLY A 1 342 ? -25.078 -6.322 17.227 1.00 69.19 342 GLY A O 1
ATOM 2439 N N . THR A 1 343 ? -25.200 -4.542 18.601 1.00 68.25 343 THR A N 1
ATOM 2440 C CA . THR A 1 343 ? -24.139 -3.737 17.968 1.00 68.25 343 THR A CA 1
ATOM 2441 C C . THR A 1 343 ? -22.949 -3.601 18.909 1.00 68.25 343 THR A C 1
ATOM 2443 O O . THR A 1 343 ? -23.114 -3.166 20.045 1.00 68.25 343 THR A O 1
ATOM 2446 N N . VAL A 1 344 ? -21.737 -3.904 18.441 1.00 75.44 344 VAL A N 1
ATOM 2447 C CA . VAL A 1 344 ? -20.507 -3.690 19.224 1.00 75.44 344 VAL A CA 1
ATOM 2448 C C . VAL A 1 344 ? -19.700 -2.555 18.612 1.00 75.44 344 VAL A C 1
ATOM 2450 O O . VAL A 1 344 ? -19.222 -2.704 17.498 1.00 75.44 344 VAL A O 1
ATOM 2453 N N . VAL A 1 345 ? -19.499 -1.452 19.328 1.00 71.88 345 VAL A N 1
ATOM 2454 C CA . VAL A 1 345 ? -18.627 -0.339 18.930 1.00 71.88 345 VAL A CA 1
ATOM 2455 C C . VAL A 1 345 ? -17.401 -0.323 19.836 1.00 71.88 345 VAL A C 1
ATOM 2457 O O . VAL A 1 345 ? -17.541 -0.139 21.042 1.00 71.88 345 VAL A O 1
ATOM 2460 N N . ALA A 1 346 ? -16.200 -0.501 19.285 1.00 67.19 346 ALA A N 1
ATOM 2461 C CA . ALA A 1 346 ? -14.960 -0.463 20.065 1.00 67.19 346 ALA A CA 1
ATOM 2462 C C . ALA A 1 346 ? -13.870 0.402 19.413 1.00 67.19 346 ALA A C 1
ATOM 2464 O O . ALA A 1 346 ? -13.712 0.392 18.188 1.00 67.19 346 ALA A O 1
ATOM 2465 N N . GLY A 1 347 ? -13.079 1.107 20.230 1.00 57.62 347 GLY A N 1
ATOM 2466 C CA . GLY A 1 347 ? -11.887 1.826 19.762 1.00 57.62 347 GLY A CA 1
ATOM 2467 C C . GLY A 1 347 ? -10.795 0.883 19.238 1.00 57.62 347 GLY A C 1
ATOM 2468 O O . GLY A 1 347 ? -10.084 1.177 18.279 1.00 57.62 347 GLY A O 1
ATOM 2469 N N . SER A 1 348 ? -10.649 -0.297 19.838 1.00 60.22 348 SER A N 1
ATOM 2470 C CA . SER A 1 348 ? -9.770 -1.375 19.376 1.00 60.22 348 SER A CA 1
ATOM 2471 C C . SER A 1 348 ? -10.188 -2.727 19.961 1.00 60.22 348 SER A C 1
ATOM 2473 O O . SER A 1 348 ? -10.824 -2.803 21.012 1.00 60.22 348 SER A O 1
ATOM 2475 N N . VAL A 1 349 ? -9.771 -3.811 19.301 1.00 59.16 349 VAL A N 1
ATOM 2476 C CA . VAL A 1 349 ? -9.855 -5.195 19.800 1.00 59.16 349 VAL A CA 1
ATOM 2477 C C . VAL A 1 349 ? -8.479 -5.845 19.585 1.00 59.16 349 VAL A C 1
ATOM 2479 O O . VAL A 1 349 ? -8.016 -5.922 18.448 1.00 59.16 349 VAL A O 1
ATOM 2482 N N . TYR A 1 350 ? -7.776 -6.242 20.657 1.00 49.56 350 TYR A N 1
ATOM 2483 C CA . TYR A 1 350 ? -6.380 -6.735 20.573 1.00 49.56 350 TYR A CA 1
ATOM 2484 C C . TYR A 1 350 ? -6.306 -8.193 20.067 1.00 49.56 350 TYR A C 1
ATOM 2486 O O . TYR A 1 350 ? -7.237 -8.957 20.305 1.00 49.56 350 TYR A O 1
ATOM 2494 N N . PRO A 1 351 ? -5.210 -8.619 19.399 1.00 40.84 351 PRO A N 1
ATOM 2495 C CA . PRO A 1 351 ? -5.211 -9.508 18.232 1.00 40.84 351 PRO A CA 1
ATOM 2496 C C . PRO A 1 351 ? -5.212 -11.008 18.554 1.00 40.84 351 PRO A C 1
ATOM 2498 O O . PRO A 1 351 ? -4.682 -11.819 17.799 1.00 40.84 351 PRO A O 1
ATOM 2501 N N . SER A 1 352 ? -5.801 -11.400 19.673 1.00 42.69 352 SER A N 1
ATOM 2502 C CA . SER A 1 352 ? -5.929 -12.809 20.034 1.00 42.69 352 SER A CA 1
ATOM 2503 C C . SER A 1 352 ? -7.239 -13.057 20.766 1.00 42.69 352 SER A C 1
ATOM 2505 O O . SER A 1 352 ? -7.232 -13.508 21.901 1.00 42.69 352 SER A O 1
ATOM 2507 N N . PRO A 1 353 ? -8.383 -12.696 20.171 1.00 48.84 353 PRO A N 1
ATOM 2508 C CA . PRO A 1 353 ? -9.507 -13.612 20.244 1.00 48.84 353 PRO A CA 1
ATOM 2509 C C . PRO A 1 353 ? -10.131 -13.898 18.882 1.00 48.84 353 PRO A C 1
ATOM 2511 O O . PRO A 1 353 ? -10.277 -13.023 18.034 1.00 48.84 353 PRO A O 1
ATOM 2514 N N . THR A 1 354 ? -10.552 -15.147 18.699 1.00 53.06 354 THR A N 1
ATOM 2515 C CA . THR A 1 354 ? -11.483 -15.504 17.632 1.00 53.06 354 THR A CA 1
ATOM 2516 C C . THR A 1 354 ? -12.790 -14.778 17.934 1.00 53.06 354 THR A C 1
ATOM 2518 O O . THR A 1 354 ? -13.421 -15.060 18.957 1.00 53.06 354 THR A O 1
ATOM 2521 N N . VAL A 1 355 ? -13.161 -13.822 17.080 1.00 54.72 355 VAL A N 1
ATOM 2522 C CA . VAL A 1 355 ? -14.487 -13.205 17.108 1.00 54.72 355 VAL A CA 1
ATOM 2523 C C . VAL A 1 355 ? -15.405 -14.067 16.247 1.00 54.72 355 VAL A C 1
ATOM 2525 O O . VAL A 1 355 ? -15.202 -14.167 15.039 1.00 54.72 355 VAL A O 1
ATOM 2528 N N . THR A 1 356 ? -16.372 -14.743 16.859 1.00 53.72 356 THR A N 1
ATOM 2529 C CA . THR A 1 356 ? -17.361 -15.573 16.146 1.00 53.72 356 THR A CA 1
ATOM 2530 C C . THR A 1 356 ? -18.751 -15.013 16.385 1.00 53.72 356 THR A C 1
ATOM 2532 O O . THR A 1 356 ? -19.102 -14.779 17.539 1.00 53.72 356 THR A O 1
ATOM 2535 N N . GLY A 1 357 ? -19.552 -14.814 15.342 1.00 50.69 357 GLY A N 1
ATOM 2536 C CA . GLY A 1 357 ? -20.855 -14.193 15.533 1.00 50.69 357 GLY A CA 1
ATOM 2537 C C . GLY A 1 357 ? -21.612 -13.878 14.254 1.00 50.69 357 GLY A C 1
ATOM 2538 O O . GLY A 1 357 ? -21.006 -13.759 13.193 1.00 50.69 357 GLY A O 1
ATOM 2539 N N . SER A 1 358 ? -22.930 -13.739 14.380 1.00 43.34 358 SER A N 1
ATOM 2540 C CA . SER A 1 358 ? -23.843 -13.330 13.302 1.00 43.34 358 SER A CA 1
ATOM 2541 C C . SER A 1 358 ? -24.160 -11.826 13.326 1.00 43.34 358 SER A C 1
ATOM 2543 O O . SER A 1 358 ? -24.918 -11.361 12.478 1.00 43.34 358 SER A O 1
ATOM 2545 N N . ALA A 1 359 ? -23.614 -11.074 14.290 1.00 41.84 359 ALA A N 1
ATOM 2546 C CA . ALA A 1 359 ? -23.934 -9.664 14.523 1.00 41.84 359 ALA A CA 1
ATOM 2547 C C . ALA A 1 359 ? -22.861 -8.685 14.005 1.00 41.84 359 ALA A C 1
ATOM 2549 O O . ALA A 1 359 ? -21.731 -9.073 13.702 1.00 41.84 359 ALA A O 1
ATOM 2550 N N . VAL A 1 360 ? -23.226 -7.400 13.931 1.00 40.00 360 VAL A N 1
ATOM 2551 C CA . VAL A 1 360 ? -22.386 -6.314 13.403 1.00 40.00 360 VAL A CA 1
ATOM 2552 C C . VAL A 1 360 ? -21.400 -5.816 14.465 1.00 40.00 360 VAL A C 1
ATOM 2554 O O . VAL A 1 360 ? -21.802 -5.357 15.535 1.00 40.00 360 VAL A O 1
ATOM 2557 N N . VAL A 1 361 ? -20.100 -5.866 14.159 1.00 50.50 361 VAL A N 1
ATOM 2558 C CA . VAL A 1 361 ? -19.027 -5.340 15.015 1.00 50.50 361 VAL A CA 1
ATOM 2559 C C . VAL A 1 361 ? -18.400 -4.128 14.331 1.00 50.50 361 VAL A C 1
ATOM 2561 O O . VAL A 1 361 ? -17.720 -4.245 13.320 1.00 50.50 361 VAL A O 1
ATOM 2564 N N . VAL A 1 362 ? -18.606 -2.942 14.885 1.00 42.91 362 VAL A N 1
ATOM 2565 C CA . VAL A 1 362 ? -18.045 -1.677 14.409 1.00 42.91 362 VAL A CA 1
ATOM 2566 C C . VAL A 1 362 ? -16.749 -1.383 15.163 1.00 42.91 362 VAL A C 1
ATOM 2568 O O . VAL A 1 362 ? -16.743 -1.182 16.377 1.00 42.91 362 VAL A O 1
ATOM 2571 N N . ILE A 1 363 ? -15.626 -1.312 14.453 1.00 52.75 363 ILE A N 1
ATOM 2572 C CA . ILE A 1 363 ? -14.341 -0.900 15.040 1.00 52.75 363 ILE A CA 1
ATOM 2573 C C . ILE A 1 363 ? -13.949 0.431 14.403 1.00 52.75 363 ILE A C 1
ATOM 2575 O O . ILE A 1 363 ? -13.814 0.508 13.185 1.00 52.75 363 ILE A O 1
ATOM 2579 N N . ASN A 1 364 ? -13.785 1.490 15.206 1.00 45.31 364 ASN A N 1
ATOM 2580 C CA . ASN A 1 364 ? -13.421 2.837 14.729 1.00 45.31 364 ASN A CA 1
ATOM 2581 C C . ASN A 1 364 ? -14.255 3.351 13.537 1.00 45.31 364 ASN A C 1
ATOM 2583 O O . ASN A 1 364 ? -13.719 3.928 12.593 1.00 45.31 364 ASN A O 1
ATOM 2587 N N . GLY A 1 365 ? -15.573 3.136 13.562 1.00 33.81 365 GLY A N 1
ATOM 2588 C CA . GLY A 1 365 ? -16.477 3.643 12.523 1.00 33.81 365 GLY A CA 1
ATOM 2589 C C . GLY A 1 365 ? -16.413 2.903 11.181 1.00 33.81 365 GLY A C 1
ATOM 2590 O O . GLY A 1 365 ? -16.949 3.410 10.199 1.00 33.81 365 GLY A O 1
ATOM 2591 N N . LYS A 1 366 ? -15.788 1.719 11.126 1.00 38.19 366 LYS A N 1
ATOM 2592 C CA . LYS A 1 366 ? -15.893 0.790 9.993 1.00 38.19 366 LYS A CA 1
ATOM 2593 C C . LYS A 1 366 ? -16.701 -0.428 10.446 1.00 38.19 366 LYS A C 1
ATOM 2595 O O . LYS A 1 366 ? -16.287 -1.131 11.370 1.00 38.19 366 LYS A O 1
ATOM 2600 N N . ASP A 1 367 ? -17.865 -0.634 9.834 1.00 33.03 367 ASP A N 1
ATOM 2601 C CA . ASP A 1 367 ? -18.696 -1.820 10.053 1.00 33.03 367 ASP A CA 1
ATOM 2602 C C . ASP A 1 367 ? -17.910 -3.062 9.616 1.00 33.03 367 ASP A C 1
ATOM 2604 O O . ASP A 1 367 ? -17.431 -3.138 8.482 1.00 33.03 367 ASP A O 1
ATOM 2608 N N . ILE A 1 368 ? -17.756 -4.039 10.505 1.00 40.50 368 ILE A N 1
ATOM 2609 C CA . ILE A 1 368 ? -17.186 -5.343 10.183 1.00 40.50 368 ILE A CA 1
ATOM 2610 C C . ILE A 1 368 ? -18.242 -6.394 10.514 1.00 40.50 368 ILE A C 1
ATOM 2612 O O . ILE A 1 368 ? -18.660 -6.551 11.662 1.00 40.50 368 ILE A O 1
ATOM 2616 N N . VAL A 1 369 ? -18.645 -7.158 9.502 1.00 31.77 369 VAL A N 1
ATOM 2617 C CA . VAL A 1 369 ? -19.276 -8.462 9.706 1.00 31.77 369 VAL A CA 1
ATOM 2618 C C . VAL A 1 369 ? -18.485 -9.506 8.927 1.00 31.77 369 VAL A C 1
ATOM 2620 O O . VAL A 1 369 ? -18.057 -9.268 7.802 1.00 31.77 369 VAL A O 1
ATOM 2623 N N . GLU A 1 370 ? -18.358 -10.662 9.571 1.00 31.81 370 GLU A N 1
ATOM 2624 C CA . GLU A 1 370 ? -17.977 -11.984 9.069 1.00 31.81 370 GLU A CA 1
ATOM 2625 C C . GLU A 1 370 ? -16.509 -12.436 9.116 1.00 31.81 370 GLU A C 1
ATOM 2627 O O . GLU A 1 370 ? -15.543 -11.738 8.815 1.00 31.81 370 GLU A O 1
ATOM 2632 N N . SER A 1 371 ? -16.400 -13.702 9.527 1.00 32.12 371 SER A N 1
ATOM 2633 C CA . SER A 1 371 ? -15.232 -14.572 9.533 1.00 32.12 371 SER A CA 1
ATOM 2634 C C . SER A 1 371 ? -14.604 -14.725 8.146 1.00 32.12 371 SER A C 1
ATOM 2636 O O . SER A 1 371 ? -15.323 -14.882 7.165 1.00 32.12 371 SER A O 1
ATOM 2638 N N . GLY A 1 372 ? -13.272 -14.812 8.082 1.00 38.38 372 GLY A N 1
ATOM 2639 C CA . GLY A 1 372 ? -12.536 -15.100 6.841 1.00 38.38 372 GLY A CA 1
ATOM 2640 C C . GLY A 1 372 ? -11.462 -14.077 6.475 1.00 38.38 372 GLY A C 1
ATOM 2641 O O . GLY A 1 372 ? -10.825 -14.232 5.437 1.00 38.38 372 GLY A O 1
ATOM 2642 N N . TRP A 1 373 ? -11.242 -13.057 7.312 1.00 36.22 373 TRP A N 1
ATOM 2643 C CA . TRP A 1 373 ? -10.225 -12.033 7.075 1.00 36.22 373 TRP A CA 1
ATOM 2644 C C . TRP A 1 373 ? -8.850 -12.675 6.877 1.00 36.22 373 TRP A C 1
ATOM 2646 O O . TRP A 1 373 ? -8.335 -13.374 7.755 1.00 36.22 373 TRP A O 1
ATOM 2656 N N . LYS A 1 374 ? -8.262 -12.428 5.706 1.00 40.12 374 LYS A N 1
ATOM 2657 C CA . LYS A 1 374 ? -6.856 -12.726 5.439 1.00 40.12 374 LYS A CA 1
ATOM 2658 C C . LYS A 1 374 ? -6.025 -11.648 6.123 1.00 40.12 374 LYS A C 1
ATOM 2660 O O . LYS A 1 374 ? -6.428 -10.486 6.143 1.00 40.12 374 LYS A O 1
ATOM 2665 N N . TYR A 1 375 ? -4.876 -12.004 6.684 1.00 42.41 375 TYR A N 1
ATOM 2666 C CA . TYR A 1 375 ? -3.950 -11.014 7.231 1.00 42.41 375 TYR A CA 1
ATOM 2667 C C . TYR A 1 375 ? -2.684 -10.920 6.383 1.00 42.41 375 TYR A C 1
ATOM 2669 O O . TYR A 1 375 ? -2.205 -11.923 5.850 1.00 42.41 375 TYR A O 1
ATOM 2677 N N . ILE A 1 376 ? -2.150 -9.705 6.254 1.00 43.25 376 ILE A N 1
ATOM 2678 C CA . ILE A 1 376 ? -0.792 -9.495 5.745 1.00 43.25 376 ILE A CA 1
ATOM 2679 C C . ILE A 1 376 ? 0.153 -9.544 6.934 1.00 43.25 376 ILE A C 1
ATOM 2681 O O . ILE A 1 376 ? -0.011 -8.764 7.873 1.00 43.25 376 ILE A O 1
ATOM 2685 N N . GLU A 1 377 ? 1.123 -10.453 6.886 1.00 45.09 377 GLU A N 1
ATOM 2686 C CA . GLU A 1 377 ? 2.288 -10.428 7.763 1.00 45.09 377 GLU A CA 1
ATOM 2687 C C . GLU A 1 377 ? 3.440 -9.771 7.002 1.00 45.09 377 GLU A C 1
ATOM 2689 O O . GLU A 1 377 ? 3.895 -10.268 5.965 1.00 45.09 377 GLU A O 1
ATOM 2694 N N . ILE A 1 378 ? 3.868 -8.612 7.498 1.00 50.31 378 ILE A N 1
ATOM 2695 C CA . ILE A 1 378 ? 4.999 -7.874 6.943 1.00 50.31 378 ILE A CA 1
ATOM 2696 C C . ILE A 1 378 ? 6.251 -8.333 7.685 1.00 50.31 378 ILE A C 1
ATOM 2698 O O . ILE A 1 378 ? 6.392 -8.076 8.879 1.00 50.31 378 ILE A O 1
ATOM 2702 N N . ILE A 1 379 ? 7.150 -9.019 6.978 1.00 50.16 379 ILE A N 1
ATOM 2703 C CA . ILE A 1 379 ? 8.439 -9.452 7.521 1.00 50.16 379 ILE A CA 1
ATOM 2704 C C . ILE A 1 379 ? 9.514 -8.530 6.930 1.00 50.16 379 ILE A C 1
ATOM 2706 O O . ILE A 1 379 ? 9.742 -8.573 5.715 1.00 50.16 379 ILE A O 1
ATOM 2710 N N . PRO A 1 380 ? 10.180 -7.689 7.742 1.00 49.09 380 PRO A N 1
ATOM 2711 C CA . PRO A 1 380 ? 11.323 -6.919 7.271 1.00 49.09 380 PRO A CA 1
ATOM 2712 C C . PRO A 1 380 ? 12.457 -7.883 6.903 1.00 49.09 380 PRO A C 1
ATOM 2714 O O . PRO A 1 380 ? 12.916 -8.655 7.740 1.00 49.09 380 PRO A O 1
ATOM 2717 N N . GLY A 1 381 ? 12.908 -7.860 5.648 1.00 41.34 381 GLY A N 1
ATOM 2718 C CA . GLY A 1 381 ? 13.985 -8.728 5.158 1.00 41.34 381 GLY A CA 1
ATOM 2719 C C . GLY A 1 381 ? 15.407 -8.231 5.450 1.00 41.34 381 GLY A C 1
ATOM 2720 O O . GLY A 1 381 ? 16.349 -8.755 4.860 1.00 41.34 381 GLY A O 1
ATOM 2721 N N . PHE A 1 382 ? 15.583 -7.208 6.292 1.00 48.00 382 PHE A N 1
ATOM 2722 C CA . PHE A 1 382 ? 16.870 -6.547 6.537 1.00 48.00 382 PHE A CA 1
ATOM 2723 C C . PHE A 1 382 ? 17.233 -6.521 8.026 1.00 48.00 382 PHE A C 1
ATOM 2725 O O . PHE A 1 382 ? 16.373 -6.325 8.885 1.00 48.00 382 PHE A O 1
ATOM 2732 N N . ASP A 1 383 ? 18.523 -6.713 8.315 1.00 43.75 383 ASP A N 1
ATOM 2733 C CA . ASP A 1 383 ? 19.080 -6.685 9.668 1.00 43.75 383 ASP A CA 1
ATOM 2734 C C . ASP A 1 383 ? 19.059 -5.240 10.187 1.00 43.75 383 ASP A C 1
ATOM 2736 O O . ASP A 1 383 ? 19.604 -4.321 9.569 1.00 43.75 383 ASP A O 1
ATOM 2740 N N . THR A 1 384 ? 18.361 -5.002 11.294 1.00 46.94 384 THR A N 1
ATOM 2741 C CA . THR A 1 384 ? 18.423 -3.715 11.986 1.00 46.94 384 THR A CA 1
ATOM 2742 C C . THR A 1 384 ? 19.454 -3.859 13.085 1.00 46.94 384 THR A C 1
ATOM 2744 O O . THR A 1 384 ? 19.215 -4.625 14.014 1.00 46.94 384 THR A O 1
ATOM 2747 N N . ASP A 1 385 ? 20.557 -3.118 12.998 1.00 43.22 385 ASP A N 1
ATOM 2748 C CA . ASP A 1 385 ? 21.681 -3.110 13.948 1.00 43.22 385 ASP A CA 1
ATOM 2749 C C . ASP A 1 385 ? 21.303 -2.662 15.384 1.00 43.22 385 ASP A C 1
ATOM 2751 O O . ASP A 1 385 ? 21.861 -1.705 15.919 1.00 43.22 385 ASP A O 1
ATOM 2755 N N . GLY A 1 386 ? 20.322 -3.302 16.026 1.00 41.12 386 GLY A N 1
ATOM 2756 C CA . GLY A 1 386 ? 20.006 -3.206 17.452 1.00 41.12 386 GLY A CA 1
ATOM 2757 C C . GLY A 1 386 ? 19.751 -1.804 18.016 1.00 41.12 386 GLY A C 1
ATOM 2758 O O . GLY A 1 386 ? 19.789 -1.637 19.234 1.00 41.12 386 GLY A O 1
ATOM 2759 N N . THR A 1 387 ? 19.518 -0.783 17.188 1.00 37.34 387 THR A N 1
ATOM 2760 C CA . THR A 1 387 ? 19.404 0.604 17.653 1.00 37.34 387 THR A CA 1
ATOM 2761 C C . THR A 1 387 ? 17.952 0.964 17.955 1.00 37.34 387 THR A C 1
ATOM 2763 O O . THR A 1 387 ? 17.083 1.036 17.089 1.00 37.34 387 THR A O 1
ATOM 2766 N N . SER A 1 388 ? 17.704 1.167 19.245 1.00 37.44 388 SER A N 1
ATOM 2767 C CA . SER A 1 388 ? 16.443 1.543 19.874 1.00 37.44 388 SER A CA 1
ATOM 2768 C C . SER A 1 388 ? 15.783 2.759 19.205 1.00 37.44 388 SER A C 1
ATOM 2770 O O . SER A 1 388 ? 16.412 3.808 19.084 1.00 37.44 388 SER A O 1
ATOM 2772 N N . GLY A 1 389 ? 14.492 2.656 18.860 1.00 39.97 389 GLY A N 1
ATOM 2773 C CA . GLY A 1 389 ? 13.627 3.832 18.651 1.00 39.97 389 GLY A CA 1
ATOM 2774 C C . GLY A 1 389 ? 13.124 4.129 17.232 1.00 39.97 389 GLY A C 1
ATOM 2775 O O . GLY A 1 389 ? 12.682 5.246 16.979 1.00 39.97 389 GLY A O 1
ATOM 2776 N N . ILE A 1 390 ? 13.150 3.178 16.300 1.00 42.34 390 ILE A N 1
ATOM 2777 C CA . ILE A 1 390 ? 12.553 3.367 14.970 1.00 42.34 390 ILE A CA 1
ATOM 2778 C C . ILE A 1 390 ? 11.026 3.167 15.057 1.00 42.34 390 ILE A C 1
ATOM 2780 O O . ILE A 1 390 ? 10.557 2.050 15.272 1.00 42.34 390 ILE A O 1
ATOM 2784 N N . ASN A 1 391 ? 10.264 4.253 14.884 1.00 44.97 391 ASN A N 1
ATOM 2785 C CA . ASN A 1 391 ? 8.843 4.198 14.536 1.00 44.97 391 ASN A CA 1
ATOM 2786 C C . ASN A 1 391 ? 8.733 4.087 13.017 1.00 44.97 391 ASN A C 1
ATOM 2788 O O . ASN A 1 391 ? 9.196 4.974 12.300 1.00 44.97 391 ASN A O 1
ATOM 2792 N N . VAL A 1 392 ? 8.134 3.006 12.540 1.00 43.47 392 VAL A N 1
ATOM 2793 C CA . VAL A 1 392 ? 7.944 2.728 11.122 1.00 43.47 392 VAL A CA 1
ATOM 2794 C C . VAL A 1 392 ? 6.458 2.894 10.810 1.00 43.47 392 VAL A C 1
ATOM 2796 O O . VAL A 1 392 ? 5.644 2.063 11.204 1.00 43.47 392 VAL A O 1
ATOM 2799 N N . THR A 1 393 ? 6.083 3.992 10.151 1.00 45.09 393 THR A N 1
ATOM 2800 C CA . THR A 1 393 ? 4.704 4.211 9.683 1.00 45.09 393 THR A CA 1
ATOM 2801 C C . THR A 1 393 ? 4.525 3.601 8.304 1.00 45.09 393 THR A C 1
ATOM 2803 O O . THR A 1 393 ? 5.149 4.071 7.363 1.00 45.09 393 THR A O 1
ATOM 2806 N N . PHE A 1 394 ? 3.683 2.579 8.202 1.00 45.38 394 PHE A N 1
ATOM 2807 C CA . PHE A 1 394 ? 3.290 1.900 6.977 1.00 45.38 394 PHE A CA 1
ATOM 2808 C C . PHE A 1 394 ? 2.078 2.585 6.362 1.00 45.38 394 PHE A C 1
ATOM 2810 O O . PHE A 1 394 ? 1.072 2.775 7.047 1.00 45.38 394 PHE A O 1
ATOM 2817 N N . GLN A 1 395 ? 2.156 2.887 5.072 1.00 46.75 395 GLN A N 1
ATOM 2818 C CA . GLN A 1 395 ? 0.994 3.224 4.256 1.00 46.75 395 GLN A CA 1
ATOM 2819 C C . GLN A 1 395 ? 0.946 2.275 3.061 1.00 46.75 395 GLN A C 1
ATOM 2821 O O . GLN A 1 395 ? 1.961 2.090 2.384 1.00 46.75 395 GLN A O 1
ATOM 2826 N N . PHE A 1 396 ? -0.218 1.674 2.818 1.00 49.19 396 PHE A N 1
ATOM 2827 C CA . PHE A 1 396 ? -0.479 0.880 1.619 1.00 49.19 396 PHE A CA 1
ATOM 2828 C C . PHE A 1 396 ? -1.795 1.302 0.968 1.00 49.19 396 PHE A C 1
ATOM 2830 O O . PHE A 1 396 ? -2.720 1.779 1.630 1.00 49.19 396 PHE A O 1
ATOM 2837 N N . ILE A 1 397 ? -1.862 1.129 -0.351 1.00 42.84 397 ILE A N 1
ATOM 2838 C CA . ILE A 1 397 ? -3.008 1.517 -1.172 1.00 42.84 397 ILE A CA 1
ATOM 2839 C C . ILE A 1 397 ? -3.605 0.250 -1.780 1.00 42.84 397 ILE A C 1
ATOM 2841 O O . ILE A 1 397 ? -2.919 -0.485 -2.489 1.00 42.84 397 ILE A O 1
ATOM 2845 N N . LEU A 1 398 ? -4.886 -0.005 -1.517 1.00 45.41 398 LEU A N 1
ATOM 2846 C CA . LEU A 1 398 ? -5.625 -1.145 -2.058 1.00 45.41 398 LEU A CA 1
ATOM 2847 C C . LEU A 1 398 ? -6.929 -0.649 -2.681 1.00 45.41 398 LEU A C 1
ATOM 2849 O O . LEU A 1 398 ? -7.739 -0.044 -1.992 1.00 45.41 398 LEU A O 1
ATOM 2853 N N . ASN A 1 399 ? -7.146 -0.900 -3.977 1.00 44.91 399 ASN A N 1
ATOM 2854 C CA . ASN A 1 399 ? -8.356 -0.467 -4.697 1.00 44.91 399 ASN A CA 1
ATOM 2855 C C . ASN A 1 399 ? -8.687 1.031 -4.506 1.00 44.91 399 ASN A C 1
ATOM 2857 O O . ASN A 1 399 ? -9.851 1.400 -4.379 1.00 44.91 399 ASN A O 1
ATOM 2861 N N . SER A 1 400 ? -7.658 1.887 -4.466 1.00 39.81 400 SER A N 1
ATOM 2862 C CA . SER A 1 400 ? -7.763 3.332 -4.189 1.00 39.81 400 SER A CA 1
ATOM 2863 C C . SER A 1 400 ? -8.164 3.723 -2.757 1.00 39.81 400 SER A C 1
ATOM 2865 O O . SER A 1 400 ? -8.307 4.913 -2.486 1.00 39.81 400 SER A O 1
ATOM 2867 N N . GLU A 1 401 ? -8.279 2.775 -1.825 1.00 41.28 401 GLU A N 1
ATOM 2868 C CA . GLU A 1 401 ? -8.350 3.054 -0.389 1.00 41.28 401 GLU A CA 1
ATOM 2869 C C . GLU A 1 401 ? -6.952 3.068 0.234 1.00 41.28 401 GLU A C 1
ATOM 2871 O O . GLU A 1 401 ? -6.100 2.234 -0.083 1.00 41.28 401 GLU A O 1
ATOM 2876 N N . ILE A 1 402 ? -6.735 4.022 1.137 1.00 46.03 402 ILE A N 1
ATOM 2877 C CA . ILE A 1 402 ? -5.482 4.213 1.865 1.00 46.03 402 ILE A CA 1
ATOM 2878 C C . ILE A 1 402 ? -5.618 3.586 3.252 1.00 46.03 402 ILE A C 1
ATOM 2880 O O . ILE A 1 402 ? -6.611 3.807 3.947 1.00 46.03 402 ILE A O 1
ATOM 2884 N N . TYR A 1 403 ? -4.605 2.828 3.656 1.00 50.78 403 TYR A N 1
ATOM 2885 C CA . TYR A 1 403 ? -4.531 2.187 4.960 1.00 50.78 403 TYR A CA 1
ATOM 2886 C C . TYR A 1 403 ? -3.208 2.535 5.648 1.00 50.78 403 TYR A C 1
ATOM 2888 O O . TYR A 1 403 ? -2.135 2.228 5.123 1.00 50.78 403 TYR A O 1
ATOM 2896 N N . ASP A 1 404 ? -3.296 3.109 6.851 1.00 48.19 404 ASP A N 1
ATOM 2897 C CA . ASP A 1 404 ? -2.151 3.659 7.584 1.00 48.19 404 ASP A CA 1
ATOM 2898 C C . ASP A 1 404 ? -1.954 2.947 8.937 1.00 48.19 404 ASP A C 1
ATOM 2900 O O . ASP A 1 404 ? -2.908 2.777 9.704 1.00 48.19 404 ASP A O 1
ATOM 2904 N N . ARG A 1 405 ? -0.721 2.539 9.276 1.00 51.59 405 ARG A N 1
ATOM 2905 C CA . ARG A 1 405 ? -0.370 1.938 10.584 1.00 51.59 405 ARG A CA 1
ATOM 2906 C C . ARG A 1 405 ? 1.044 2.304 11.027 1.00 51.59 405 ARG A C 1
ATOM 2908 O O . ARG A 1 405 ? 1.987 2.119 10.275 1.00 51.59 405 ARG A O 1
ATOM 2915 N N . THR A 1 406 ? 1.222 2.699 12.285 1.00 49.16 406 THR A N 1
ATOM 2916 C CA . THR A 1 406 ? 2.552 2.931 12.881 1.00 49.16 406 THR A CA 1
ATOM 2917 C C . THR A 1 406 ? 2.984 1.734 13.723 1.00 49.16 406 THR A C 1
ATOM 2919 O O . THR A 1 406 ? 2.238 1.307 14.602 1.00 49.16 406 THR A O 1
ATOM 2922 N N . LEU A 1 407 ? 4.179 1.199 13.470 1.00 49.75 407 LEU A N 1
ATOM 2923 C CA . LEU A 1 407 ? 4.830 0.171 14.287 1.00 49.75 407 LEU A CA 1
ATOM 2924 C C . LEU A 1 407 ? 6.004 0.767 15.063 1.00 49.75 407 LEU A C 1
ATOM 2926 O O . LEU A 1 407 ? 6.758 1.581 14.532 1.00 49.75 407 LEU A O 1
ATOM 2930 N N . SER A 1 408 ? 6.184 0.313 16.300 1.00 47.22 408 SER A N 1
ATOM 2931 C CA . SER A 1 408 ? 7.301 0.691 17.165 1.00 47.22 408 SER A CA 1
ATOM 2932 C C . SER A 1 408 ? 8.084 -0.559 17.562 1.00 47.22 408 SER A C 1
ATOM 2934 O O . SER A 1 408 ? 7.502 -1.578 17.930 1.00 47.22 408 SER A O 1
ATOM 2936 N N . LEU A 1 409 ? 9.415 -0.480 17.503 1.00 40.38 409 LEU A N 1
ATOM 2937 C CA . LEU A 1 409 ? 10.315 -1.527 18.000 1.00 40.38 409 LEU A CA 1
ATOM 2938 C C . LEU A 1 409 ? 9.962 -1.975 19.440 1.00 40.38 409 LEU A C 1
ATOM 2940 O O . LEU A 1 409 ? 9.670 -1.108 20.268 1.00 40.38 409 LEU A O 1
ATOM 2944 N N . PRO A 1 410 ? 10.065 -3.282 19.780 1.00 40.12 410 PRO A N 1
ATOM 2945 C CA . PRO A 1 410 ? 10.669 -4.376 19.004 1.00 40.12 410 PRO A CA 1
ATOM 2946 C C . PRO A 1 410 ? 9.669 -5.221 18.190 1.00 40.12 410 PRO A C 1
ATOM 2948 O O . PRO A 1 410 ? 10.048 -6.251 17.634 1.00 40.12 410 PRO A O 1
ATOM 2951 N N . GLU A 1 411 ? 8.397 -4.832 18.123 1.00 44.75 411 GLU A N 1
ATOM 2952 C CA . GLU A 1 411 ? 7.358 -5.627 17.464 1.00 44.75 411 GLU A CA 1
ATOM 2953 C C . GLU A 1 411 ? 7.353 -5.351 15.952 1.00 44.75 411 GLU A C 1
ATOM 2955 O O . GLU A 1 411 ? 6.709 -4.424 15.472 1.00 44.75 411 GLU A O 1
ATOM 2960 N N . PHE A 1 412 ? 8.106 -6.138 15.178 1.00 45.59 412 PHE A N 1
ATOM 2961 C CA . PHE A 1 412 ? 8.140 -5.996 13.714 1.00 45.59 412 PHE A CA 1
ATOM 2962 C C . PHE A 1 412 ? 7.022 -6.739 12.975 1.00 45.59 412 PHE A C 1
ATOM 2964 O O . PHE A 1 412 ? 6.880 -6.569 11.767 1.00 45.59 412 PHE A O 1
ATOM 2971 N N . THR A 1 413 ? 6.207 -7.536 13.665 1.00 43.84 413 THR A N 1
ATOM 2972 C CA . THR A 1 413 ? 5.068 -8.221 13.052 1.00 43.84 413 THR A CA 1
ATOM 2973 C C . THR A 1 413 ? 3.806 -7.372 13.191 1.00 43.84 413 THR A C 1
ATOM 2975 O O . THR A 1 413 ? 3.122 -7.388 14.211 1.00 43.84 413 THR A O 1
ATOM 2978 N N . SER A 1 414 ? 3.455 -6.628 12.136 1.00 44.81 414 SER A N 1
ATOM 2979 C CA . SER A 1 414 ? 2.090 -6.104 11.995 1.00 44.81 414 SER A CA 1
ATOM 2980 C C . SER A 1 414 ? 1.209 -7.131 11.300 1.00 44.81 414 SER A C 1
ATOM 2982 O O . SER A 1 414 ? 1.613 -7.760 10.324 1.00 44.81 414 SER A O 1
ATOM 2984 N N . ARG A 1 415 ? -0.020 -7.274 11.803 1.00 46.84 415 ARG A N 1
ATOM 2985 C CA . ARG A 1 415 ? -1.116 -7.936 11.095 1.00 46.84 415 ARG A CA 1
ATOM 2986 C C . ARG A 1 415 ? -2.144 -6.887 10.709 1.00 46.84 415 ARG A C 1
ATOM 2988 O O . ARG A 1 415 ? -2.635 -6.132 11.556 1.00 46.84 415 ARG A O 1
ATOM 2995 N N . ILE A 1 416 ? -2.426 -6.829 9.418 1.00 50.12 416 ILE A N 1
ATOM 2996 C CA . ILE A 1 416 ? -3.441 -5.962 8.830 1.00 50.12 416 ILE A CA 1
ATOM 2997 C C . ILE A 1 416 ? -4.544 -6.861 8.292 1.00 50.12 416 ILE A C 1
ATOM 2999 O O . ILE A 1 416 ? -4.262 -7.766 7.509 1.00 50.12 416 ILE A O 1
ATOM 3003 N N . ASN A 1 417 ? -5.779 -6.608 8.722 1.00 49.47 417 ASN A N 1
ATOM 3004 C CA . ASN A 1 417 ? -6.944 -7.371 8.295 1.00 49.47 417 ASN A CA 1
ATOM 3005 C C . ASN A 1 417 ? -7.368 -6.917 6.893 1.00 49.47 417 ASN A C 1
ATOM 3007 O O . ASN A 1 417 ? -7.585 -5.728 6.665 1.00 49.47 417 ASN A O 1
ATOM 3011 N N . LEU A 1 418 ? -7.506 -7.871 5.979 1.00 47.19 418 LEU A N 1
ATOM 3012 C CA . LEU A 1 418 ? -8.003 -7.672 4.622 1.00 47.19 418 LEU A CA 1
ATOM 3013 C C . LEU A 1 418 ? -9.355 -8.342 4.417 1.00 47.19 418 LEU A C 1
ATOM 3015 O O . LEU A 1 418 ? -9.607 -9.405 4.993 1.00 47.19 418 LEU A O 1
ATOM 3019 N N . ASP A 1 419 ? -10.155 -7.768 3.516 1.00 47.03 419 ASP A N 1
ATOM 3020 C CA . ASP A 1 419 ? -11.400 -8.368 3.030 1.00 47.03 419 ASP A CA 1
ATOM 3021 C C . ASP A 1 419 ? -11.187 -9.871 2.719 1.00 47.03 419 ASP A C 1
ATOM 3023 O O . ASP A 1 419 ? -10.232 -10.206 2.004 1.00 47.03 419 ASP A O 1
ATOM 3027 N N . PRO A 1 420 ? -12.030 -10.789 3.231 1.00 45.28 420 PRO A N 1
ATOM 3028 C CA . PRO A 1 420 ? -11.944 -12.227 2.956 1.00 45.28 420 PRO A CA 1
ATOM 3029 C C . PRO A 1 420 ? -11.859 -12.586 1.461 1.00 45.28 420 PRO A C 1
ATOM 3031 O O . PRO A 1 420 ? -11.204 -13.564 1.089 1.00 45.28 420 PRO A O 1
ATOM 3034 N N . ASN A 1 421 ? -12.486 -11.778 0.600 1.00 47.47 421 ASN A N 1
ATOM 3035 C CA . ASN A 1 421 ? -12.531 -11.957 -0.851 1.00 47.47 421 ASN A CA 1
ATOM 3036 C C . ASN A 1 421 ? -11.332 -11.330 -1.576 1.00 47.47 421 ASN A C 1
ATOM 3038 O O . ASN A 1 421 ? -11.213 -11.471 -2.793 1.00 47.47 421 ASN A O 1
ATOM 3042 N N . SER A 1 422 ? -10.434 -10.646 -0.858 1.00 50.38 422 SER A N 1
ATOM 3043 C CA . SER A 1 422 ? -9.230 -10.076 -1.456 1.00 50.38 422 SER A CA 1
ATOM 3044 C C . SER A 1 422 ? -8.282 -11.186 -1.933 1.00 50.38 422 SER A C 1
ATOM 3046 O O . SER A 1 422 ? -7.745 -12.005 -1.166 1.00 50.38 422 SER A O 1
ATOM 3048 N N . ASP A 1 423 ? -8.080 -11.236 -3.248 1.00 55.28 423 ASP A N 1
ATOM 3049 C CA . ASP A 1 423 ? -6.977 -11.963 -3.859 1.00 55.28 423 ASP A CA 1
ATOM 3050 C C . ASP A 1 423 ? -5.826 -10.987 -4.100 1.00 55.28 423 ASP A C 1
ATOM 3052 O O . ASP A 1 423 ? -5.923 -10.073 -4.916 1.00 55.28 423 ASP A O 1
ATOM 3056 N N . LEU A 1 424 ? -4.754 -11.151 -3.326 1.00 53.34 424 LEU A N 1
ATOM 3057 C CA . LEU A 1 424 ? -3.534 -10.358 -3.454 1.00 53.34 424 LEU A CA 1
ATOM 3058 C C . LEU A 1 424 ? -2.415 -11.143 -4.135 1.00 53.34 424 LEU A C 1
ATOM 3060 O O . LEU A 1 424 ? -1.339 -10.588 -4.327 1.00 53.34 424 LEU A O 1
ATOM 3064 N N . SER A 1 425 ? -2.651 -12.405 -4.518 1.00 56.41 425 SER A N 1
ATOM 3065 C CA . SER A 1 425 ? -1.618 -13.276 -5.096 1.00 56.41 425 SER A CA 1
ATOM 3066 C C . SER A 1 425 ? -1.013 -12.725 -6.397 1.00 56.41 425 SER A C 1
ATOM 3068 O O . SER A 1 425 ? 0.095 -13.107 -6.769 1.00 56.41 425 SER A O 1
ATOM 3070 N N . SER A 1 426 ? -1.707 -11.789 -7.056 1.00 49.56 426 SER A N 1
ATOM 3071 C CA . SER A 1 426 ? -1.270 -11.090 -8.269 1.00 49.56 426 SER A CA 1
ATOM 3072 C C . SER A 1 426 ? -0.930 -9.603 -8.085 1.00 49.56 426 SER A C 1
ATOM 3074 O O . SER A 1 426 ? -0.539 -8.961 -9.060 1.00 49.56 426 SER A O 1
ATOM 3076 N N . ASN A 1 427 ? -1.095 -9.022 -6.890 1.00 51.84 427 ASN A N 1
ATOM 3077 C CA . ASN A 1 427 ? -1.009 -7.569 -6.703 1.00 51.84 427 ASN A CA 1
ATOM 3078 C C . ASN A 1 427 ? 0.390 -7.128 -6.243 1.00 51.84 427 ASN A C 1
ATOM 3080 O O . ASN A 1 427 ? 0.962 -7.696 -5.311 1.00 51.84 427 ASN A O 1
ATOM 3084 N N . GLN A 1 428 ? 0.915 -6.065 -6.863 1.00 55.31 428 GLN A N 1
ATOM 3085 C CA . GLN A 1 428 ? 2.034 -5.304 -6.305 1.00 55.31 428 GLN A CA 1
ATOM 3086 C C . GLN A 1 428 ? 1.519 -4.419 -5.168 1.00 55.31 428 GLN A C 1
ATOM 3088 O O . GLN A 1 428 ? 0.564 -3.666 -5.354 1.00 55.31 428 GLN A O 1
ATOM 3093 N N . ILE A 1 429 ? 2.149 -4.517 -4.000 1.00 55.28 429 ILE A N 1
ATOM 3094 C CA . ILE A 1 429 ? 1.796 -3.732 -2.816 1.00 55.28 429 ILE A CA 1
ATOM 3095 C C . ILE A 1 429 ? 2.886 -2.682 -2.620 1.00 55.28 429 ILE A C 1
ATOM 3097 O O . ILE A 1 429 ? 4.034 -3.021 -2.329 1.00 55.28 429 ILE A O 1
ATOM 3101 N N . GLU A 1 430 ? 2.525 -1.411 -2.795 1.00 54.72 430 GLU A N 1
ATOM 3102 C CA . GLU A 1 430 ? 3.386 -0.287 -2.427 1.00 54.72 430 GLU A CA 1
ATOM 3103 C C . GLU A 1 430 ? 3.392 -0.154 -0.901 1.00 54.72 430 GLU A C 1
ATOM 3105 O O . GLU A 1 430 ? 2.336 -0.037 -0.276 1.00 54.72 430 GLU A O 1
ATOM 3110 N N . ILE A 1 431 ? 4.583 -0.191 -0.308 1.00 61.12 431 ILE A N 1
ATOM 3111 C CA . ILE A 1 431 ? 4.798 -0.025 1.126 1.00 61.12 431 ILE A CA 1
ATOM 3112 C C . ILE A 1 431 ? 5.650 1.220 1.337 1.00 61.12 431 ILE A C 1
ATOM 3114 O O . ILE A 1 431 ? 6.833 1.234 0.992 1.00 61.12 431 ILE A O 1
ATOM 3118 N N . ARG A 1 432 ? 5.069 2.249 1.951 1.00 56.62 432 ARG A N 1
ATOM 3119 C CA . ARG A 1 432 ? 5.805 3.429 2.429 1.00 56.62 432 ARG A CA 1
ATOM 3120 C C . ARG A 1 432 ? 6.186 3.236 3.880 1.00 56.62 432 ARG A C 1
ATOM 3122 O O . ARG A 1 432 ? 5.339 2.808 4.652 1.00 56.62 432 ARG A O 1
ATOM 3129 N N . TYR A 1 433 ? 7.426 3.528 4.251 1.00 60.00 433 TYR A N 1
ATOM 3130 C CA . TYR A 1 433 ? 7.900 3.383 5.621 1.00 60.00 433 TYR A CA 1
ATOM 3131 C C . TYR A 1 433 ? 8.918 4.452 6.012 1.00 60.00 433 TYR A C 1
ATOM 3133 O O . TYR A 1 433 ? 9.704 4.897 5.187 1.00 60.00 433 TYR A O 1
ATOM 3141 N N . PHE A 1 434 ? 8.944 4.864 7.280 1.00 51.03 434 PHE A N 1
ATOM 3142 C CA . PHE A 1 434 ? 9.892 5.873 7.768 1.00 51.03 434 PHE A CA 1
ATOM 3143 C C . PHE A 1 434 ? 11.011 5.227 8.594 1.00 51.03 434 PHE A C 1
ATOM 3145 O O . PHE A 1 434 ? 10.746 4.451 9.509 1.00 51.03 434 PHE A O 1
ATOM 3152 N N . ARG A 1 435 ? 12.274 5.565 8.304 1.00 57.12 435 ARG A N 1
ATOM 3153 C CA . ARG A 1 435 ? 13.450 5.169 9.101 1.00 57.12 435 ARG A CA 1
ATOM 3154 C C . ARG A 1 435 ? 14.309 6.399 9.371 1.00 57.12 435 ARG A C 1
ATOM 3156 O O . ARG A 1 435 ? 14.797 7.033 8.441 1.00 57.12 435 ARG A O 1
ATOM 3163 N N . GLY A 1 436 ? 14.484 6.747 10.649 1.00 58.34 436 GLY A N 1
ATOM 3164 C CA . GLY A 1 436 ? 15.308 7.895 11.054 1.00 58.34 436 GLY A CA 1
ATOM 3165 C C . GLY A 1 436 ? 14.810 9.251 10.530 1.00 58.34 436 GLY A C 1
ATOM 3166 O O . GLY A 1 436 ? 15.620 10.142 10.311 1.00 58.34 436 GLY A O 1
ATOM 3167 N N . GLY A 1 437 ? 13.499 9.397 10.297 1.00 54.97 437 GLY A N 1
ATOM 3168 C CA . GLY A 1 437 ? 12.893 10.612 9.732 1.00 54.97 437 GLY A CA 1
ATOM 3169 C C . GLY A 1 437 ? 12.866 10.676 8.200 1.00 54.97 437 GLY A C 1
ATOM 3170 O O . GLY A 1 437 ? 12.268 11.597 7.653 1.00 54.97 437 GLY A O 1
ATOM 3171 N N . THR A 1 438 ? 13.451 9.696 7.509 1.00 51.97 438 THR A N 1
ATOM 3172 C CA . THR A 1 438 ? 13.428 9.589 6.044 1.00 51.97 438 THR A CA 1
ATOM 3173 C C . THR A 1 438 ? 12.349 8.598 5.612 1.00 51.97 438 THR A C 1
ATOM 3175 O O . THR A 1 438 ? 12.295 7.493 6.152 1.00 51.97 438 THR A O 1
ATOM 3178 N N . GLU A 1 439 ? 11.495 8.984 4.662 1.00 61.41 439 GLU A N 1
ATOM 3179 C CA . GLU A 1 439 ? 10.512 8.094 4.027 1.00 61.41 439 GLU A CA 1
ATOM 3180 C C . GLU A 1 439 ? 11.218 7.183 3.014 1.00 61.41 439 GLU A C 1
ATOM 3182 O O . GLU A 1 439 ? 12.100 7.630 2.282 1.00 61.41 439 GLU A O 1
ATOM 3187 N N . TYR A 1 440 ? 10.820 5.921 2.956 1.00 60.50 440 TYR A N 1
ATOM 3188 C CA . TYR A 1 440 ? 11.281 4.896 2.031 1.00 60.50 440 TYR A CA 1
ATOM 3189 C C . TYR A 1 440 ? 10.067 4.241 1.371 1.00 60.50 440 TYR A C 1
ATOM 3191 O O . TYR A 1 440 ? 9.057 4.011 2.030 1.00 60.50 440 TYR A O 1
ATOM 3199 N N . VAL A 1 441 ? 10.173 3.893 0.092 1.00 64.38 441 VAL A N 1
ATOM 3200 C CA . VAL A 1 441 ? 9.159 3.134 -0.652 1.00 64.38 441 VAL A CA 1
ATOM 3201 C C . VAL A 1 441 ? 9.739 1.776 -1.031 1.00 64.38 441 VAL A C 1
ATOM 3203 O O . VAL A 1 441 ? 10.814 1.699 -1.622 1.00 64.38 441 VAL A O 1
ATOM 3206 N N . SER A 1 442 ? 9.032 0.697 -0.709 1.00 64.00 442 SER A N 1
ATOM 3207 C CA . SER A 1 442 ? 9.354 -0.667 -1.138 1.00 64.00 442 SER A CA 1
ATOM 3208 C C . SER A 1 442 ? 8.168 -1.274 -1.879 1.00 64.00 442 SER A C 1
ATOM 3210 O O . SER A 1 442 ? 7.017 -1.058 -1.502 1.00 64.00 442 SER A O 1
ATOM 3212 N N . MET A 1 443 ? 8.448 -2.038 -2.933 1.00 62.94 443 MET A N 1
ATOM 3213 C CA . MET A 1 443 ? 7.435 -2.786 -3.674 1.00 62.94 443 MET A CA 1
ATOM 3214 C C . MET A 1 443 ? 7.464 -4.238 -3.205 1.00 62.94 443 MET A C 1
ATOM 3216 O O . MET A 1 443 ? 8.432 -4.957 -3.446 1.00 62.94 443 MET A O 1
ATOM 3220 N N . GLY A 1 444 ? 6.405 -4.663 -2.524 1.00 59.41 444 GLY A N 1
ATOM 3221 C CA . GLY A 1 444 ? 6.230 -6.034 -2.064 1.00 59.41 444 GLY A CA 1
ATOM 3222 C C . GLY A 1 444 ? 5.377 -6.853 -3.030 1.00 59.41 444 GLY A C 1
ATOM 3223 O O . GLY A 1 444 ? 4.446 -6.340 -3.650 1.00 59.41 444 GLY A O 1
ATOM 3224 N N . THR A 1 445 ? 5.670 -8.149 -3.139 1.00 58.19 445 THR A N 1
ATOM 3225 C CA . THR A 1 445 ? 4.758 -9.118 -3.771 1.00 58.19 445 THR A CA 1
ATOM 3226 C C . THR A 1 445 ? 4.100 -9.939 -2.671 1.00 58.19 445 THR A C 1
ATOM 3228 O O . THR A 1 445 ? 4.801 -10.516 -1.837 1.00 58.19 445 THR A O 1
ATOM 3231 N N . ALA A 1 446 ? 2.769 -9.984 -2.646 1.00 52.28 446 ALA A N 1
ATOM 3232 C CA . ALA A 1 446 ? 2.041 -10.828 -1.707 1.00 52.28 446 ALA A CA 1
ATOM 3233 C C . ALA A 1 446 ? 2.098 -12.293 -2.149 1.00 52.28 446 ALA A C 1
ATOM 3235 O O . ALA A 1 446 ? 1.581 -12.667 -3.198 1.00 52.28 446 ALA A O 1
ATOM 3236 N N . VAL A 1 447 ? 2.703 -13.142 -1.319 1.00 52.53 447 VAL A N 1
ATOM 3237 C CA . VAL A 1 447 ? 2.711 -14.594 -1.514 1.00 52.53 447 VAL A CA 1
ATOM 3238 C C . VAL A 1 447 ? 1.653 -15.201 -0.606 1.00 52.53 447 VAL A C 1
ATOM 3240 O O . VAL A 1 447 ? 1.753 -15.112 0.617 1.00 52.53 447 VAL A O 1
ATOM 3243 N N . SER A 1 448 ? 0.627 -15.820 -1.192 1.00 49.78 448 SER A N 1
ATOM 3244 C CA . SER A 1 448 ? -0.384 -16.561 -0.435 1.00 49.78 448 SER A CA 1
ATOM 3245 C C . SER A 1 448 ? 0.240 -17.807 0.191 1.00 49.78 448 SER A C 1
ATOM 3247 O O . SER A 1 448 ? 0.768 -18.653 -0.533 1.00 49.78 448 SER A O 1
ATOM 3249 N N . VAL A 1 449 ? 0.141 -17.962 1.511 1.00 48.25 449 VAL A N 1
ATOM 3250 C CA . VAL A 1 449 ? 0.584 -19.175 2.206 1.00 48.25 449 VAL A CA 1
ATOM 3251 C C . VAL A 1 449 ? -0.637 -20.028 2.546 1.00 48.25 449 VAL A C 1
ATOM 3253 O O . VAL A 1 449 ? -1.513 -19.619 3.306 1.00 48.25 449 VAL A O 1
ATOM 3256 N N . SER A 1 450 ? -0.721 -21.224 1.959 1.00 44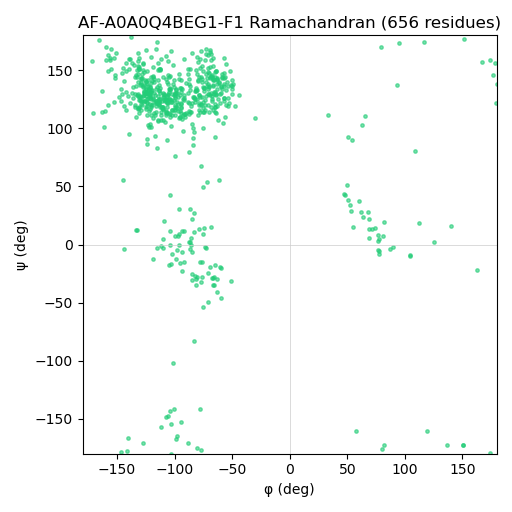.31 450 SER A N 1
ATOM 3257 C CA . SER A 1 450 ? -1.826 -22.158 2.194 1.00 44.31 450 SER A CA 1
ATOM 3258 C C . SER A 1 450 ? -1.575 -22.997 3.453 1.00 44.31 450 SER A C 1
ATOM 3260 O O . SER A 1 450 ? -0.844 -23.988 3.404 1.00 44.31 450 SER A O 1
ATOM 3262 N N . THR A 1 451 ? -2.190 -22.639 4.578 1.00 41.31 451 THR A N 1
ATOM 3263 C CA . THR A 1 451 ? -2.277 -23.492 5.781 1.00 41.31 451 THR A CA 1
ATOM 3264 C C . THR A 1 451 ? -3.725 -23.539 6.306 1.00 41.31 451 THR A C 1
ATOM 3266 O O . THR A 1 451 ? -4.554 -22.753 5.849 1.00 41.31 451 THR A O 1
ATOM 3269 N N . PRO A 1 452 ? -4.093 -24.486 7.203 1.00 35.69 452 PRO A N 1
ATOM 3270 C CA . PRO A 1 452 ? -5.498 -24.835 7.481 1.00 35.69 452 PRO A CA 1
ATOM 3271 C C . PRO A 1 452 ? -6.310 -23.821 8.320 1.00 35.69 452 PRO A C 1
ATOM 3273 O O . PRO A 1 452 ? -7.376 -24.169 8.817 1.00 35.69 452 PRO A O 1
ATOM 3276 N N . ALA A 1 453 ? -5.829 -22.591 8.505 1.00 36.50 453 ALA A N 1
ATOM 3277 C CA . ALA A 1 453 ? -6.493 -21.495 9.224 1.00 36.50 453 ALA A CA 1
ATOM 3278 C C . ALA A 1 453 ? -6.250 -20.183 8.442 1.00 36.50 453 ALA A C 1
ATOM 3280 O O . ALA A 1 453 ? -5.353 -20.185 7.600 1.00 36.50 453 ALA A O 1
ATOM 3281 N N . PRO A 1 454 ? -7.064 -19.118 8.626 1.00 46.88 454 PRO A N 1
ATOM 3282 C CA . PRO A 1 454 ? -7.410 -18.158 7.571 1.00 46.88 454 PRO A CA 1
ATOM 3283 C C . PRO A 1 454 ? -6.166 -17.687 6.820 1.00 46.88 454 PRO A C 1
ATOM 3285 O O . PRO A 1 454 ? -5.231 -17.169 7.429 1.00 46.88 454 PRO A O 1
ATOM 3288 N N . GLY A 1 455 ? -6.146 -17.965 5.512 1.00 48.78 455 GLY A N 1
ATOM 3289 C CA . GLY A 1 455 ? -4.960 -17.815 4.674 1.00 48.78 455 GLY A CA 1
ATOM 3290 C C . GLY A 1 455 ? -4.319 -16.444 4.855 1.00 48.78 455 GLY A C 1
ATOM 3291 O O . GLY A 1 455 ? -5.006 -15.426 4.855 1.00 48.78 455 GLY A O 1
ATOM 3292 N N . TYR A 1 456 ? -3.004 -16.421 5.020 1.00 45.81 456 TYR A N 1
ATOM 3293 C CA . TYR A 1 456 ? -2.253 -15.186 5.184 1.00 45.81 456 TYR A CA 1
ATOM 3294 C C . TYR A 1 456 ? -1.349 -14.954 3.984 1.00 45.81 456 TYR A C 1
ATOM 3296 O O . TYR A 1 456 ? -0.902 -15.900 3.326 1.00 45.81 456 TYR A O 1
ATOM 3304 N N . TYR A 1 457 ? -1.108 -13.681 3.687 1.00 50.31 457 TYR A N 1
ATOM 3305 C CA . TYR A 1 457 ? -0.117 -13.288 2.698 1.00 50.31 457 TYR A CA 1
ATOM 3306 C C . TYR A 1 457 ? 1.152 -12.877 3.427 1.00 50.31 457 TYR A C 1
ATOM 3308 O O . TYR A 1 457 ? 1.120 -12.010 4.303 1.00 50.31 457 TYR A O 1
ATOM 3316 N N . VAL A 1 458 ? 2.270 -13.487 3.047 1.00 50.91 458 VAL A N 1
ATOM 3317 C CA . VAL A 1 458 ? 3.586 -12.968 3.410 1.00 50.91 458 VAL A CA 1
ATOM 3318 C C . VAL A 1 458 ? 3.973 -11.974 2.336 1.00 50.91 458 VAL A C 1
ATOM 3320 O O . VAL A 1 458 ? 4.036 -12.322 1.154 1.00 50.91 458 VAL A O 1
ATOM 3323 N N . VAL A 1 459 ? 4.229 -10.736 2.746 1.00 54.50 459 VAL A N 1
ATOM 3324 C CA . VAL A 1 459 ? 4.832 -9.740 1.867 1.00 54.50 459 VAL A CA 1
ATOM 3325 C C . VAL A 1 459 ? 6.286 -9.618 2.274 1.00 54.50 459 VAL A C 1
ATOM 3327 O O . VAL A 1 459 ? 6.618 -9.006 3.289 1.00 54.50 459 VAL A O 1
ATOM 3330 N N . ASN A 1 460 ? 7.153 -10.247 1.485 1.00 55.72 460 ASN A N 1
ATOM 3331 C CA . ASN A 1 460 ? 8.588 -10.086 1.655 1.00 55.72 460 ASN A CA 1
ATOM 3332 C C . ASN A 1 460 ? 8.952 -8.666 1.228 1.00 55.72 460 ASN A C 1
ATOM 3334 O O . ASN A 1 460 ? 8.811 -8.311 0.056 1.00 55.72 460 ASN A O 1
ATOM 3338 N N . MET A 1 461 ? 9.400 -7.858 2.184 1.00 51.88 461 MET A N 1
ATOM 3339 C CA . MET A 1 461 ? 9.949 -6.544 1.892 1.00 51.88 461 MET A CA 1
ATOM 3340 C C . MET A 1 461 ? 11.406 -6.690 1.468 1.00 51.88 461 MET A C 1
ATOM 3342 O O . MET A 1 461 ? 12.227 -7.219 2.217 1.00 51.88 461 MET A O 1
ATOM 3346 N N . THR A 1 462 ? 11.747 -6.162 0.300 1.00 57.00 462 THR A N 1
ATOM 3347 C CA . THR A 1 462 ? 13.124 -5.751 0.013 1.00 57.00 462 THR A CA 1
ATOM 3348 C C . THR A 1 462 ? 13.393 -4.390 0.652 1.00 57.00 462 THR A C 1
ATOM 3350 O O . THR A 1 462 ? 12.452 -3.639 0.928 1.00 57.00 462 THR A O 1
ATOM 3353 N N . GLU A 1 463 ? 14.664 -4.068 0.903 1.00 58.72 463 GLU A N 1
ATOM 3354 C CA . GLU A 1 463 ? 15.053 -2.744 1.398 1.00 58.72 463 GLU A CA 1
ATOM 3355 C C . GLU A 1 463 ? 14.466 -1.661 0.480 1.00 58.72 463 GLU A C 1
ATOM 3357 O O . GLU A 1 463 ? 14.642 -1.695 -0.740 1.00 58.72 463 GLU A O 1
ATOM 3362 N N . GLY A 1 464 ? 13.661 -0.774 1.067 1.00 58.44 464 GLY A N 1
ATOM 3363 C CA . GLY A 1 464 ? 12.993 0.295 0.346 1.00 58.44 464 GLY A CA 1
ATOM 3364 C C . GLY A 1 464 ? 13.964 1.384 -0.073 1.00 58.44 464 GLY A C 1
ATOM 3365 O O . GLY A 1 464 ? 15.077 1.512 0.433 1.00 58.44 464 GLY A O 1
ATOM 3366 N N . VAL A 1 465 ? 13.507 2.200 -1.004 1.00 60.59 465 VAL A N 1
ATOM 3367 C CA . VAL A 1 465 ? 14.260 3.286 -1.615 1.00 60.59 465 VAL A CA 1
ATOM 3368 C C . VAL A 1 465 ? 13.838 4.599 -0.958 1.00 60.59 465 VAL A C 1
ATOM 3370 O O . VAL A 1 465 ? 12.634 4.846 -0.889 1.00 60.59 465 VAL A O 1
ATOM 3373 N N . PRO A 1 466 ? 14.762 5.447 -0.470 1.00 64.44 466 PRO A N 1
ATOM 3374 C CA . PRO A 1 466 ? 14.391 6.722 0.132 1.00 64.44 466 PRO A CA 1
ATOM 3375 C C . PRO A 1 466 ? 13.610 7.591 -0.862 1.00 64.44 466 PRO A C 1
ATOM 3377 O O . PRO A 1 466 ? 14.046 7.770 -1.997 1.00 64.44 466 PRO A O 1
ATOM 3380 N N . VAL A 1 467 ? 12.498 8.190 -0.434 1.00 55.50 467 VAL A N 1
ATOM 3381 C CA . VAL A 1 467 ? 11.619 9.029 -1.278 1.00 55.50 467 VAL A CA 1
ATOM 3382 C C . VAL A 1 467 ? 12.316 10.307 -1.761 1.00 55.50 467 VAL A C 1
ATOM 3384 O O . VAL A 1 467 ? 11.939 10.872 -2.782 1.00 55.50 467 VAL A O 1
ATOM 3387 N N . ASN A 1 468 ? 13.416 10.695 -1.108 1.00 58.66 468 ASN A N 1
ATOM 3388 C CA . ASN A 1 468 ? 14.274 11.813 -1.507 1.00 58.66 468 ASN A CA 1
ATOM 3389 C C . ASN A 1 468 ? 15.641 11.348 -2.054 1.00 58.66 468 ASN A C 1
ATOM 3391 O O . ASN A 1 468 ? 16.610 12.110 -2.029 1.00 58.66 468 ASN A O 1
ATOM 3395 N N . ALA A 1 469 ? 15.766 10.092 -2.500 1.00 63.03 469 ALA A N 1
ATOM 3396 C CA . ALA A 1 469 ? 16.972 9.630 -3.180 1.00 63.03 469 ALA A CA 1
ATOM 3397 C C . ALA A 1 469 ? 16.985 10.135 -4.629 1.00 63.03 469 ALA A C 1
ATOM 3399 O O . ALA A 1 469 ? 16.098 9.815 -5.425 1.00 63.03 469 ALA A O 1
ATOM 3400 N N . GLN A 1 470 ? 18.016 10.909 -4.972 1.00 80.38 470 GLN A N 1
ATOM 3401 C CA . GLN A 1 470 ? 18.309 11.241 -6.361 1.00 80.38 470 GLN A CA 1
ATOM 3402 C C . GLN A 1 470 ? 19.081 10.106 -7.017 1.00 80.38 470 GLN A C 1
ATOM 3404 O O . GLN A 1 470 ? 20.086 9.632 -6.484 1.00 80.38 470 GLN A O 1
ATOM 3409 N N . TYR A 1 471 ? 18.633 9.718 -8.205 1.00 87.56 471 TYR A N 1
ATOM 3410 C CA . TYR A 1 471 ? 19.307 8.737 -9.045 1.00 87.56 471 TYR A CA 1
ATOM 3411 C C . TYR A 1 471 ? 19.813 9.389 -10.323 1.00 87.56 471 TYR A C 1
ATOM 3413 O O . TYR A 1 471 ? 19.344 10.451 -10.730 1.00 87.56 471 TYR A O 1
ATOM 3421 N N . THR A 1 472 ? 20.827 8.772 -10.924 1.00 93.50 472 THR A N 1
ATOM 3422 C CA . THR A 1 472 ? 21.509 9.285 -12.111 1.00 93.50 472 THR A CA 1
ATOM 3423 C C . THR A 1 472 ? 21.374 8.321 -13.281 1.00 93.50 472 THR A C 1
ATOM 3425 O O . THR A 1 472 ? 21.750 7.151 -13.187 1.00 93.50 472 THR A O 1
ATOM 3428 N N . ILE A 1 473 ? 20.886 8.838 -14.406 1.00 96.88 473 ILE A N 1
ATOM 3429 C CA . ILE A 1 473 ? 20.936 8.179 -15.711 1.00 96.88 473 ILE A CA 1
ATOM 3430 C C . ILE A 1 473 ? 22.178 8.696 -16.437 1.00 96.88 473 ILE A C 1
ATOM 3432 O O . ILE A 1 473 ? 22.256 9.876 -16.789 1.00 96.88 473 ILE A O 1
ATOM 3436 N N . SER A 1 474 ? 23.144 7.810 -16.656 1.00 96.31 474 SER A N 1
ATOM 3437 C CA . SER A 1 474 ? 24.359 8.081 -17.422 1.00 96.31 474 SER A CA 1
ATOM 3438 C C . SER A 1 474 ? 24.173 7.656 -18.876 1.00 96.31 474 SER A C 1
ATOM 3440 O O . SER A 1 474 ? 23.691 6.558 -19.153 1.00 96.31 474 SER A O 1
ATOM 3442 N N . PHE A 1 475 ? 24.585 8.513 -19.807 1.00 96.81 475 PHE A N 1
ATOM 3443 C CA . PHE A 1 475 ? 24.493 8.255 -21.242 1.00 96.81 475 PHE A CA 1
ATOM 3444 C C . PHE A 1 475 ? 25.884 7.985 -21.811 1.00 96.81 475 PHE A C 1
ATOM 3446 O O . PHE A 1 475 ? 26.732 8.875 -21.832 1.00 96.81 475 PHE A O 1
ATOM 3453 N N . ASP A 1 476 ? 26.107 6.763 -22.284 1.00 96.81 476 ASP A N 1
ATOM 3454 C CA . ASP A 1 476 ? 27.293 6.400 -23.052 1.00 96.81 476 ASP A CA 1
ATOM 3455 C C . ASP A 1 476 ? 26.986 6.563 -24.544 1.00 96.81 476 ASP A C 1
ATOM 3457 O O . ASP A 1 476 ? 26.175 5.836 -25.119 1.00 96.81 476 ASP A O 1
ATOM 3461 N N . SER A 1 477 ? 27.612 7.549 -25.184 1.00 96.12 477 SER A N 1
ATOM 3462 C CA . SER A 1 477 ? 27.394 7.847 -26.600 1.00 96.12 477 SER A CA 1
ATOM 3463 C C . SER A 1 477 ? 28.044 6.836 -27.554 1.00 96.12 477 SER A C 1
ATOM 3465 O O . SER A 1 477 ? 27.898 6.998 -28.769 1.00 96.12 477 SER A O 1
ATOM 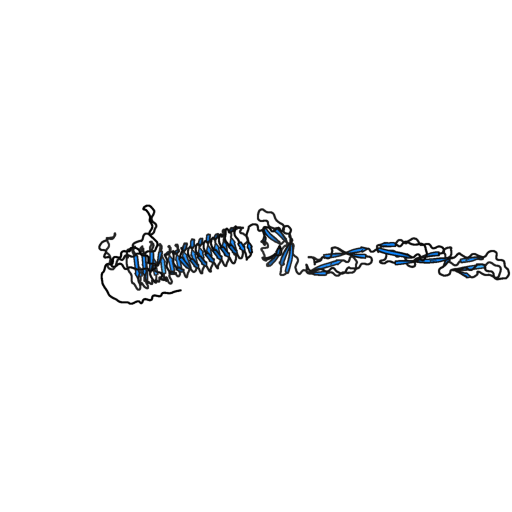3467 N N . ASP A 1 478 ? 28.762 5.824 -27.049 1.00 95.75 478 ASP A N 1
ATOM 3468 C CA . ASP A 1 478 ? 29.491 4.829 -27.847 1.00 95.75 478 ASP A CA 1
ATOM 3469 C C . ASP A 1 478 ? 30.384 5.499 -28.913 1.00 95.75 478 ASP A C 1
ATOM 3471 O O . ASP A 1 478 ? 30.299 5.257 -30.119 1.00 95.75 478 ASP A O 1
ATOM 3475 N N . GLY A 1 479 ? 31.198 6.465 -28.483 1.00 92.62 479 GLY A N 1
ATOM 3476 C CA . GLY A 1 479 ? 32.085 7.227 -29.371 1.00 92.62 479 GLY A CA 1
ATOM 3477 C C . GLY A 1 479 ? 31.401 8.308 -30.224 1.00 92.62 479 GLY A C 1
ATOM 3478 O O . GLY A 1 479 ? 32.049 8.879 -31.100 1.00 92.62 479 GLY A O 1
ATOM 3479 N N . GLY A 1 480 ? 30.117 8.604 -29.992 1.00 94.69 480 GLY A N 1
ATOM 3480 C CA . GLY A 1 480 ? 29.455 9.817 -30.487 1.00 94.69 480 GLY A CA 1
ATOM 3481 C C . GLY A 1 480 ? 29.739 11.057 -29.623 1.00 94.69 480 GLY A C 1
ATOM 3482 O O . GLY A 1 480 ? 30.490 11.002 -28.648 1.00 94.69 480 GLY A O 1
ATOM 3483 N N . SER A 1 481 ? 29.100 12.185 -29.944 1.00 95.50 481 SER A N 1
ATOM 3484 C CA . SER A 1 481 ? 29.172 13.422 -29.148 1.00 95.50 481 SER A CA 1
ATOM 3485 C C . SER A 1 481 ? 28.729 13.204 -27.696 1.00 95.50 481 SER A C 1
ATOM 3487 O O . SER A 1 481 ? 27.834 12.400 -27.437 1.00 95.50 481 SER A O 1
ATOM 3489 N N . SER A 1 482 ? 29.315 13.946 -26.753 1.00 93.12 482 SER A N 1
ATOM 3490 C CA . SER A 1 482 ? 29.001 13.811 -25.327 1.00 93.12 482 SER A CA 1
ATOM 3491 C C . SER A 1 482 ? 27.544 14.163 -25.009 1.00 93.12 482 SER A C 1
ATOM 3493 O O . SER A 1 482 ? 26.982 15.115 -25.549 1.00 93.12 482 SER A O 1
ATOM 3495 N N . VAL A 1 483 ? 26.947 13.400 -24.091 1.00 96.19 483 VAL A N 1
ATOM 3496 C CA . VAL A 1 483 ? 25.589 13.613 -23.575 1.00 96.19 483 VAL A CA 1
ATOM 3497 C C . VAL A 1 483 ? 25.667 13.709 -22.054 1.00 96.19 483 VAL A C 1
ATOM 3499 O O . VAL A 1 483 ? 26.264 12.853 -21.405 1.00 96.19 483 VAL A O 1
ATOM 3502 N N . SER A 1 484 ? 25.108 14.773 -21.477 1.00 94.56 484 SER A N 1
ATOM 3503 C CA . SER A 1 484 ? 25.097 14.964 -20.024 1.00 94.56 484 SER A CA 1
ATOM 3504 C C . SER A 1 484 ? 24.190 13.947 -19.335 1.00 94.56 484 SER A C 1
ATOM 3506 O O . SER A 1 484 ? 23.124 13.609 -19.847 1.00 94.56 484 SER A O 1
ATOM 3508 N N . SER A 1 485 ? 24.593 13.498 -18.147 1.00 95.12 485 SER A N 1
ATOM 3509 C CA . SER A 1 485 ? 23.743 12.675 -17.289 1.00 95.12 485 SER A CA 1
ATOM 3510 C C . SER A 1 485 ? 22.536 13.459 -16.773 1.00 95.12 485 SER A C 1
ATOM 3512 O O . SER A 1 485 ? 22.596 14.679 -16.606 1.00 95.12 485 SER A O 1
ATOM 3514 N N . ILE A 1 486 ? 21.455 12.745 -16.467 1.00 95.81 486 ILE A N 1
ATOM 3515 C CA . ILE A 1 486 ? 20.264 13.303 -15.817 1.00 95.81 486 ILE A CA 1
ATOM 3516 C C . ILE A 1 486 ? 20.248 12.819 -14.368 1.00 95.81 486 ILE A C 1
ATOM 3518 O O . ILE A 1 486 ? 20.267 11.613 -14.139 1.00 95.81 486 ILE A O 1
ATOM 3522 N N . THR A 1 487 ? 20.184 13.747 -13.410 1.00 94.06 487 THR A N 1
ATOM 3523 C CA . THR A 1 487 ? 20.076 13.449 -11.972 1.00 94.06 487 THR A CA 1
ATOM 3524 C C . THR A 1 487 ? 18.841 14.134 -11.400 1.00 94.06 487 THR A C 1
ATOM 3526 O O . THR A 1 487 ? 18.717 15.354 -11.505 1.00 94.06 487 THR A O 1
ATOM 3529 N N . GLN A 1 488 ? 17.908 13.350 -10.860 1.00 91.06 488 GLN A N 1
ATOM 3530 C CA . GLN A 1 488 ? 16.596 13.797 -10.369 1.00 91.06 488 GLN A CA 1
ATOM 3531 C C . GLN A 1 488 ? 16.068 12.830 -9.300 1.00 91.06 488 GLN A C 1
ATOM 3533 O O . GLN A 1 488 ? 16.607 11.733 -9.133 1.00 91.06 488 GLN A O 1
ATOM 3538 N N . ASP A 1 489 ? 15.014 13.236 -8.591 1.00 86.50 489 ASP A N 1
ATOM 3539 C CA . ASP A 1 489 ? 14.366 12.418 -7.564 1.00 86.50 489 ASP A CA 1
ATOM 3540 C C . ASP A 1 489 ? 13.675 11.191 -8.185 1.00 86.50 489 ASP A C 1
ATOM 3542 O O . ASP A 1 489 ? 13.143 11.244 -9.301 1.00 86.50 489 ASP A O 1
ATOM 3546 N N . TYR A 1 490 ? 13.672 10.077 -7.452 1.00 83.81 490 TYR A N 1
ATOM 3547 C CA . TYR A 1 490 ? 12.976 8.849 -7.836 1.00 83.81 490 TYR A CA 1
ATOM 3548 C C . TYR A 1 490 ? 11.513 9.096 -8.258 1.00 83.81 490 TYR A C 1
ATOM 3550 O O . TYR A 1 490 ? 10.788 9.869 -7.637 1.00 83.81 490 TYR A O 1
ATOM 3558 N N . GLY A 1 491 ? 11.069 8.425 -9.327 1.00 81.38 491 GLY A N 1
ATOM 3559 C CA . GLY A 1 491 ? 9.682 8.479 -9.805 1.00 81.38 491 GLY A CA 1
ATOM 3560 C C . GLY A 1 491 ? 9.297 9.744 -10.584 1.00 81.38 491 GLY A C 1
ATOM 3561 O O . GLY A 1 491 ? 8.222 9.776 -11.183 1.00 81.38 491 GLY A O 1
ATOM 3562 N N . THR A 1 492 ? 10.161 10.763 -10.642 1.00 89.56 492 THR A N 1
ATOM 3563 C CA . THR A 1 492 ? 9.922 11.969 -11.453 1.00 89.56 492 THR A CA 1
ATOM 3564 C C . THR A 1 492 ? 10.003 11.676 -12.954 1.00 89.56 492 THR A C 1
ATOM 3566 O O . THR A 1 492 ? 10.658 10.725 -13.382 1.00 89.56 492 THR A O 1
ATOM 3569 N N . ALA A 1 493 ? 9.301 12.469 -13.771 1.00 93.00 493 ALA A N 1
ATOM 3570 C CA . ALA A 1 493 ? 9.264 12.285 -15.221 1.00 93.00 493 ALA A CA 1
ATOM 3571 C C . ALA A 1 493 ? 10.606 12.654 -15.875 1.00 93.00 493 ALA A C 1
ATOM 3573 O O . ALA A 1 493 ? 11.117 13.757 -15.686 1.00 93.00 493 ALA A O 1
ATOM 3574 N N . VAL A 1 494 ? 11.137 11.757 -16.707 1.00 94.81 494 VAL A N 1
ATOM 3575 C CA . VAL A 1 494 ? 12.417 11.935 -17.405 1.00 94.81 494 VAL A CA 1
ATOM 3576 C C . VAL A 1 494 ? 12.164 12.336 -18.857 1.00 94.81 494 VAL A C 1
ATOM 3578 O O . VAL A 1 494 ? 11.414 11.687 -19.582 1.00 94.81 494 VAL A O 1
ATOM 3581 N N . THR A 1 495 ? 12.819 13.411 -19.305 1.00 92.94 495 THR A N 1
ATOM 3582 C CA . THR A 1 495 ? 12.816 13.826 -20.717 1.00 92.94 495 THR A CA 1
ATOM 3583 C C . THR A 1 495 ? 14.073 13.302 -21.405 1.00 92.94 495 THR A C 1
ATOM 3585 O O . THR A 1 495 ? 15.180 13.544 -20.926 1.00 92.94 495 THR A O 1
ATOM 3588 N N . ALA A 1 496 ? 13.913 12.592 -22.525 1.00 89.38 496 ALA A N 1
ATOM 3589 C CA . ALA A 1 496 ? 15.050 12.075 -23.283 1.00 89.38 496 ALA A CA 1
ATOM 3590 C C . ALA A 1 496 ? 15.950 13.220 -23.799 1.00 89.38 496 ALA A C 1
ATOM 3592 O O . ALA A 1 496 ? 15.429 14.242 -24.258 1.00 89.38 496 ALA A O 1
ATOM 3593 N N . PRO A 1 497 ? 17.287 13.068 -23.749 1.00 91.88 497 PRO A N 1
ATOM 3594 C CA . PRO A 1 497 ? 18.203 14.082 -24.257 1.00 91.88 497 PRO A CA 1
ATOM 3595 C C . PRO A 1 497 ? 18.124 14.192 -25.786 1.00 91.88 497 PRO A C 1
ATOM 3597 O O . PRO A 1 497 ? 17.638 13.288 -26.471 1.00 91.88 497 PRO A O 1
ATOM 3600 N N . ALA A 1 498 ? 18.652 15.291 -26.330 1.00 92.94 498 ALA A N 1
ATOM 3601 C CA . ALA A 1 498 ? 18.842 15.422 -27.772 1.00 92.94 498 ALA A CA 1
ATOM 3602 C C . ALA A 1 498 ? 19.721 14.277 -28.309 1.00 92.94 498 ALA A C 1
ATOM 3604 O O . ALA A 1 498 ? 20.663 13.842 -27.641 1.00 92.94 498 ALA A O 1
ATOM 3605 N N . ALA A 1 499 ? 19.409 13.792 -29.513 1.00 94.19 499 ALA A N 1
ATOM 3606 C CA . ALA A 1 499 ? 20.161 12.710 -30.139 1.00 94.19 499 ALA A CA 1
ATOM 3607 C C . ALA A 1 499 ? 21.636 13.118 -30.339 1.00 94.19 499 ALA A C 1
ATOM 3609 O O . ALA A 1 499 ? 21.889 14.196 -30.889 1.00 94.19 499 ALA A O 1
ATOM 3610 N N . PRO A 1 500 ? 22.609 12.290 -29.917 1.00 96.56 500 PRO A N 1
ATOM 3611 C CA . PRO A 1 500 ? 24.017 12.556 -30.177 1.00 96.56 500 PRO A CA 1
ATOM 3612 C C . PRO A 1 500 ? 24.343 12.410 -31.670 1.00 96.56 500 PRO A C 1
ATOM 3614 O O . PRO A 1 500 ? 23.578 11.835 -32.446 1.00 96.56 500 PRO A O 1
ATOM 3617 N N . THR A 1 501 ? 25.527 12.871 -32.070 1.00 96.06 501 THR A N 1
ATOM 3618 C CA . THR A 1 501 ? 26.046 12.745 -33.443 1.00 96.06 501 THR A CA 1
ATOM 3619 C C . THR A 1 501 ? 27.326 11.909 -33.490 1.00 96.06 501 THR A C 1
ATOM 3621 O O . THR A 1 501 ? 28.197 12.088 -32.638 1.00 96.06 501 THR A O 1
ATOM 3624 N N . LYS A 1 502 ? 27.477 11.048 -34.506 1.00 96.88 502 LYS A N 1
ATOM 3625 C CA . LYS A 1 502 ? 28.682 10.238 -34.773 1.00 96.88 502 LYS A CA 1
ATOM 3626 C C . LYS A 1 502 ? 28.961 10.225 -36.280 1.00 96.88 502 LYS A C 1
ATOM 3628 O O . LYS A 1 502 ? 28.096 9.844 -37.064 1.00 96.88 502 LYS A O 1
ATOM 3633 N N . THR A 1 503 ? 30.144 10.677 -36.699 1.00 95.75 503 THR A N 1
ATOM 3634 C CA . THR A 1 503 ? 30.501 10.829 -38.123 1.00 95.75 503 THR A CA 1
ATOM 3635 C C . THR A 1 503 ? 30.369 9.513 -38.884 1.00 95.75 503 THR A C 1
ATOM 3637 O O . THR A 1 503 ? 30.982 8.523 -38.495 1.00 95.75 503 THR A O 1
ATOM 3640 N N . GLY A 1 504 ? 29.603 9.520 -39.980 1.00 95.88 504 GLY A N 1
ATOM 3641 C CA . GLY A 1 504 ? 29.367 8.342 -40.821 1.00 95.88 504 GLY A CA 1
ATOM 3642 C C . GLY A 1 504 ? 28.298 7.373 -40.298 1.00 95.88 504 GLY A C 1
ATOM 3643 O O . GLY A 1 504 ? 28.118 6.307 -40.882 1.00 95.88 504 GLY A O 1
ATOM 3644 N N . TYR A 1 505 ? 27.574 7.734 -39.232 1.00 97.19 505 TYR A N 1
ATOM 3645 C CA . TYR A 1 505 ? 26.510 6.921 -38.639 1.00 97.19 505 TYR A CA 1
ATOM 3646 C C . TYR A 1 505 ? 25.232 7.740 -38.404 1.00 97.19 505 TYR A C 1
ATOM 3648 O O . TYR A 1 505 ? 25.273 8.949 -38.175 1.00 97.19 505 TYR A O 1
ATOM 3656 N N . THR A 1 506 ? 24.087 7.060 -38.413 1.00 96.69 506 THR A N 1
ATOM 3657 C CA . THR A 1 506 ? 22.777 7.588 -38.014 1.00 96.69 506 THR A CA 1
ATOM 3658 C C . THR A 1 506 ? 22.396 7.048 -36.636 1.00 96.69 506 THR A C 1
ATOM 3660 O O . THR A 1 506 ? 22.520 5.848 -36.376 1.00 96.69 506 THR A O 1
ATOM 3663 N N . PHE A 1 507 ? 21.936 7.929 -35.742 1.00 97.44 507 PHE A N 1
ATOM 3664 C CA . PHE A 1 507 ? 21.482 7.551 -34.403 1.00 97.44 507 PHE A CA 1
ATOM 3665 C C . PHE A 1 507 ? 20.189 6.728 -34.489 1.00 97.44 507 PHE A C 1
ATOM 3667 O O . PHE A 1 507 ? 19.171 7.217 -34.975 1.00 97.44 507 PHE A O 1
ATOM 3674 N N . ALA A 1 508 ? 20.235 5.481 -34.020 1.00 95.69 508 ALA A N 1
ATOM 3675 C CA . ALA A 1 508 ? 19.114 4.542 -34.078 1.00 95.69 508 ALA A CA 1
ATOM 3676 C C . ALA A 1 508 ? 18.274 4.526 -32.789 1.00 95.69 508 ALA A C 1
ATOM 3678 O O . ALA A 1 508 ? 17.153 4.021 -32.790 1.00 95.69 508 ALA A O 1
ATOM 3679 N N . GLY A 1 509 ? 18.803 5.075 -31.692 1.00 95.12 509 GLY A N 1
ATOM 3680 C CA . GLY A 1 509 ? 18.134 5.113 -30.397 1.00 95.12 509 GLY A CA 1
ATOM 3681 C C . GLY A 1 509 ? 19.066 4.760 -29.246 1.00 95.12 509 GLY A C 1
ATOM 3682 O O . GLY A 1 509 ? 20.273 4.604 -29.410 1.00 95.12 509 GLY A O 1
ATOM 3683 N N . TRP A 1 510 ? 18.484 4.633 -28.063 1.00 96.06 510 TRP A N 1
ATOM 3684 C CA . TRP A 1 510 ? 19.178 4.270 -26.833 1.00 96.06 510 TRP A CA 1
ATOM 3685 C C . TRP A 1 510 ? 18.829 2.831 -26.437 1.00 96.06 510 TRP A C 1
ATOM 3687 O O . TRP A 1 510 ? 17.666 2.437 -26.555 1.00 96.06 510 TRP A O 1
ATOM 3697 N N . TYR A 1 511 ? 19.806 2.058 -25.954 1.00 93.25 511 TYR A N 1
ATOM 3698 C CA . TYR A 1 511 ? 19.569 0.731 -25.386 1.00 93.25 511 TYR A CA 1
ATOM 3699 C C . TYR A 1 511 ? 20.264 0.558 -24.022 1.00 93.25 511 TYR A C 1
ATOM 3701 O O . TYR A 1 511 ? 21.486 0.720 -23.939 1.00 93.25 511 TYR A O 1
ATOM 3709 N N . PRO A 1 512 ? 19.521 0.200 -22.956 1.00 94.31 512 PRO A N 1
ATOM 3710 C CA . PRO A 1 512 ? 18.053 0.114 -22.879 1.00 94.31 512 PRO A CA 1
ATOM 3711 C C . PRO A 1 512 ? 17.345 1.439 -23.225 1.00 94.31 512 PRO A C 1
ATOM 3713 O O . PRO A 1 512 ? 17.967 2.493 -23.199 1.00 94.31 512 PRO A O 1
ATOM 3716 N N . ALA A 1 513 ? 16.057 1.412 -23.581 1.00 94.06 513 ALA A N 1
ATOM 3717 C CA . ALA A 1 513 ? 15.329 2.650 -23.880 1.00 94.06 513 ALA A CA 1
ATOM 3718 C C . ALA A 1 513 ? 15.339 3.602 -22.670 1.00 94.06 513 ALA A C 1
ATOM 3720 O O . ALA A 1 513 ? 15.306 3.148 -21.525 1.00 94.06 513 ALA A O 1
ATOM 3721 N N . VAL A 1 514 ? 15.361 4.917 -22.921 1.00 95.19 514 VAL A N 1
ATOM 3722 C CA . VAL A 1 514 ? 15.316 5.919 -21.844 1.00 95.19 514 VAL A CA 1
ATOM 3723 C C . VAL A 1 514 ? 14.010 5.747 -21.056 1.00 95.19 514 VAL A C 1
ATOM 3725 O O . VAL A 1 514 ? 12.939 5.823 -21.665 1.00 95.19 514 VAL A O 1
ATOM 3728 N N . PRO A 1 515 ? 14.070 5.504 -19.733 1.00 92.81 515 PRO A N 1
ATOM 3729 C CA . PRO A 1 515 ? 12.878 5.375 -18.905 1.00 92.81 515 PRO A CA 1
ATOM 3730 C C . PRO A 1 515 ? 12.011 6.635 -18.965 1.00 92.81 515 PRO A C 1
ATOM 3732 O O . PRO A 1 515 ? 12.535 7.746 -18.995 1.00 92.81 515 PRO A O 1
ATOM 3735 N N . ALA A 1 516 ? 10.686 6.473 -18.938 1.00 94.25 516 ALA A N 1
ATOM 3736 C CA . ALA A 1 516 ? 9.759 7.607 -18.854 1.00 94.25 516 ALA A CA 1
ATOM 3737 C C . ALA A 1 516 ? 9.780 8.282 -17.468 1.00 94.25 516 ALA A C 1
ATOM 3739 O O . ALA A 1 516 ? 9.446 9.461 -17.343 1.00 94.25 516 ALA A O 1
ATOM 3740 N N . THR A 1 517 ? 10.182 7.542 -16.431 1.00 93.44 517 THR A N 1
ATOM 3741 C CA . THR A 1 517 ? 10.334 8.015 -15.051 1.00 93.44 517 THR A CA 1
ATOM 3742 C C . THR A 1 517 ? 11.676 7.580 -14.470 1.00 93.44 517 THR A C 1
ATOM 3744 O O . THR A 1 517 ? 12.246 6.574 -14.896 1.00 93.44 517 THR A O 1
ATOM 3747 N N . MET A 1 518 ? 12.196 8.340 -13.505 1.00 93.38 518 MET A N 1
ATOM 3748 C CA . MET A 1 518 ? 13.493 8.073 -12.886 1.00 93.38 518 MET A CA 1
ATOM 3749 C C . MET A 1 518 ? 13.460 6.737 -12.115 1.00 93.38 518 MET A C 1
ATOM 3751 O O . MET A 1 518 ? 12.672 6.614 -11.170 1.00 93.38 518 MET A O 1
ATOM 3755 N N . PRO A 1 519 ? 14.286 5.737 -12.491 1.00 87.12 519 PRO A N 1
ATOM 3756 C CA . PRO A 1 519 ? 14.285 4.428 -11.846 1.00 87.12 519 PRO A CA 1
ATOM 3757 C C . PRO A 1 519 ? 14.869 4.474 -10.429 1.00 87.12 519 PRO A C 1
ATOM 3759 O O . PRO A 1 519 ? 15.587 5.398 -10.054 1.00 87.12 519 PRO A O 1
ATOM 3762 N N . ALA A 1 520 ? 14.591 3.426 -9.653 1.00 82.31 520 ALA A N 1
ATOM 3763 C CA . ALA A 1 520 ? 15.103 3.206 -8.299 1.00 82.31 520 ALA A CA 1
ATOM 3764 C C . ALA A 1 520 ? 16.583 2.761 -8.283 1.00 82.31 520 ALA A C 1
ATOM 3766 O O . ALA A 1 520 ? 16.944 1.745 -7.689 1.00 82.31 520 ALA A O 1
ATOM 3767 N N . GLY A 1 521 ? 17.445 3.473 -9.005 1.00 84.06 521 GLY A N 1
ATOM 3768 C CA . GLY A 1 521 ? 18.854 3.128 -9.138 1.00 84.06 521 GLY A CA 1
ATOM 3769 C C . GLY A 1 521 ? 19.545 3.903 -10.250 1.00 84.06 521 GLY A C 1
ATOM 3770 O O . GLY A 1 521 ? 18.914 4.365 -11.199 1.00 84.06 521 GLY A O 1
ATOM 3771 N N . ASN A 1 522 ? 20.868 4.016 -10.151 1.00 90.88 522 ASN A N 1
ATOM 3772 C CA . ASN A 1 522 ? 21.661 4.575 -11.238 1.00 90.88 522 ASN A CA 1
ATOM 3773 C C . ASN A 1 522 ? 21.690 3.591 -12.408 1.00 90.88 522 ASN A C 1
ATOM 3775 O O . ASN A 1 522 ? 21.960 2.404 -12.217 1.00 90.88 522 ASN A O 1
ATOM 3779 N N . VAL A 1 523 ? 21.460 4.085 -13.619 1.00 93.88 523 VAL A N 1
ATOM 3780 C CA . VAL A 1 523 ? 21.486 3.267 -14.836 1.00 93.88 523 VAL A CA 1
ATOM 3781 C C . VAL A 1 523 ? 22.401 3.899 -15.868 1.00 93.88 523 VAL A C 1
ATOM 3783 O O . VAL A 1 523 ? 22.528 5.119 -15.943 1.00 93.88 523 VAL A O 1
ATOM 3786 N N . THR A 1 524 ? 23.054 3.059 -16.664 1.00 95.31 524 THR A N 1
ATOM 3787 C CA . THR A 1 524 ? 23.822 3.499 -17.831 1.00 95.31 524 THR A CA 1
ATOM 3788 C C . THR A 1 524 ? 23.140 2.980 -19.079 1.00 95.31 524 THR A C 1
ATOM 3790 O O . THR A 1 524 ? 22.767 1.810 -19.146 1.00 95.31 524 THR A O 1
ATOM 3793 N N . ILE A 1 525 ? 22.954 3.866 -20.047 1.00 96.50 525 ILE A N 1
ATOM 3794 C CA . ILE A 1 525 ? 22.267 3.584 -21.299 1.00 96.50 525 ILE A CA 1
ATOM 3795 C C . ILE A 1 525 ? 23.204 3.928 -22.454 1.00 96.50 525 ILE A C 1
ATOM 3797 O O . ILE A 1 525 ? 23.877 4.957 -22.413 1.00 96.50 525 ILE A O 1
ATOM 3801 N N . VAL A 1 526 ? 23.242 3.072 -23.477 1.00 96.62 526 VAL A N 1
ATOM 3802 C CA . VAL A 1 526 ? 24.234 3.137 -24.558 1.00 96.62 526 VAL A CA 1
ATOM 3803 C C . VAL A 1 526 ? 23.573 3.498 -25.887 1.00 96.62 526 VAL A C 1
ATOM 3805 O O . VAL A 1 526 ? 22.526 2.948 -26.243 1.00 96.62 526 VAL A O 1
ATOM 3808 N N . ALA A 1 527 ? 24.174 4.427 -26.630 1.00 97.12 527 ALA A N 1
ATOM 3809 C CA . ALA A 1 527 ? 23.705 4.834 -27.950 1.00 97.12 527 ALA A CA 1
ATOM 3810 C C . ALA A 1 527 ? 23.841 3.690 -28.965 1.00 97.12 527 ALA A C 1
ATOM 3812 O O . ALA A 1 527 ? 24.854 3.000 -29.019 1.00 97.12 527 ALA A O 1
ATOM 3813 N N . GLN A 1 528 ? 22.820 3.515 -29.797 1.00 97.19 528 GLN A N 1
ATOM 3814 C CA . GLN A 1 528 ? 22.811 2.567 -30.905 1.00 97.19 528 GLN A CA 1
ATOM 3815 C C . GLN A 1 528 ? 22.958 3.323 -32.226 1.00 97.19 528 GLN A C 1
ATOM 3817 O O . GLN A 1 528 ? 22.334 4.368 -32.437 1.00 97.19 528 GLN A O 1
ATOM 3822 N N . TRP A 1 529 ? 23.766 2.776 -33.132 1.00 97.31 529 TRP A N 1
ATOM 3823 C CA . TRP A 1 529 ? 24.171 3.438 -34.370 1.00 97.31 529 TRP A CA 1
ATOM 3824 C C . TRP A 1 529 ? 23.934 2.538 -35.582 1.00 97.31 529 TRP A C 1
ATOM 3826 O O . TRP A 1 529 ? 24.236 1.350 -35.549 1.00 97.31 529 TRP A O 1
ATOM 3836 N N . THR A 1 530 ? 23.434 3.116 -36.673 1.00 97.12 530 THR A N 1
ATOM 3837 C CA . THR A 1 530 ? 23.387 2.475 -37.998 1.00 97.12 530 THR A CA 1
ATOM 3838 C C . THR A 1 530 ? 24.442 3.119 -38.887 1.00 97.12 530 THR A C 1
ATOM 3840 O O . THR A 1 530 ? 24.492 4.344 -38.972 1.00 97.12 530 THR A O 1
ATOM 3843 N N . VAL A 1 531 ? 25.310 2.323 -39.516 1.00 96.88 531 VAL A N 1
ATOM 3844 C CA . VAL A 1 531 ? 26.335 2.843 -40.437 1.00 96.88 531 VAL A CA 1
ATOM 3845 C C . VAL A 1 531 ? 25.678 3.427 -41.689 1.00 96.88 531 VAL A C 1
ATOM 3847 O O . VAL A 1 531 ? 24.731 2.851 -42.224 1.00 96.88 531 VAL A O 1
ATOM 3850 N N . ASN A 1 532 ? 26.152 4.587 -42.140 1.00 96.88 532 ASN A N 1
ATOM 3851 C CA . ASN A 1 532 ? 25.645 5.231 -43.349 1.00 96.88 532 ASN A CA 1
ATOM 3852 C C . ASN A 1 532 ? 26.380 4.712 -44.588 1.00 96.88 532 ASN A C 1
ATOM 3854 O O . ASN A 1 532 ? 27.565 4.378 -44.524 1.00 96.88 532 ASN A O 1
ATOM 3858 N N . GLN A 1 533 ? 25.690 4.726 -45.729 1.00 97.19 533 GLN A N 1
ATOM 3859 C CA . GLN A 1 533 ? 26.296 4.493 -47.038 1.00 97.19 533 GLN A CA 1
ATOM 3860 C C . GLN A 1 533 ? 26.526 5.803 -47.771 1.00 97.19 533 GLN A C 1
ATOM 3862 O O . GLN A 1 533 ? 25.685 6.704 -47.745 1.00 97.19 533 GLN A O 1
ATOM 3867 N N . TYR A 1 534 ? 27.653 5.866 -48.465 1.00 97.75 534 TYR A N 1
ATOM 3868 C CA . TYR A 1 534 ? 28.027 6.990 -49.311 1.00 97.75 534 TYR A CA 1
ATOM 3869 C C . TYR A 1 534 ? 28.314 6.498 -50.723 1.00 97.75 534 TYR A C 1
ATOM 3871 O O . TYR A 1 534 ? 28.397 5.294 -50.960 1.00 97.75 534 TYR A O 1
ATOM 3879 N N . THR A 1 535 ? 28.416 7.419 -51.679 1.00 97.50 535 THR A N 1
ATOM 3880 C CA . THR A 1 535 ? 28.634 7.104 -53.095 1.00 97.50 535 THR A CA 1
ATOM 3881 C C . THR A 1 535 ? 29.756 7.946 -53.689 1.00 97.50 535 THR A C 1
ATOM 3883 O O . THR A 1 535 ? 29.737 9.174 -53.590 1.00 97.50 535 THR A O 1
ATOM 3886 N N . ILE A 1 536 ? 30.698 7.280 -54.358 1.00 97.62 536 ILE A N 1
ATOM 3887 C CA . ILE A 1 536 ? 31.705 7.906 -55.217 1.00 97.62 536 ILE A CA 1
ATOM 3888 C C . ILE A 1 536 ? 31.249 7.760 -56.664 1.00 97.62 536 ILE A C 1
ATOM 3890 O O . ILE A 1 536 ? 31.093 6.647 -57.170 1.00 97.62 536 ILE A O 1
ATOM 3894 N N . THR A 1 537 ? 31.031 8.895 -57.319 1.00 97.31 537 THR A N 1
ATOM 3895 C CA . THR A 1 537 ? 30.631 8.971 -58.725 1.00 97.31 537 THR A CA 1
ATOM 3896 C C . THR A 1 537 ? 31.842 9.306 -59.585 1.00 97.31 537 THR A C 1
ATOM 3898 O O . THR A 1 537 ? 32.621 10.194 -59.248 1.00 97.31 537 THR A O 1
ATOM 3901 N N . PHE A 1 538 ? 31.986 8.607 -60.705 1.00 97.12 538 PHE A N 1
ATOM 3902 C CA . PHE A 1 538 ? 33.087 8.801 -61.640 1.00 97.12 538 PHE A CA 1
ATOM 3903 C C . PHE A 1 538 ? 32.577 9.487 -62.904 1.00 97.12 538 PHE A C 1
ATOM 3905 O O . PHE A 1 538 ? 31.797 8.902 -63.657 1.00 97.12 538 PHE A O 1
ATOM 3912 N N . ASP A 1 539 ? 33.024 10.717 -63.143 1.00 96.94 539 ASP A N 1
ATOM 3913 C CA . ASP A 1 539 ? 32.794 11.423 -64.399 1.00 96.94 539 ASP A CA 1
ATOM 3914 C C . ASP A 1 539 ? 33.958 11.138 -65.356 1.00 96.94 539 ASP A C 1
ATOM 3916 O O . ASP A 1 539 ? 35.089 11.583 -65.159 1.00 96.94 539 ASP A O 1
ATOM 3920 N N . SER A 1 540 ? 33.698 10.371 -66.413 1.00 95.81 540 SER A N 1
ATOM 3921 C CA . SER A 1 540 ? 34.719 10.001 -67.395 1.00 95.81 540 SER A CA 1
ATOM 3922 C C . SER A 1 540 ? 35.136 11.151 -68.322 1.00 95.81 540 SER A C 1
ATOM 3924 O O . SER A 1 540 ? 36.022 10.951 -69.159 1.00 95.81 540 SER A O 1
ATOM 3926 N N . ALA A 1 541 ? 34.519 12.335 -68.211 1.00 94.88 541 ALA A N 1
ATOM 3927 C CA . ALA A 1 541 ? 34.824 13.531 -68.999 1.00 94.88 541 ALA A CA 1
ATOM 3928 C C . ALA A 1 541 ? 34.832 13.292 -70.524 1.00 94.88 541 ALA A C 1
ATOM 3930 O O . ALA A 1 541 ? 35.620 13.888 -71.257 1.00 94.88 541 ALA A O 1
ATOM 3931 N N . GLY A 1 542 ? 33.959 12.400 -71.008 1.00 91.44 542 GLY A N 1
ATOM 3932 C CA . GLY A 1 542 ? 33.859 12.012 -72.423 1.00 91.44 542 GLY A CA 1
ATOM 3933 C C . GLY A 1 542 ? 34.450 10.639 -72.767 1.00 91.44 542 GLY A C 1
ATOM 3934 O O . GLY A 1 542 ? 34.207 10.144 -73.869 1.00 91.44 542 GLY A O 1
ATOM 3935 N N . GLY A 1 543 ? 35.166 9.994 -71.839 1.00 94.12 543 GLY A N 1
ATOM 3936 C CA . GLY A 1 543 ? 35.604 8.600 -71.964 1.00 94.12 543 GLY A CA 1
ATOM 3937 C C . GLY A 1 543 ? 34.497 7.573 -71.687 1.00 94.12 543 GLY A C 1
ATOM 3938 O O . GLY A 1 543 ? 33.345 7.917 -71.414 1.00 94.12 543 GLY A O 1
ATOM 3939 N N . SER A 1 544 ? 34.845 6.284 -71.720 1.00 95.94 544 SER A N 1
ATOM 3940 C CA . SER A 1 544 ? 33.925 5.186 -71.390 1.00 95.94 544 SER A CA 1
ATOM 3941 C C . SER A 1 544 ? 33.361 5.306 -69.968 1.00 95.94 544 SER A C 1
ATOM 3943 O O . SER A 1 544 ? 34.078 5.703 -69.052 1.00 95.94 544 SER A O 1
ATOM 3945 N N . ALA A 1 545 ? 32.096 4.920 -69.774 1.00 93.94 545 ALA A N 1
ATOM 3946 C CA . ALA A 1 545 ? 31.426 5.004 -68.477 1.00 93.94 545 ALA A CA 1
ATOM 3947 C C . ALA A 1 545 ? 32.108 4.137 -67.403 1.00 93.94 545 ALA A C 1
ATOM 3949 O O . ALA A 1 545 ? 32.481 2.992 -67.664 1.00 93.94 545 ALA A O 1
ATOM 3950 N N . VAL A 1 546 ? 32.200 4.675 -66.186 1.00 96.88 546 VAL A N 1
ATOM 3951 C CA . VAL A 1 546 ? 32.715 3.986 -64.995 1.00 96.88 546 VAL A CA 1
ATOM 3952 C C . VAL A 1 546 ? 31.581 3.876 -63.978 1.00 96.88 546 VAL A C 1
ATOM 3954 O O . VAL A 1 546 ? 30.837 4.829 -63.756 1.00 96.88 546 VAL A O 1
ATOM 3957 N N . THR A 1 547 ? 31.402 2.691 -63.391 1.00 96.00 547 THR A N 1
ATOM 3958 C CA . THR A 1 547 ? 30.313 2.455 -62.428 1.00 96.00 547 THR A CA 1
ATOM 3959 C C . THR A 1 547 ? 30.638 3.128 -61.097 1.00 96.00 547 THR A C 1
ATOM 3961 O O . THR A 1 547 ? 31.760 3.015 -60.608 1.00 96.00 547 THR A O 1
ATOM 3964 N N . ALA A 1 548 ? 29.658 3.817 -60.510 1.00 96.62 548 ALA A N 1
ATOM 3965 C CA . ALA A 1 548 ? 29.793 4.411 -59.185 1.00 96.62 548 ALA A CA 1
ATOM 3966 C C . ALA A 1 548 ? 29.987 3.335 -58.104 1.00 96.62 548 ALA A C 1
ATOM 3968 O O . ALA A 1 548 ? 29.458 2.227 -58.210 1.00 96.62 548 ALA A O 1
ATOM 3969 N N . ILE A 1 549 ? 30.719 3.678 -57.047 1.00 97.06 549 ILE A N 1
ATOM 3970 C CA . ILE A 1 549 ? 30.922 2.807 -55.885 1.00 97.06 549 ILE A CA 1
ATOM 3971 C C . ILE A 1 549 ? 30.023 3.312 -54.758 1.00 97.06 549 ILE A C 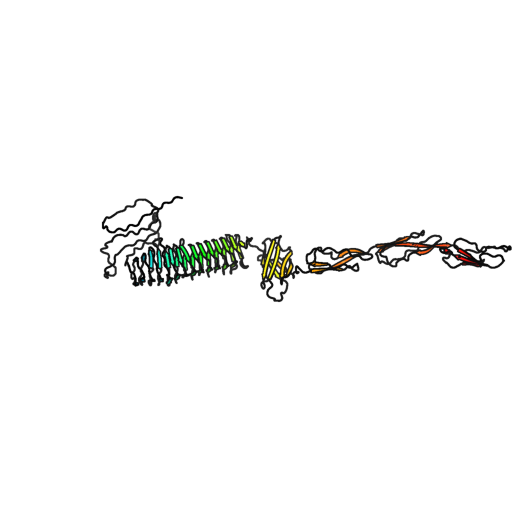1
ATOM 3973 O O . ILE A 1 549 ? 30.156 4.464 -54.350 1.00 97.06 549 ILE A O 1
ATOM 3977 N N . THR A 1 550 ? 29.141 2.453 -54.242 1.00 97.31 550 THR A N 1
ATOM 3978 C CA . THR A 1 550 ? 28.287 2.729 -53.075 1.00 97.31 550 THR A CA 1
ATOM 3979 C C . THR A 1 550 ? 28.520 1.656 -52.022 1.00 97.31 550 THR A C 1
ATOM 3981 O O . THR A 1 550 ? 28.352 0.471 -52.304 1.00 97.31 550 THR A O 1
ATOM 3984 N N . GLN A 1 551 ? 28.925 2.063 -50.820 1.00 97.38 551 GLN A N 1
ATOM 3985 C CA . GLN A 1 551 ? 29.250 1.151 -49.722 1.00 97.38 551 GLN A CA 1
ATOM 3986 C C . GLN A 1 551 ? 29.195 1.855 -48.362 1.00 97.38 551 GLN A C 1
ATOM 3988 O O . GLN A 1 551 ? 29.080 3.083 -48.290 1.00 97.38 551 GLN A O 1
ATOM 3993 N N . ASP A 1 552 ? 29.274 1.066 -47.289 1.00 98.00 552 ASP A N 1
ATOM 3994 C CA . ASP A 1 552 ? 29.247 1.552 -45.909 1.00 98.00 552 ASP A CA 1
ATOM 3995 C C . ASP A 1 552 ? 30.479 2.416 -45.596 1.00 98.00 552 ASP A C 1
ATOM 3997 O O . ASP A 1 552 ? 31.596 2.145 -46.052 1.00 98.00 552 ASP A O 1
ATOM 4001 N N . TYR A 1 553 ? 30.283 3.448 -44.779 1.00 97.69 553 TYR A N 1
ATOM 4002 C CA . TYR A 1 553 ? 31.348 4.315 -44.281 1.00 97.69 553 TYR A CA 1
ATOM 4003 C C . TYR A 1 553 ? 32.530 3.526 -43.691 1.00 97.69 553 TYR A C 1
ATOM 4005 O O . TYR A 1 553 ? 32.352 2.570 -42.935 1.00 97.69 553 TYR A O 1
ATOM 4013 N N . GLY A 1 554 ? 33.755 3.946 -44.018 1.00 95.25 554 GLY A N 1
ATOM 4014 C CA . GLY A 1 554 ? 34.989 3.357 -43.493 1.00 95.25 554 GLY A CA 1
ATOM 4015 C C . GLY A 1 554 ? 35.408 2.026 -44.128 1.00 95.25 554 GLY A C 1
ATOM 4016 O O . GLY A 1 554 ? 36.506 1.549 -43.841 1.00 95.25 554 GLY A O 1
ATOM 4017 N N . THR A 1 555 ? 34.599 1.436 -45.014 1.00 97.62 555 THR A N 1
ATOM 4018 C CA . THR A 1 555 ? 34.992 0.231 -45.764 1.00 97.62 555 THR A CA 1
ATOM 4019 C C . THR A 1 555 ? 36.055 0.548 -46.818 1.00 97.62 555 THR A C 1
ATOM 4021 O O . THR A 1 555 ? 36.103 1.657 -47.349 1.00 97.62 555 THR A O 1
ATOM 4024 N N . ALA A 1 556 ? 36.941 -0.409 -47.106 1.00 96.81 556 ALA A N 1
ATOM 4025 C CA . ALA A 1 556 ? 38.021 -0.224 -48.076 1.00 96.81 556 ALA A CA 1
ATOM 4026 C C . ALA A 1 556 ? 37.477 -0.055 -49.503 1.00 96.81 556 ALA A C 1
ATOM 4028 O O . ALA A 1 556 ? 36.519 -0.722 -49.890 1.00 96.81 556 ALA A O 1
ATOM 4029 N N . ILE A 1 557 ? 38.098 0.819 -50.295 1.00 96.06 557 ILE A N 1
ATOM 4030 C CA . ILE A 1 557 ? 37.725 1.046 -51.697 1.00 96.06 557 ILE A CA 1
ATOM 4031 C C . ILE A 1 557 ? 38.663 0.256 -52.606 1.00 96.06 557 ILE A C 1
ATOM 4033 O O . ILE A 1 557 ? 39.881 0.312 -52.451 1.00 96.06 557 ILE A O 1
ATOM 4037 N N . THR A 1 558 ? 38.103 -0.459 -53.583 1.00 93.75 558 THR A N 1
ATOM 4038 C CA . THR A 1 558 ? 38.886 -1.023 -54.693 1.00 93.75 558 THR A CA 1
ATOM 4039 C C . THR A 1 558 ? 38.778 -0.083 -55.896 1.00 93.75 558 THR A C 1
ATOM 4041 O O . THR A 1 558 ? 37.652 0.178 -56.325 1.00 93.75 558 THR A O 1
ATOM 4044 N N . PRO A 1 559 ? 39.896 0.435 -56.443 1.00 91.31 559 PRO A N 1
ATOM 4045 C CA . PRO A 1 559 ? 39.856 1.302 -57.617 1.00 91.31 559 PRO A CA 1
ATOM 4046 C C . PRO A 1 559 ? 39.159 0.623 -58.808 1.00 91.31 559 PRO A C 1
ATOM 4048 O O . PRO A 1 559 ? 39.391 -0.569 -59.043 1.00 91.31 559 PRO A O 1
ATOM 4051 N N . PRO A 1 560 ? 38.311 1.343 -59.566 1.00 93.06 560 PRO A N 1
ATOM 4052 C CA . PRO A 1 560 ? 37.727 0.805 -60.787 1.00 93.06 560 PRO A CA 1
ATOM 4053 C C . PRO A 1 560 ? 38.795 0.649 -61.879 1.00 93.06 560 PRO A C 1
ATOM 4055 O O . PRO A 1 560 ? 39.883 1.214 -61.788 1.00 93.06 560 PRO A O 1
ATOM 4058 N N . ALA A 1 561 ? 38.472 -0.098 -62.936 1.00 94.00 561 ALA A N 1
ATOM 4059 C CA . ALA A 1 561 ? 39.308 -0.117 -64.133 1.00 94.00 561 ALA A CA 1
ATOM 4060 C C . ALA A 1 561 ? 39.351 1.275 -64.784 1.00 94.00 561 ALA A C 1
ATOM 4062 O O . ALA A 1 561 ? 38.330 1.970 -64.827 1.00 94.00 561 ALA A O 1
ATOM 4063 N N . ASP A 1 562 ? 40.515 1.646 -65.319 1.00 94.56 562 ASP A N 1
ATOM 4064 C CA . ASP A 1 562 ? 40.707 2.939 -65.972 1.00 94.56 562 ASP A CA 1
ATOM 4065 C C . ASP A 1 562 ? 39.755 3.100 -67.171 1.00 94.56 562 ASP A C 1
ATOM 4067 O O . ASP A 1 562 ? 39.590 2.165 -67.970 1.00 94.56 562 ASP A O 1
ATOM 4071 N N . PRO A 1 563 ? 39.113 4.272 -67.332 1.00 96.31 563 PRO A N 1
ATOM 4072 C CA . PRO A 1 563 ? 38.287 4.535 -68.496 1.00 96.31 563 PRO A CA 1
ATOM 4073 C C . PRO A 1 563 ? 39.143 4.594 -69.764 1.00 96.31 563 PRO A C 1
ATOM 4075 O O . PRO A 1 563 ? 40.346 4.849 -69.738 1.00 96.31 563 PRO A O 1
ATOM 4078 N N . THR A 1 564 ? 38.501 4.425 -70.917 1.00 95.44 564 THR A N 1
ATOM 4079 C CA . THR A 1 564 ? 39.152 4.524 -72.227 1.00 95.44 564 THR A CA 1
ATOM 4080 C C . THR A 1 564 ? 38.519 5.627 -73.066 1.00 95.44 564 THR A C 1
ATOM 4082 O O . THR A 1 564 ? 37.300 5.802 -73.069 1.00 95.44 564 THR A O 1
ATOM 4085 N N . TRP A 1 565 ? 39.345 6.372 -73.802 1.00 96.56 565 TRP A N 1
ATOM 4086 C CA . TRP A 1 565 ? 38.891 7.380 -74.757 1.00 96.56 565 TRP A CA 1
ATOM 4087 C C . TRP A 1 565 ? 39.795 7.369 -75.992 1.00 96.56 565 TRP A C 1
ATOM 4089 O O . TRP A 1 565 ? 40.992 7.639 -75.917 1.00 96.56 565 TRP A O 1
ATOM 4099 N N . VAL A 1 566 ? 39.226 7.013 -77.148 1.00 93.94 566 VAL A N 1
ATOM 4100 C CA . VAL A 1 566 ? 39.963 6.936 -78.419 1.00 93.94 566 VAL A CA 1
ATOM 4101 C C . VAL A 1 566 ? 40.653 8.272 -78.722 1.00 93.94 566 VAL A C 1
ATOM 4103 O O . VAL A 1 566 ? 40.048 9.336 -78.603 1.00 93.94 566 VAL A O 1
ATOM 4106 N N . GLY A 1 567 ? 41.931 8.205 -79.108 1.00 93.75 567 GLY A N 1
ATOM 4107 C CA . GLY A 1 567 ? 42.766 9.383 -79.371 1.00 93.75 567 GLY A CA 1
ATOM 4108 C C . GLY A 1 567 ? 43.300 10.084 -78.116 1.00 93.75 567 GLY A C 1
ATOM 4109 O O . GLY A 1 567 ? 43.948 11.117 -78.244 1.00 93.75 567 GLY A O 1
ATOM 4110 N N . HIS A 1 568 ? 43.064 9.540 -76.919 1.00 96.00 568 HIS A N 1
ATOM 4111 C CA . HIS A 1 568 ? 43.492 10.127 -75.651 1.00 96.00 568 HIS A CA 1
ATOM 4112 C C . HIS A 1 568 ? 44.207 9.094 -74.766 1.00 96.00 568 HIS A C 1
ATOM 4114 O O . HIS A 1 568 ? 44.105 7.883 -74.967 1.00 96.00 568 HIS A O 1
ATOM 4120 N N . TYR A 1 569 ? 44.980 9.590 -73.807 1.00 95.44 569 TYR A N 1
ATOM 4121 C CA . TYR A 1 569 ? 45.665 8.826 -72.772 1.00 95.44 569 TYR A CA 1
ATOM 4122 C C . TYR A 1 569 ? 45.118 9.238 -71.406 1.00 95.44 569 TYR A C 1
ATOM 4124 O O . TYR A 1 569 ? 45.046 10.436 -71.112 1.00 95.44 569 TYR A O 1
ATOM 4132 N N . PHE A 1 570 ? 44.714 8.254 -70.603 1.00 96.44 570 PHE A N 1
ATOM 4133 C CA . PHE A 1 570 ? 44.221 8.481 -69.249 1.00 96.44 570 PHE A CA 1
ATOM 4134 C C . PHE A 1 570 ? 45.409 8.778 -68.337 1.00 96.44 570 PHE A C 1
ATOM 4136 O O . PHE A 1 570 ? 46.272 7.929 -68.135 1.00 96.44 570 PHE A O 1
ATOM 4143 N N . VAL A 1 571 ? 45.476 10.004 -67.824 1.00 94.69 571 VAL A N 1
ATOM 4144 C CA . VAL A 1 571 ? 46.552 10.414 -66.910 1.00 94.69 571 VAL A CA 1
ATOM 4145 C C . VAL A 1 571 ? 46.244 9.945 -65.491 1.00 94.69 571 VAL A C 1
ATOM 4147 O O . VAL A 1 571 ? 47.151 9.602 -64.738 1.00 94.69 571 VAL A O 1
ATOM 4150 N N . GLY A 1 572 ? 44.963 9.956 -65.133 1.00 94.44 572 GLY A N 1
ATOM 4151 C CA . GLY A 1 572 ? 44.472 9.674 -63.799 1.00 94.44 572 GLY A CA 1
ATOM 4152 C C . GLY A 1 572 ? 43.179 10.430 -63.530 1.00 94.44 572 GLY A C 1
ATOM 4153 O O . GLY A 1 572 ? 42.600 11.070 -64.410 1.00 94.44 572 GLY A O 1
ATOM 4154 N N . TRP A 1 573 ? 42.740 10.367 -62.286 1.00 95.88 573 TRP A N 1
ATOM 4155 C CA . TRP A 1 573 ? 41.617 11.139 -61.780 1.00 95.88 573 TRP A CA 1
ATOM 4156 C C . TRP A 1 573 ? 42.087 12.505 -61.255 1.00 95.88 573 TRP A C 1
ATOM 4158 O O . TRP A 1 573 ? 43.225 12.636 -60.806 1.00 95.88 573 TRP A O 1
ATOM 4168 N N . ASP A 1 574 ? 41.228 13.524 -61.315 1.00 95.88 574 ASP A N 1
ATOM 4169 C CA . ASP A 1 574 ? 41.526 14.879 -60.824 1.00 95.88 574 ASP A CA 1
ATOM 4170 C C . ASP A 1 574 ? 41.712 14.940 -59.299 1.00 95.88 574 ASP A C 1
ATOM 4172 O O . ASP A 1 574 ? 42.468 15.770 -58.792 1.00 95.88 574 ASP A O 1
ATOM 4176 N N . THR A 1 575 ? 41.057 14.027 -58.587 1.00 94.06 575 THR A N 1
ATOM 4177 C CA . THR A 1 575 ? 41.140 13.837 -57.142 1.00 94.06 575 THR A CA 1
ATOM 4178 C C . THR A 1 575 ? 41.603 12.413 -56.848 1.00 94.06 575 THR A C 1
ATOM 4180 O O . THR A 1 575 ? 41.114 11.455 -57.450 1.00 94.06 575 THR A O 1
ATOM 4183 N N . GLU A 1 576 ? 42.546 12.259 -55.916 1.00 92.12 576 GLU A N 1
ATOM 4184 C CA . GLU A 1 576 ? 43.009 10.939 -55.481 1.00 92.12 576 GLU A CA 1
ATOM 4185 C C . GLU A 1 576 ? 41.862 10.152 -54.831 1.00 92.12 576 GLU A C 1
ATOM 4187 O O . GLU A 1 576 ? 41.118 10.676 -53.999 1.00 92.12 576 GLU A O 1
ATOM 4192 N N . LEU A 1 577 ? 41.722 8.880 -55.212 1.00 93.25 577 LEU A N 1
ATOM 4193 C CA . LEU A 1 577 ? 40.705 8.010 -54.635 1.00 93.25 577 LEU A CA 1
ATOM 4194 C C . LEU A 1 577 ? 41.022 7.722 -53.161 1.00 93.25 577 LEU A C 1
ATOM 4196 O O . LEU A 1 577 ? 42.125 7.259 -52.859 1.00 93.25 577 LEU A O 1
ATOM 4200 N N . PRO A 1 578 ? 40.069 7.932 -52.236 1.00 93.94 578 PRO A N 1
ATOM 4201 C CA . PRO A 1 578 ? 40.309 7.633 -50.836 1.00 93.94 578 PRO A CA 1
ATOM 4202 C C . PRO A 1 578 ? 40.452 6.120 -50.625 1.00 93.94 578 PRO A C 1
ATOM 4204 O O . PRO A 1 578 ? 39.772 5.314 -51.259 1.00 93.94 578 PRO A O 1
ATOM 4207 N N . MET A 1 579 ? 41.328 5.723 -49.698 1.00 95.12 579 MET A N 1
ATOM 4208 C CA . MET A 1 579 ? 41.549 4.306 -49.368 1.00 95.12 579 MET A CA 1
ATOM 4209 C C . MET A 1 579 ? 40.325 3.652 -48.705 1.00 95.12 579 MET A C 1
ATOM 4211 O O . MET A 1 579 ? 40.121 2.443 -48.833 1.00 95.12 579 MET A O 1
ATOM 4215 N N . THR A 1 580 ? 39.512 4.439 -47.997 1.00 96.69 580 THR A N 1
ATOM 4216 C CA . THR A 1 580 ? 38.270 4.004 -47.347 1.00 96.69 580 THR A CA 1
ATOM 4217 C C . THR A 1 580 ? 37.118 4.945 -47.668 1.00 96.69 580 THR A C 1
ATOM 4219 O O . THR A 1 580 ? 37.331 6.104 -48.023 1.00 96.69 580 THR A O 1
ATOM 4222 N N . MET A 1 581 ? 35.886 4.449 -47.543 1.00 97.75 581 MET A N 1
ATOM 4223 C CA . MET A 1 581 ? 34.699 5.225 -47.876 1.00 97.75 581 MET A CA 1
ATOM 4224 C C . MET A 1 581 ? 34.561 6.452 -46.966 1.00 97.75 581 MET A C 1
ATOM 4226 O O . MET A 1 581 ? 34.445 6.273 -45.747 1.00 97.75 581 MET A O 1
ATOM 4230 N N . PRO A 1 582 ? 34.567 7.678 -47.521 1.00 96.38 582 PRO A N 1
ATOM 4231 C CA . PRO A 1 582 ? 34.459 8.901 -46.737 1.00 96.38 582 PRO A CA 1
ATOM 4232 C C . PRO A 1 582 ? 33.033 9.096 -46.208 1.00 96.38 582 PRO A C 1
ATOM 42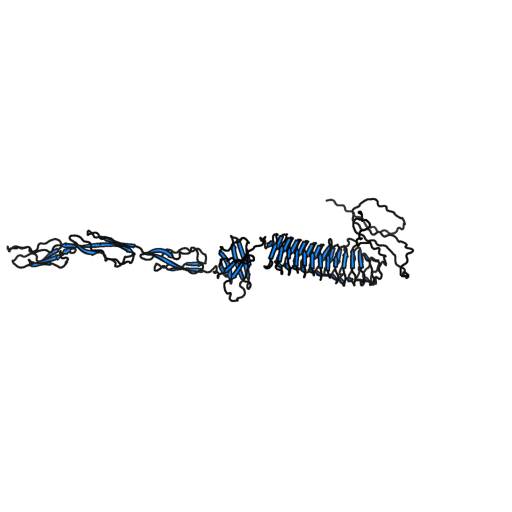34 O O . PRO A 1 582 ? 32.099 8.414 -46.622 1.00 96.38 582 PRO A O 1
ATOM 4237 N N . ALA A 1 583 ? 32.859 10.046 -45.288 1.00 96.31 583 ALA A N 1
ATOM 4238 C CA . ALA A 1 583 ? 31.561 10.369 -44.687 1.00 96.31 583 ALA A CA 1
ATOM 4239 C C . ALA A 1 583 ? 30.710 11.332 -45.542 1.00 96.31 583 ALA A C 1
ATOM 4241 O O . ALA A 1 583 ? 29.897 12.088 -45.006 1.00 96.31 583 ALA A O 1
ATOM 4242 N N . GLU A 1 584 ? 30.912 11.334 -46.859 1.00 96.06 584 GLU A N 1
ATOM 4243 C CA . GLU A 1 584 ? 30.181 12.169 -47.808 1.00 96.06 584 GLU A CA 1
ATOM 4244 C C . GLU A 1 584 ? 30.201 11.568 -49.216 1.00 96.06 584 GLU A C 1
ATOM 4246 O O . GLU A 1 584 ? 31.047 10.739 -49.552 1.00 96.06 584 GLU A O 1
ATOM 4251 N N . ASN A 1 585 ? 29.258 12.002 -50.050 1.00 97.12 585 ASN A N 1
ATOM 4252 C CA . ASN A 1 585 ? 29.268 11.662 -51.467 1.00 97.12 585 ASN A CA 1
ATOM 4253 C C . ASN A 1 585 ? 30.261 12.563 -52.200 1.00 97.12 585 ASN A C 1
ATOM 4255 O O . ASN A 1 585 ? 30.305 13.765 -51.943 1.00 97.12 585 ASN A O 1
ATOM 4259 N N . MET A 1 586 ? 30.989 12.009 -53.165 1.00 95.25 586 MET A N 1
ATOM 4260 C CA . MET A 1 586 ? 31.921 12.779 -53.989 1.00 95.25 586 MET A CA 1
ATOM 4261 C C . MET A 1 586 ? 31.825 12.396 -55.459 1.00 95.25 586 MET A C 1
ATOM 4263 O O . MET A 1 586 ? 31.379 11.304 -55.813 1.00 95.25 586 MET A O 1
ATOM 4267 N N . THR A 1 587 ? 32.233 13.328 -56.315 1.00 96.25 587 THR A N 1
ATOM 4268 C CA . THR A 1 587 ? 32.378 13.113 -57.755 1.00 96.25 587 THR A CA 1
ATOM 4269 C C . THR A 1 587 ? 33.818 13.398 -58.134 1.00 96.25 587 THR A C 1
ATOM 4271 O O . THR A 1 587 ? 34.356 14.424 -57.729 1.00 96.25 587 THR A O 1
ATOM 4274 N N . ILE A 1 588 ? 34.423 12.482 -58.880 1.00 96.50 588 ILE A N 1
ATOM 4275 C CA . ILE A 1 588 ? 35.813 12.560 -59.320 1.00 96.50 588 ILE A CA 1
ATOM 4276 C C . ILE A 1 588 ? 35.833 12.480 -60.850 1.00 96.50 588 ILE A C 1
ATOM 4278 O O . ILE A 1 588 ? 35.113 11.665 -61.433 1.00 96.50 588 ILE A O 1
ATOM 4282 N N . THR A 1 589 ? 36.638 13.325 -61.495 1.00 96.81 589 THR A N 1
ATOM 4283 C CA . THR A 1 589 ? 36.628 13.546 -62.949 1.00 96.81 589 THR A CA 1
ATOM 4284 C C . THR A 1 589 ? 37.919 13.058 -63.601 1.00 96.81 589 THR A C 1
ATOM 4286 O O . THR A 1 589 ? 39.015 13.275 -63.088 1.00 96.81 589 THR A O 1
ATOM 4289 N N . ALA A 1 590 ? 37.816 12.386 -64.746 1.00 96.88 590 ALA A N 1
ATOM 4290 C CA . ALA A 1 590 ? 38.974 11.870 -65.470 1.00 96.88 590 ALA A CA 1
ATOM 4291 C C . ALA A 1 590 ? 39.814 12.995 -66.108 1.00 96.88 590 ALA A C 1
ATOM 4293 O O . ALA A 1 590 ? 39.280 13.902 -66.750 1.00 96.88 590 ALA A O 1
ATOM 4294 N N . VAL A 1 591 ? 41.141 12.895 -65.994 1.00 96.12 591 VAL A N 1
ATOM 4295 C CA . VAL A 1 591 ? 42.112 13.803 -66.619 1.00 96.12 591 VAL A CA 1
ATOM 4296 C C . VAL A 1 591 ? 42.785 13.106 -67.798 1.00 96.12 591 VAL A C 1
ATOM 4298 O O . VAL A 1 591 ? 43.319 12.000 -67.684 1.00 96.12 591 VAL A O 1
ATOM 4301 N N . TRP A 1 592 ? 42.794 13.787 -68.942 1.00 97.12 592 TRP A N 1
ATOM 4302 C CA . TRP A 1 592 ? 43.224 13.227 -70.220 1.00 97.12 592 TRP A CA 1
ATOM 4303 C C . TRP A 1 592 ? 44.337 14.052 -70.866 1.00 97.12 592 TRP A C 1
ATOM 4305 O O . TRP A 1 592 ? 44.368 15.277 -70.749 1.00 97.12 592 TRP A O 1
ATOM 4315 N N . LYS A 1 593 ? 45.212 13.376 -71.616 1.00 95.94 593 LYS A N 1
ATOM 4316 C CA . LYS A 1 593 ? 46.080 13.998 -72.628 1.00 95.94 593 LYS A CA 1
ATOM 4317 C C . LYS A 1 593 ? 45.698 13.508 -74.017 1.00 95.94 593 LYS A C 1
ATOM 4319 O O . LYS A 1 593 ? 45.392 12.330 -74.192 1.00 95.94 593 LYS A O 1
ATOM 4324 N N . THR A 1 594 ? 45.727 14.385 -75.013 1.00 95.88 594 THR A N 1
ATOM 4325 C CA . THR A 1 594 ? 45.445 14.007 -76.405 1.00 95.88 594 THR A CA 1
ATOM 4326 C C . THR A 1 594 ? 46.675 13.338 -77.020 1.00 95.88 594 THR A C 1
ATOM 4328 O O . THR A 1 594 ? 47.779 13.883 -76.957 1.00 95.88 594 THR A O 1
ATOM 4331 N N . LYS A 1 595 ? 46.495 12.153 -77.613 1.00 95.81 595 LYS A N 1
ATOM 4332 C CA . LYS A 1 595 ? 47.566 11.416 -78.294 1.00 95.81 595 LYS A CA 1
ATOM 4333 C C . LYS A 1 595 ? 47.890 12.074 -79.635 1.00 95.81 595 LYS A C 1
ATOM 4335 O O . LYS A 1 595 ? 46.986 12.401 -80.402 1.00 95.81 595 LYS A O 1
ATOM 4340 N N . VAL A 1 596 ? 49.178 12.230 -79.921 1.00 95.31 596 VAL A N 1
ATOM 4341 C CA . VAL A 1 596 ? 49.698 12.772 -81.183 1.00 95.31 596 VAL A CA 1
ATOM 4342 C C . VAL A 1 596 ? 50.716 11.808 -81.763 1.00 95.31 596 VAL A C 1
ATOM 4344 O O . VAL A 1 596 ? 51.572 11.294 -81.045 1.00 95.31 596 VAL A O 1
ATOM 4347 N N . ASP A 1 597 ? 50.643 11.577 -83.067 1.00 94.06 597 ASP A N 1
ATOM 4348 C CA . ASP A 1 597 ? 51.604 10.725 -83.757 1.00 94.06 597 ASP A CA 1
ATOM 4349 C C . ASP A 1 597 ? 53.008 11.339 -83.735 1.00 94.06 597 ASP A C 1
ATOM 4351 O O . ASP A 1 597 ? 53.191 12.551 -83.883 1.00 94.06 597 ASP A O 1
ATOM 4355 N N . ILE A 1 598 ? 54.018 10.485 -83.571 1.00 94.06 598 ILE A N 1
ATOM 4356 C CA . ILE A 1 598 ? 55.417 10.904 -83.666 1.00 94.06 598 ILE A CA 1
ATOM 4357 C C . ILE A 1 598 ? 55.701 11.305 -85.124 1.00 94.06 598 ILE A C 1
ATOM 4359 O O . ILE A 1 598 ? 55.475 10.492 -86.027 1.00 94.06 598 ILE A O 1
ATOM 4363 N N . PRO A 1 599 ? 56.208 12.524 -85.391 1.00 94.00 599 PRO A N 1
ATOM 4364 C CA . PRO A 1 599 ? 56.467 12.959 -86.755 1.00 94.00 599 PRO A CA 1
ATOM 4365 C C . PRO A 1 599 ? 57.559 12.124 -87.424 1.00 94.00 599 PRO A C 1
ATOM 4367 O O . PRO A 1 599 ? 58.514 11.683 -86.788 1.00 94.00 599 PRO A O 1
ATOM 4370 N N . VAL A 1 600 ? 57.441 11.953 -88.739 1.00 93.00 600 VAL A N 1
ATOM 4371 C CA . VAL A 1 600 ? 58.396 11.199 -89.561 1.00 93.00 600 VAL A CA 1
ATOM 4372 C C . VAL A 1 600 ? 59.143 12.118 -90.525 1.00 93.00 600 VAL A C 1
ATOM 4374 O O . VAL A 1 600 ? 58.620 13.150 -90.953 1.00 93.00 600 VAL A O 1
ATOM 4377 N N . ALA A 1 601 ? 60.375 11.741 -90.867 1.00 93.44 601 ALA A N 1
ATOM 4378 C CA . ALA A 1 601 ? 61.192 12.464 -91.834 1.00 93.44 601 ALA A CA 1
ATOM 4379 C C . ALA A 1 601 ? 60.605 12.387 -93.253 1.00 93.44 601 ALA A C 1
ATOM 4381 O O . ALA A 1 601 ? 60.116 11.343 -93.691 1.00 93.44 601 ALA A O 1
ATOM 4382 N N . VAL A 1 602 ? 60.693 13.493 -93.992 1.00 93.88 602 VAL A N 1
ATOM 4383 C CA . VAL A 1 602 ? 60.303 13.577 -95.401 1.00 93.88 602 VAL A CA 1
ATOM 4384 C C . VAL A 1 602 ? 61.355 12.864 -96.248 1.00 93.88 602 VAL A C 1
ATOM 4386 O O . VAL A 1 602 ? 62.507 13.282 -96.325 1.00 93.88 602 VAL A O 1
ATOM 4389 N N . SER A 1 603 ? 60.959 11.785 -96.918 1.00 89.88 603 SER A N 1
ATOM 4390 C CA . SER A 1 603 ? 61.846 11.027 -97.803 1.00 89.88 603 SER A CA 1
ATOM 4391 C C . SER A 1 603 ? 61.984 11.669 -99.187 1.00 89.88 603 SER A C 1
ATOM 4393 O O . SER A 1 603 ? 61.018 12.220 -99.713 1.00 89.88 603 SER A O 1
ATOM 4395 N N . GLY A 1 604 ? 63.141 11.490 -99.834 1.00 88.50 604 GLY A N 1
ATOM 4396 C CA . GLY A 1 604 ? 63.333 11.855 -101.246 1.00 88.50 604 GLY A CA 1
ATOM 4397 C C . GLY A 1 604 ? 63.633 13.335 -101.498 1.00 88.50 604 GLY A C 1
ATOM 4398 O O . GLY A 1 604 ? 63.459 13.814 -102.617 1.00 88.50 604 GLY A O 1
ATOM 4399 N N . LEU A 1 605 ? 64.086 14.059 -100.475 1.00 88.38 605 LEU A N 1
ATOM 4400 C CA . LEU A 1 605 ? 64.559 15.434 -100.601 1.00 88.38 605 LEU A CA 1
ATOM 4401 C C . LEU A 1 605 ? 65.825 15.503 -101.475 1.00 88.38 605 LEU A C 1
ATOM 4403 O O . LEU A 1 605 ? 66.774 14.744 -101.281 1.00 88.38 605 LEU A O 1
ATOM 4407 N N . VAL A 1 606 ? 65.840 16.415 -102.452 1.00 88.50 606 VAL A N 1
ATOM 4408 C CA . VAL A 1 606 ? 66.961 16.613 -103.389 1.00 88.50 606 VAL A CA 1
ATOM 4409 C C . VAL A 1 606 ? 67.433 18.054 -103.308 1.00 88.50 606 VAL A C 1
ATOM 4411 O O . VAL A 1 606 ? 66.638 18.972 -103.500 1.00 88.50 606 VAL A O 1
ATOM 4414 N N . TYR A 1 607 ? 68.730 18.263 -103.075 1.00 89.38 607 TYR A N 1
ATOM 4415 C CA . TYR A 1 607 ? 69.320 19.598 -102.991 1.00 89.38 607 TYR A CA 1
ATOM 4416 C C . TYR A 1 607 ? 69.082 20.413 -104.271 1.00 89.38 607 TYR A C 1
ATOM 4418 O O . TYR A 1 607 ? 69.473 20.012 -105.366 1.00 89.38 607 TYR A O 1
ATOM 4426 N N . ASN A 1 608 ? 68.468 21.583 -104.115 1.00 88.12 608 ASN A N 1
ATOM 4427 C CA . ASN A 1 608 ? 68.112 22.492 -105.207 1.00 88.12 608 ASN A CA 1
ATOM 4428 C C . ASN A 1 608 ? 68.494 23.957 -104.916 1.00 88.12 608 ASN A C 1
ATOM 4430 O O . ASN A 1 608 ? 68.047 24.860 -105.618 1.00 88.12 608 ASN A O 1
ATOM 4434 N N . GLY A 1 609 ? 69.303 24.196 -103.877 1.00 86.44 609 GLY A N 1
ATOM 4435 C CA . GLY A 1 609 ? 69.737 25.533 -103.458 1.00 86.44 609 GLY A CA 1
ATOM 4436 C C . GLY A 1 609 ? 68.694 26.361 -102.692 1.00 86.44 609 GLY A C 1
ATOM 4437 O O . GLY A 1 609 ? 68.987 27.504 -102.350 1.00 86.44 609 GLY A O 1
ATOM 4438 N N . LEU A 1 610 ? 67.504 25.816 -102.405 1.00 90.38 610 LEU A N 1
ATOM 4439 C CA . LEU A 1 610 ? 66.466 26.451 -101.580 1.00 90.38 610 LEU A CA 1
ATOM 4440 C C . LEU A 1 610 ? 66.348 25.767 -100.206 1.00 90.38 610 LEU A C 1
ATOM 4442 O O . LEU A 1 610 ? 66.789 24.633 -100.027 1.00 90.38 610 LEU A O 1
ATOM 4446 N N . GLN A 1 611 ? 65.731 26.448 -99.233 1.00 92.44 611 GLN A N 1
ATOM 4447 C CA . GLN A 1 611 ? 65.402 25.857 -97.931 1.00 92.44 611 GLN A CA 1
ATOM 4448 C C . GLN A 1 611 ? 64.385 24.724 -98.105 1.00 92.44 611 GLN A C 1
ATOM 4450 O O . GLN A 1 611 ? 63.346 24.910 -98.735 1.00 92.44 611 GLN A O 1
ATOM 4455 N N . GLN A 1 612 ? 64.676 23.565 -97.523 1.00 93.00 612 GLN A N 1
ATOM 4456 C CA . GLN A 1 612 ? 63.795 22.400 -97.505 1.00 93.00 612 GLN A CA 1
ATOM 4457 C C . GLN A 1 612 ? 63.329 22.101 -96.085 1.00 93.00 612 GLN A C 1
ATOM 4459 O O . GLN A 1 612 ? 64.039 22.395 -95.123 1.00 93.00 612 GLN A O 1
ATOM 4464 N N . THR A 1 613 ? 62.136 21.518 -95.963 1.00 93.81 613 THR A N 1
ATOM 4465 C CA . THR A 1 613 ? 61.551 21.072 -94.695 1.00 93.81 613 THR A CA 1
ATOM 4466 C C . THR A 1 613 ? 61.654 19.559 -94.602 1.00 93.81 613 THR A C 1
ATOM 4468 O O . THR A 1 613 ? 61.004 18.840 -95.355 1.00 93.81 613 THR A O 1
ATOM 4471 N N . GLY A 1 614 ? 62.474 19.092 -93.671 1.00 91.81 614 GLY A N 1
ATOM 4472 C CA . GLY A 1 614 ? 62.728 17.680 -93.433 1.00 91.81 614 GLY A CA 1
ATOM 4473 C C . GLY A 1 614 ? 61.738 16.975 -92.535 1.00 91.81 614 GLY A C 1
ATOM 4474 O O . GLY A 1 614 ? 61.562 15.770 -92.645 1.00 91.81 614 GLY A O 1
ATOM 4475 N N . VAL A 1 615 ? 61.075 17.723 -91.654 1.00 95.31 615 VAL A N 1
ATOM 4476 C CA . VAL A 1 615 ? 60.010 17.207 -90.793 1.00 95.31 615 VAL A CA 1
ATOM 4477 C C . VAL A 1 615 ? 58.864 18.208 -90.798 1.00 95.31 615 VAL A C 1
ATOM 4479 O O . VAL A 1 615 ? 59.062 19.405 -90.556 1.00 95.31 615 VAL A O 1
ATOM 4482 N N . VAL A 1 616 ? 57.666 17.721 -91.121 1.00 92.06 616 VAL A N 1
ATOM 4483 C CA . VAL A 1 616 ? 56.467 18.551 -91.279 1.00 92.06 616 VAL A CA 1
ATOM 4484 C C . VAL A 1 616 ? 55.855 18.851 -89.910 1.00 92.06 616 VAL A C 1
ATOM 4486 O O . VAL A 1 616 ? 55.734 17.971 -89.056 1.00 92.06 616 VAL A O 1
ATOM 4489 N N . ALA A 1 617 ? 55.479 20.111 -89.694 1.00 86.81 617 ALA A N 1
ATOM 4490 C CA . ALA A 1 617 ? 54.784 20.528 -88.482 1.00 86.81 617 ALA A CA 1
ATOM 4491 C C . ALA A 1 617 ? 53.338 20.012 -88.467 1.00 86.81 617 ALA A C 1
ATOM 4493 O O . ALA A 1 617 ? 52.668 20.002 -89.500 1.00 86.81 617 ALA A O 1
ATOM 4494 N N . ALA A 1 618 ? 52.853 19.642 -87.285 1.00 89.88 618 ALA A N 1
ATOM 4495 C CA . ALA A 1 618 ? 51.466 19.265 -87.043 1.00 89.88 618 ALA A CA 1
ATOM 4496 C C . ALA A 1 618 ? 50.969 19.877 -85.723 1.00 89.88 618 ALA A C 1
ATOM 4498 O O . ALA A 1 618 ? 51.699 20.583 -85.027 1.00 89.88 618 ALA A O 1
ATOM 4499 N N . THR A 1 619 ? 49.703 19.638 -85.392 1.00 90.06 619 THR A N 1
ATOM 4500 C CA . THR A 1 619 ? 49.098 20.086 -84.134 1.00 90.06 619 THR A CA 1
ATOM 4501 C C . THR A 1 619 ? 49.609 19.258 -82.957 1.00 90.06 619 THR A C 1
ATOM 4503 O O . THR A 1 619 ? 49.709 18.040 -83.067 1.00 90.06 619 THR A O 1
ATOM 4506 N N . GLY A 1 620 ? 49.865 19.904 -81.817 1.00 91.38 620 GLY A N 1
ATOM 4507 C CA . GLY A 1 620 ? 50.214 19.223 -80.561 1.00 91.38 620 GLY A CA 1
ATOM 4508 C C . GLY A 1 620 ? 51.691 19.292 -80.158 1.00 91.38 620 GLY A C 1
ATOM 4509 O O . GLY A 1 620 ? 52.007 18.951 -79.023 1.00 91.38 620 GLY A O 1
ATOM 4510 N N . TYR A 1 621 ? 52.585 19.784 -81.023 1.00 95.00 621 TYR A N 1
ATOM 4511 C CA . TYR A 1 621 ? 54.008 19.970 -80.712 1.00 95.00 621 TYR A CA 1
ATOM 4512 C C . TYR A 1 621 ? 54.642 21.127 -81.500 1.00 95.00 621 TYR A C 1
ATOM 4514 O O . TYR A 1 621 ? 54.111 21.597 -82.505 1.00 95.00 621 TYR A O 1
ATOM 4522 N N . THR A 1 622 ? 55.819 21.564 -81.056 1.00 94.94 622 THR A N 1
ATOM 4523 C CA . THR A 1 622 ? 56.716 22.466 -81.795 1.00 94.94 622 THR A CA 1
ATOM 4524 C C . THR A 1 622 ? 57.865 21.691 -82.430 1.00 94.94 622 THR A C 1
ATOM 4526 O O . THR A 1 622 ? 58.242 20.630 -81.937 1.00 94.94 622 THR A O 1
ATOM 4529 N N . LEU A 1 623 ? 58.433 22.221 -83.519 1.00 95.12 623 LEU A N 1
ATOM 4530 C CA . LEU A 1 623 ? 59.621 21.671 -84.174 1.00 95.12 623 LEU A CA 1
ATOM 4531 C C . LEU A 1 623 ? 60.753 22.693 -84.205 1.00 95.12 623 LEU A C 1
ATOM 4533 O O . LEU A 1 623 ? 60.540 23.859 -84.536 1.00 95.12 623 LEU A O 1
ATOM 4537 N N . THR A 1 624 ? 61.969 22.221 -83.950 1.00 94.81 624 THR A N 1
ATOM 4538 C CA . THR A 1 624 ? 63.215 22.962 -84.187 1.00 94.81 624 THR A CA 1
ATOM 4539 C C . THR A 1 624 ? 64.167 22.115 -85.030 1.00 94.81 624 THR A C 1
ATOM 4541 O O . THR A 1 624 ? 64.087 20.890 -85.006 1.00 94.81 624 THR A O 1
ATOM 4544 N N . GLY A 1 625 ? 65.033 22.738 -85.838 1.00 93.38 625 GLY A N 1
ATOM 4545 C CA . GLY A 1 625 ? 65.974 22.005 -86.706 1.00 93.38 625 GLY A CA 1
ATOM 4546 C C . GLY A 1 625 ? 65.324 21.233 -87.867 1.00 93.38 625 GLY A C 1
ATOM 4547 O O . GLY A 1 625 ? 65.967 20.410 -88.512 1.00 93.38 625 GLY A O 1
ATOM 4548 N N . ASN A 1 626 ? 64.048 21.491 -88.162 1.00 95.19 626 ASN A N 1
ATOM 4549 C CA . ASN A 1 626 ? 63.276 20.780 -89.185 1.00 95.19 626 ASN A CA 1
ATOM 4550 C C . ASN A 1 626 ? 63.434 21.344 -90.604 1.00 95.19 626 ASN A C 1
ATOM 4552 O O . ASN A 1 626 ? 62.729 20.910 -91.515 1.00 95.19 626 ASN A O 1
ATOM 4556 N N . THR A 1 627 ? 64.324 22.318 -90.803 1.00 93.00 627 THR A N 1
ATOM 4557 C CA . THR A 1 627 ? 64.620 22.876 -92.125 1.00 93.00 627 THR A CA 1
ATOM 4558 C C . THR A 1 627 ? 66.120 23.040 -92.352 1.00 93.00 627 THR A C 1
ATOM 4560 O O . THR A 1 627 ? 66.883 23.184 -91.399 1.00 93.00 627 THR A O 1
ATOM 4563 N N . GLY A 1 628 ? 66.536 23.030 -93.616 1.00 90.94 628 GLY A N 1
ATOM 4564 C CA . GLY A 1 628 ? 67.940 23.085 -94.020 1.00 90.94 628 GLY A CA 1
ATOM 4565 C C . GLY A 1 628 ? 68.084 23.588 -95.454 1.00 90.94 628 GLY A C 1
ATOM 4566 O O . GLY A 1 628 ? 67.189 23.405 -96.273 1.00 90.94 628 GLY A O 1
ATOM 4567 N N . THR A 1 629 ? 69.187 24.272 -95.752 1.00 91.06 629 THR A N 1
ATOM 4568 C CA . THR A 1 629 ? 69.450 24.916 -97.056 1.00 91.06 629 THR A CA 1
ATOM 4569 C C . THR A 1 629 ? 70.638 24.315 -97.801 1.00 91.06 629 THR A C 1
ATOM 4571 O O . THR A 1 629 ? 70.911 24.744 -98.914 1.00 91.06 629 THR A O 1
ATOM 4574 N N . VAL A 1 630 ? 71.353 23.349 -97.211 1.00 90.19 630 VAL A N 1
ATOM 4575 C CA . VAL A 1 630 ? 72.548 22.695 -97.775 1.00 90.19 630 VAL A CA 1
ATOM 4576 C C . VAL A 1 630 ? 72.347 21.176 -97.726 1.00 90.19 630 VAL A C 1
ATOM 4578 O O . VAL A 1 630 ? 71.559 20.681 -96.930 1.00 90.19 630 VAL A O 1
ATOM 4581 N N . ALA A 1 631 ? 73.016 20.415 -98.594 1.00 89.06 631 ALA A N 1
ATOM 4582 C CA . ALA A 1 631 ? 73.010 18.955 -98.496 1.00 89.06 631 ALA A CA 1
ATOM 4583 C C . ALA A 1 631 ? 73.772 18.492 -97.239 1.00 89.06 631 ALA A C 1
ATOM 4585 O O . ALA A 1 631 ? 74.911 18.907 -97.019 1.00 89.06 631 ALA A O 1
ATOM 4586 N N . GLY A 1 632 ? 73.168 17.619 -96.434 1.00 89.75 632 GLY A N 1
ATOM 4587 C CA . GLY A 1 632 ? 73.766 17.104 -95.203 1.00 89.75 632 GLY A CA 1
ATOM 4588 C C . GLY A 1 632 ? 72.790 16.243 -94.407 1.00 89.75 632 GLY A C 1
ATOM 4589 O O . GLY A 1 632 ? 71.657 16.044 -94.835 1.00 89.75 632 GLY A O 1
ATOM 4590 N N . SER A 1 633 ? 73.246 15.732 -93.264 1.00 91.06 633 SER A N 1
ATOM 4591 C CA . SER A 1 633 ? 72.388 15.052 -92.290 1.00 91.06 633 SER A CA 1
ATOM 4592 C C . SER A 1 633 ? 71.909 16.056 -91.255 1.00 91.06 633 SER A C 1
ATOM 4594 O O . SER A 1 633 ? 72.730 16.718 -90.613 1.00 91.06 633 SER A O 1
ATOM 4596 N N . TYR A 1 634 ? 70.597 16.151 -91.087 1.00 92.38 634 TYR A N 1
ATOM 4597 C CA . TYR A 1 634 ? 69.974 17.050 -90.131 1.00 92.38 634 TYR A CA 1
ATOM 4598 C C . TYR A 1 634 ? 69.217 16.256 -89.069 1.00 92.38 634 TYR A C 1
ATOM 4600 O O . TYR A 1 634 ? 69.016 15.045 -89.164 1.00 92.38 634 TYR A O 1
ATOM 4608 N N . SER A 1 635 ? 68.821 16.953 -88.010 1.00 93.50 635 SER A N 1
ATOM 4609 C CA . SER A 1 635 ? 67.977 16.394 -86.968 1.00 93.50 635 SER A CA 1
ATOM 4610 C C . SER A 1 635 ? 66.971 17.440 -86.534 1.00 93.50 635 SER A C 1
ATOM 4612 O O . SER A 1 635 ? 67.351 18.562 -86.195 1.00 93.50 635 SER A O 1
ATOM 4614 N N . ALA A 1 636 ? 65.697 17.064 -86.537 1.00 96.12 636 ALA A N 1
ATOM 4615 C CA . ALA A 1 636 ? 64.634 17.869 -85.965 1.00 96.12 636 ALA A CA 1
ATOM 4616 C C . ALA A 1 636 ? 64.334 17.397 -84.541 1.00 96.12 636 ALA A C 1
ATOM 4618 O O . ALA A 1 636 ? 64.327 16.193 -84.286 1.00 96.12 636 ALA A O 1
ATOM 4619 N N . THR A 1 637 ? 64.040 18.328 -83.640 1.00 96.19 637 THR A N 1
ATOM 4620 C CA . THR A 1 637 ? 63.528 18.015 -82.301 1.00 96.19 637 THR A CA 1
ATOM 4621 C C . THR A 1 637 ? 62.067 18.430 -82.220 1.00 96.19 637 THR A C 1
ATOM 4623 O O . THR A 1 637 ? 61.744 19.590 -82.492 1.00 96.19 637 THR A O 1
ATOM 4626 N N . ALA A 1 638 ? 61.202 17.480 -81.868 1.00 96.50 638 ALA A N 1
ATOM 4627 C CA . ALA A 1 638 ? 59.783 17.686 -81.624 1.00 96.50 638 ALA A CA 1
ATOM 4628 C C . ALA A 1 638 ? 59.496 17.722 -80.117 1.00 96.50 638 ALA A C 1
ATOM 4630 O O . ALA A 1 638 ? 59.775 16.747 -79.420 1.00 96.50 638 ALA A O 1
ATOM 4631 N N . THR A 1 639 ? 58.904 18.822 -79.648 1.00 95.69 639 THR A N 1
ATOM 4632 C CA . THR A 1 639 ? 58.587 19.076 -78.230 1.00 95.69 639 THR A CA 1
ATOM 4633 C C . THR A 1 639 ? 57.083 19.295 -78.077 1.00 95.69 639 THR A C 1
ATOM 4635 O O . THR A 1 639 ? 56.532 20.206 -78.704 1.00 95.69 639 THR A O 1
ATOM 4638 N N . LEU A 1 640 ? 56.412 18.469 -77.270 1.00 96.62 640 LEU A N 1
ATOM 4639 C CA . LEU A 1 640 ? 54.954 18.506 -77.079 1.00 96.62 640 LEU A CA 1
ATOM 4640 C C . LEU A 1 640 ? 54.468 19.817 -76.443 1.00 96.62 640 LEU A C 1
ATOM 4642 O O . LEU A 1 640 ? 55.142 20.417 -75.606 1.00 96.62 640 LEU A O 1
ATOM 4646 N N . TYR A 1 641 ? 53.249 20.231 -76.793 1.00 94.56 641 TYR A N 1
ATOM 4647 C CA . TYR A 1 641 ? 52.498 21.212 -76.011 1.00 94.56 641 TYR A CA 1
ATOM 4648 C C . TYR A 1 641 ? 51.916 20.567 -74.744 1.00 94.56 641 TYR A C 1
ATOM 4650 O O . TYR A 1 641 ? 51.615 19.372 -74.715 1.00 94.56 641 TYR A O 1
ATOM 4658 N N . ALA A 1 642 ? 51.686 21.371 -73.702 1.00 92.69 642 ALA A N 1
ATOM 4659 C CA . ALA A 1 642 ? 50.984 20.910 -72.506 1.00 92.69 642 ALA A CA 1
ATOM 4660 C C . ALA A 1 642 ? 49.592 20.352 -72.865 1.00 92.69 642 ALA A C 1
ATOM 4662 O O . ALA A 1 642 ? 48.871 20.942 -73.670 1.00 92.69 642 ALA A O 1
ATOM 4663 N N . GLY A 1 643 ? 49.224 19.217 -72.265 1.00 93.00 643 GLY A N 1
ATOM 4664 C CA . GLY A 1 643 ? 47.967 18.514 -72.555 1.00 93.00 643 GLY A CA 1
ATOM 4665 C C . GLY A 1 643 ? 48.049 17.474 -73.680 1.00 93.00 643 GLY A C 1
ATOM 4666 O O . GLY A 1 643 ? 47.066 16.778 -73.921 1.00 93.00 643 GLY A O 1
ATOM 4667 N N . TYR A 1 644 ? 49.205 17.313 -74.329 1.00 95.31 644 TYR A N 1
ATOM 4668 C CA . TYR A 1 644 ? 49.433 16.283 -75.344 1.00 95.31 644 TYR A CA 1
ATOM 4669 C C . TYR A 1 644 ? 50.424 15.218 -74.865 1.00 95.31 644 TYR A C 1
ATOM 4671 O O . TYR A 1 644 ? 51.205 15.446 -73.942 1.00 95.31 644 TYR A O 1
ATOM 4679 N N . ILE A 1 645 ? 50.378 14.050 -75.503 1.00 96.75 645 ILE A N 1
ATOM 4680 C CA . ILE A 1 645 ? 51.292 12.925 -75.285 1.00 96.75 645 ILE A CA 1
ATOM 4681 C C . ILE A 1 645 ? 51.591 12.258 -76.629 1.00 96.75 645 ILE A C 1
ATOM 4683 O O . ILE A 1 645 ? 50.742 12.259 -77.525 1.00 96.75 645 ILE A O 1
ATOM 4687 N N . TRP A 1 646 ? 52.778 11.684 -76.796 1.00 96.12 646 TRP A N 1
ATOM 4688 C CA . TRP A 1 646 ? 53.091 10.950 -78.019 1.00 96.12 646 TRP A CA 1
ATOM 4689 C C . TRP A 1 646 ? 52.272 9.661 -78.128 1.00 96.12 646 TRP A C 1
ATOM 4691 O O . TRP A 1 646 ? 51.798 9.105 -77.136 1.00 96.12 646 TRP A O 1
ATOM 4701 N N . SER A 1 647 ? 52.138 9.144 -79.348 1.00 93.38 647 SER A N 1
ATOM 4702 C CA . SER A 1 647 ? 51.457 7.879 -79.640 1.00 93.38 647 SER A CA 1
ATOM 4703 C C . SER A 1 647 ? 52.085 6.669 -78.934 1.00 93.38 647 SER A C 1
ATOM 4705 O O . SER A 1 647 ? 51.418 5.651 -78.779 1.00 93.38 647 SER A O 1
ATOM 4707 N N . ASP A 1 648 ? 53.346 6.782 -78.499 1.00 93.50 648 ASP A N 1
ATOM 4708 C CA . ASP A 1 648 ? 54.063 5.794 -77.683 1.00 93.50 648 ASP A CA 1
ATOM 4709 C C . ASP A 1 648 ? 53.938 6.025 -76.164 1.00 93.50 648 ASP A C 1
ATOM 4711 O O . ASP A 1 648 ? 54.661 5.402 -75.392 1.00 93.50 648 ASP A O 1
ATOM 4715 N N . GLU A 1 649 ? 53.030 6.912 -75.743 1.00 93.31 649 GLU A N 1
ATOM 4716 C CA . GLU A 1 649 ? 52.712 7.223 -74.341 1.00 93.31 649 GLU A CA 1
ATOM 4717 C C . GLU A 1 649 ? 53.877 7.842 -73.556 1.00 93.31 649 GLU A C 1
ATOM 4719 O O . GLU A 1 649 ? 53.924 7.805 -72.328 1.00 93.31 649 GLU A O 1
ATOM 4724 N N . THR A 1 650 ? 54.813 8.472 -74.269 1.00 94.25 650 THR A N 1
ATOM 4725 C CA . THR A 1 650 ? 55.890 9.252 -73.660 1.00 94.25 650 THR A CA 1
ATOM 4726 C C . THR A 1 650 ? 55.664 10.752 -73.812 1.00 94.25 650 THR A C 1
ATOM 4728 O O . THR A 1 650 ? 54.983 11.223 -74.723 1.00 94.25 650 THR A O 1
ATOM 4731 N N . GLU A 1 651 ? 56.298 11.519 -72.929 1.00 94.75 651 GLU A N 1
ATOM 4732 C CA . GLU A 1 651 ? 56.337 12.989 -72.997 1.00 94.75 651 GLU A CA 1
ATOM 4733 C C . GLU A 1 651 ? 57.728 13.519 -73.352 1.00 94.75 651 GLU A C 1
ATOM 4735 O O . GLU A 1 651 ? 57.969 14.721 -73.363 1.00 94.75 651 GLU A O 1
ATOM 4740 N N . ILE A 1 652 ? 58.659 12.609 -73.635 1.00 95.19 652 ILE A N 1
ATOM 4741 C CA . ILE A 1 652 ? 60.040 12.947 -73.956 1.00 95.19 652 ILE A CA 1
ATOM 4742 C C . ILE A 1 652 ? 60.093 13.492 -75.381 1.00 95.19 652 ILE A C 1
ATOM 4744 O O . ILE A 1 652 ? 59.512 12.906 -76.300 1.00 95.19 652 ILE A O 1
ATOM 4748 N N . ASP A 1 653 ? 60.834 14.582 -75.558 1.00 95.88 653 ASP A N 1
ATOM 4749 C CA . ASP A 1 653 ? 61.117 15.161 -76.867 1.00 95.88 653 ASP A CA 1
ATOM 4750 C C . ASP A 1 653 ? 61.649 14.108 -77.844 1.00 95.88 653 ASP A C 1
ATOM 4752 O O . ASP A 1 653 ? 62.489 13.265 -77.508 1.00 95.88 653 ASP A O 1
ATOM 4756 N N . LYS A 1 654 ? 61.152 14.154 -79.081 1.00 96.25 654 LYS A N 1
ATOM 4757 C CA . LYS A 1 654 ? 61.538 13.205 -80.127 1.00 96.25 654 LYS A CA 1
ATOM 4758 C C . LYS A 1 654 ? 62.568 13.841 -81.035 1.00 96.25 654 LYS A C 1
ATOM 4760 O O . LYS A 1 654 ? 62.362 14.937 -81.548 1.00 96.25 654 LYS A O 1
ATOM 4765 N N . THR A 1 655 ? 63.655 13.118 -81.259 1.00 95.69 655 THR A N 1
ATOM 4766 C CA . THR A 1 655 ? 64.718 13.508 -82.183 1.00 95.69 655 THR A CA 1
ATOM 4767 C C . THR A 1 655 ? 64.558 12.708 -83.467 1.00 95.69 655 THR A C 1
ATOM 4769 O O . THR A 1 655 ? 64.674 11.483 -83.454 1.00 95.69 655 THR A O 1
ATOM 4772 N N . ILE A 1 656 ? 64.278 13.395 -84.570 1.00 95.88 656 ILE A N 1
ATOM 4773 C CA . ILE A 1 656 ? 63.990 12.797 -85.871 1.00 95.88 656 ILE A CA 1
ATOM 4774 C C . ILE A 1 656 ? 65.142 13.135 -86.822 1.00 95.88 656 ILE A C 1
ATOM 4776 O O . ILE A 1 656 ? 65.254 14.294 -87.236 1.00 95.88 656 ILE A O 1
ATOM 4780 N N . PRO A 1 657 ? 66.005 12.164 -87.169 1.00 93.19 657 PRO A N 1
ATOM 4781 C CA . PRO A 1 657 ? 67.026 12.371 -88.187 1.00 93.19 657 PRO A CA 1
ATOM 4782 C C . PRO A 1 657 ? 66.368 12.459 -89.568 1.00 93.19 657 PRO A C 1
ATOM 4784 O O . PRO A 1 657 ? 65.457 11.680 -89.863 1.00 93.19 657 PRO A O 1
ATOM 4787 N N . TRP A 1 658 ? 66.827 13.389 -90.407 1.00 92.12 658 TRP A N 1
ATOM 4788 C CA . TRP A 1 658 ? 66.281 13.608 -91.748 1.00 92.12 658 TRP A CA 1
ATOM 4789 C C . TRP A 1 658 ? 67.331 14.075 -92.758 1.00 92.12 658 TRP A C 1
ATOM 4791 O O . TRP A 1 658 ? 68.367 14.658 -92.344 1.00 92.12 658 TRP A O 1
#